Protein AF-0000000080065080 (afdb_homodimer)

Structure (mmCIF, N/CA/C/O backbone):
data_AF-0000000080065080-model_v1
#
loop_
_entity.id
_entity.type
_entity.pdbx_description
1 polymer 'Uncharacterized protein'
#
loop_
_atom_site.group_PDB
_atom_site.id
_atom_site.type_symbol
_atom_site.label_atom_id
_atom_site.label_alt_id
_atom_site.label_comp_id
_atom_site.label_asym_id
_atom_site.label_entity_id
_atom_site.label_seq_id
_atom_site.pdbx_PDB_ins_code
_atom_site.Cartn_x
_atom_site.Cartn_y
_atom_site.Cartn_z
_atom_site.occupancy
_atom_site.B_iso_or_equiv
_atom_site.auth_seq_id
_atom_site.auth_comp_id
_atom_site.auth_asym_id
_atom_site.auth_atom_id
_atom_site.pdbx_PDB_model_num
ATOM 1 N N . MET A 1 1 ? 9.625 -7.449 9.562 1 90.31 1 MET A N 1
ATOM 2 C CA . MET A 1 1 ? 8.312 -7.172 8.992 1 90.31 1 MET A CA 1
ATOM 3 C C . MET A 1 1 ? 8.32 -5.863 8.211 1 90.31 1 MET A C 1
ATOM 5 O O . MET A 1 1 ? 8.711 -4.824 8.742 1 90.31 1 MET A O 1
ATOM 9 N N . LEU A 1 2 ? 8.023 -5.969 6.984 1 91.81 2 LEU A N 1
ATOM 10 C CA . LEU A 1 2 ? 8.039 -4.82 6.086 1 91.81 2 LEU A CA 1
ATOM 11 C C . LEU A 1 2 ? 6.684 -4.125 6.062 1 91.81 2 LEU A C 1
ATOM 13 O O . LEU A 1 2 ? 6.609 -2.895 6.094 1 91.81 2 LEU A O 1
ATOM 17 N N . ALA A 1 3 ? 5.664 -4.895 5.973 1 92.69 3 ALA A N 1
ATOM 18 C CA . ALA A 1 3 ? 4.293 -4.398 5.902 1 92.69 3 ALA A CA 1
ATOM 19 C C . ALA A 1 3 ? 3.291 -5.508 6.203 1 92.69 3 ALA A C 1
ATOM 21 O O . ALA A 1 3 ? 3.648 -6.688 6.215 1 92.69 3 ALA A O 1
ATOM 22 N N . THR A 1 4 ? 2.131 -5.191 6.539 1 94.38 4 THR A N 1
ATOM 23 C CA . THR A 1 4 ? 1.003 -6.109 6.637 1 94.38 4 THR A CA 1
ATOM 24 C C . THR A 1 4 ? -0.251 -5.496 6.023 1 94.38 4 THR A C 1
ATOM 26 O O . THR A 1 4 ? -0.367 -4.273 5.926 1 94.38 4 THR A O 1
ATOM 29 N N . ILE A 1 5 ? -1.146 -6.242 5.609 1 93.5 5 ILE A N 1
ATOM 30 C CA . ILE A 1 5 ? -2.418 -5.738 5.105 1 93.5 5 ILE A CA 1
ATOM 31 C C . ILE A 1 5 ? -3.539 -6.711 5.469 1 93.5 5 ILE A C 1
ATOM 33 O O . ILE A 1 5 ? -3.4 -7.922 5.289 1 93.5 5 ILE A O 1
ATOM 37 N N . SER A 1 6 ? -4.586 -6.215 6.031 1 93.75 6 SER A N 1
ATOM 38 C CA . SER A 1 6 ? -5.785 -6.996 6.332 1 93.75 6 SER A CA 1
ATOM 39 C C . SER A 1 6 ? -6.742 -7.016 5.145 1 93.75 6 SER A C 1
ATOM 41 O O . SER A 1 6 ? -6.52 -6.32 4.148 1 93.75 6 SER A O 1
ATOM 43 N N . ARG A 1 7 ? -7.75 -7.805 5.254 1 90.44 7 ARG A N 1
ATOM 44 C CA . ARG A 1 7 ? -8.758 -7.855 4.199 1 90.44 7 ARG A CA 1
ATOM 45 C C . ARG A 1 7 ? -9.461 -6.508 4.051 1 90.44 7 ARG A C 1
ATOM 47 O O . ARG A 1 7 ? -9.766 -6.082 2.936 1 90.44 7 ARG A O 1
ATOM 54 N N . ALA A 1 8 ? -9.734 -5.93 5.168 1 88.88 8 ALA A N 1
ATOM 55 C CA . ALA A 1 8 ? -10.336 -4.598 5.137 1 88.88 8 ALA A CA 1
ATOM 56 C C . ALA A 1 8 ? -9.406 -3.59 4.465 1 88.88 8 ALA A C 1
ATOM 58 O O . ALA A 1 8 ? -9.867 -2.699 3.746 1 88.88 8 ALA A O 1
ATOM 59 N N . GLY A 1 9 ? -8.133 -3.723 4.754 1 89.56 9 GLY A N 1
ATOM 60 C CA . GLY A 1 9 ? -7.156 -2.889 4.07 1 89.56 9 GLY A CA 1
ATOM 61 C C . GLY A 1 9 ? -7.125 -3.119 2.57 1 89.56 9 GLY A C 1
ATOM 62 O O . GLY A 1 9 ? -6.988 -2.172 1.794 1 89.56 9 GLY A O 1
ATOM 63 N N . LEU A 1 10 ? -7.223 -4.332 2.232 1 90.12 10 LEU A N 1
ATOM 64 C CA . LEU A 1 10 ? -7.234 -4.684 0.815 1 90.12 10 LEU A CA 1
ATOM 65 C C . LEU A 1 10 ? -8.469 -4.105 0.123 1 90.12 10 LEU A C 1
ATOM 67 O O . LEU A 1 10 ? -8.398 -3.711 -1.043 1 90.12 10 LEU A O 1
ATOM 71 N N . ASP A 1 11 ? -9.57 -4.16 0.77 1 89.81 11 ASP A N 1
ATOM 72 C CA . ASP A 1 11 ? -10.797 -3.559 0.246 1 89.81 11 ASP A CA 1
ATOM 73 C C . ASP A 1 11 ? -10.594 -2.074 -0.051 1 89.81 11 ASP A C 1
ATOM 75 O O . ASP A 1 11 ? -11.094 -1.566 -1.06 1 89.81 11 ASP A O 1
ATOM 79 N N . SER A 1 12 ? -9.906 -1.453 0.821 1 88.69 12 SER A N 1
ATOM 80 C CA . SER A 1 12 ? -9.594 -0.041 0.627 1 88.69 12 SER A CA 1
ATOM 81 C C . SER A 1 12 ? -8.758 0.173 -0.627 1 88.69 12 SER A C 1
ATOM 83 O O . SER A 1 12 ? -9.023 1.086 -1.411 1 88.69 12 SER A O 1
ATOM 85 N N . LEU A 1 13 ? -7.773 -0.648 -0.824 1 86.44 13 LEU A N 1
ATOM 86 C CA . LEU A 1 13 ? -6.906 -0.546 -1.992 1 86.44 13 LEU A CA 1
ATOM 87 C C . LEU A 1 13 ? -7.684 -0.827 -3.273 1 86.44 13 LEU A C 1
ATOM 89 O O . LEU A 1 13 ? -7.48 -0.153 -4.285 1 86.44 13 LEU A O 1
ATOM 93 N N . ALA A 1 14 ? -8.539 -1.795 -3.215 1 89.56 14 ALA A N 1
ATOM 94 C CA . ALA A 1 14 ? -9.297 -2.23 -4.387 1 89.56 14 ALA A CA 1
ATOM 95 C C . ALA A 1 14 ? -10.25 -1.137 -4.863 1 89.56 14 ALA A C 1
ATOM 97 O O . ALA A 1 14 ? -10.523 -1.022 -6.062 1 89.56 14 ALA A O 1
ATOM 98 N N . ASN A 1 15 ? -10.703 -0.375 -3.961 1 86.38 15 ASN A N 1
ATOM 99 C CA . ASN A 1 15 ? -11.719 0.626 -4.281 1 86.38 15 ASN A CA 1
ATOM 100 C C . ASN A 1 15 ? -11.094 1.987 -4.566 1 86.38 15 ASN A C 1
ATOM 102 O O . ASN A 1 15 ? -11.805 2.959 -4.832 1 86.38 15 ASN A O 1
ATOM 106 N N . SER A 1 16 ? -9.812 2.012 -4.504 1 80.56 16 SER A N 1
ATOM 107 C CA . SER A 1 16 ? -9.133 3.262 -4.824 1 80.56 16 SER A CA 1
ATOM 108 C C . SER A 1 16 ? -9.219 3.574 -6.312 1 80.56 16 SER A C 1
ATOM 110 O O . SER A 1 16 ? -9.461 2.682 -7.129 1 80.56 16 SER A O 1
ATOM 112 N N . SER A 1 17 ? -9.086 4.773 -6.664 1 70.06 17 SER A N 1
ATOM 113 C CA . SER A 1 17 ? -9.266 5.234 -8.039 1 70.06 17 SER A CA 1
ATOM 114 C C . SER A 1 17 ? -8.164 4.703 -8.945 1 70.06 17 SER A C 1
ATOM 116 O O . SER A 1 17 ? -8.312 4.691 -10.172 1 70.06 17 SER A O 1
ATOM 118 N N . VAL A 1 18 ? -7.18 4.211 -8.398 1 66.5 18 VAL A N 1
ATOM 119 C CA . VAL A 1 18 ? -6.059 3.748 -9.211 1 66.5 18 VAL A CA 1
ATOM 120 C C . VAL A 1 18 ? -6.32 2.32 -9.688 1 66.5 18 VAL A C 1
ATOM 122 O O . VAL A 1 18 ? -5.715 1.86 -10.656 1 66.5 18 VAL A O 1
ATOM 125 N N . ASN A 1 19 ? -7.254 1.709 -9.078 1 71.19 19 ASN A N 1
ATOM 126 C CA . ASN A 1 19 ? -7.523 0.314 -9.414 1 71.19 19 ASN A CA 1
ATOM 127 C C . ASN A 1 19 ? -8.891 0.151 -10.07 1 71.19 19 ASN A C 1
ATOM 129 O O . ASN A 1 19 ? -9.781 -0.5 -9.516 1 71.19 19 ASN A O 1
ATOM 133 N N . LYS A 1 20 ? -9.039 0.625 -11.25 1 78.69 20 LYS A N 1
ATOM 134 C CA . LYS A 1 20 ? -10.344 0.638 -11.906 1 78.69 20 LYS A CA 1
ATOM 135 C C . LYS A 1 20 ? -10.391 -0.367 -13.055 1 78.69 20 LYS A C 1
ATOM 137 O O . LYS A 1 20 ? -11.422 -0.533 -13.703 1 78.69 20 LYS A O 1
ATOM 142 N N . ASP A 1 21 ? -9.414 -1.111 -13.25 1 85.06 21 ASP A N 1
ATOM 143 C CA . ASP A 1 21 ? -9.336 -2.041 -14.375 1 85.06 21 ASP A CA 1
ATOM 144 C C . ASP A 1 21 ? -10.336 -3.182 -14.211 1 85.06 21 ASP A C 1
ATOM 146 O O . ASP A 1 21 ? -10.688 -3.555 -13.086 1 85.06 21 ASP A O 1
ATOM 150 N N . ASP A 1 22 ? -10.75 -3.742 -15.312 1 90.56 22 ASP A N 1
ATOM 151 C CA . ASP A 1 22 ? -11.703 -4.848 -15.344 1 90.56 22 ASP A CA 1
ATOM 152 C C . ASP A 1 22 ? -11.062 -6.141 -14.844 1 90.56 22 ASP A C 1
ATOM 154 O O . ASP A 1 22 ? -10.094 -6.629 -15.43 1 90.56 22 ASP A O 1
ATOM 158 N N . PRO A 1 23 ? -11.648 -6.672 -13.75 1 94.19 23 PRO A N 1
ATOM 159 C CA . PRO A 1 23 ? -11.016 -7.848 -13.148 1 94.19 23 PRO A CA 1
ATOM 160 C C . PRO A 1 23 ? -11.438 -9.148 -13.828 1 94.19 23 PRO A C 1
ATOM 162 O O . PRO A 1 23 ? -11.82 -10.109 -13.148 1 94.19 23 PRO A O 1
ATOM 165 N N . ARG A 1 24 ? -11.438 -9.227 -15.234 1 96.19 24 ARG A N 1
ATOM 166 C CA . ARG A 1 24 ? -11.703 -10.438 -16.016 1 96.19 24 ARG A CA 1
ATOM 167 C C . ARG A 1 24 ? -10.445 -10.914 -16.734 1 96.19 24 ARG A C 1
ATOM 169 O O . ARG A 1 24 ? -9.609 -10.102 -17.141 1 96.19 24 ARG A O 1
ATOM 176 N N . VAL A 1 25 ? -10.289 -12.219 -16.859 1 97.56 25 VAL A N 1
ATOM 177 C CA . VAL A 1 25 ? -9.18 -12.789 -17.625 1 97.56 25 VAL A CA 1
ATOM 178 C C . VAL A 1 25 ? -9.516 -12.766 -19.109 1 97.56 25 VAL A C 1
ATOM 180 O O . VAL A 1 25 ? -10.617 -13.141 -19.516 1 97.56 25 VAL A O 1
ATOM 183 N N . THR A 1 26 ? -8.641 -12.242 -19.891 1 96.94 26 THR A N 1
ATOM 184 C CA . THR A 1 26 ? -8.82 -12.195 -21.344 1 96.94 26 THR A CA 1
ATOM 185 C C . THR A 1 26 ? -7.547 -12.641 -22.062 1 96.94 26 THR A C 1
ATOM 187 O O . THR A 1 26 ? -6.469 -12.672 -21.469 1 96.94 26 THR A O 1
ATOM 190 N N . GLU A 1 27 ? -7.648 -13.141 -23.234 1 96.38 27 GLU A N 1
ATOM 191 C CA . GLU A 1 27 ? -6.555 -13.43 -24.156 1 96.38 27 GLU A CA 1
ATOM 192 C C . GLU A 1 27 ? -5.629 -14.5 -23.594 1 96.38 27 GLU A C 1
ATOM 194 O O . GLU A 1 27 ? -4.406 -14.32 -23.578 1 96.38 27 GLU A O 1
ATOM 199 N N . CYS A 1 28 ? -6.203 -15.562 -23.125 1 96.06 28 CYS A N 1
ATOM 200 C CA . CYS A 1 28 ? -5.426 -16.672 -22.594 1 96.06 28 CYS A CA 1
ATOM 201 C C . CYS A 1 28 ? -4.84 -17.516 -23.703 1 96.06 28 CYS A C 1
ATOM 203 O O . CYS A 1 28 ? -5.57 -18 -24.578 1 96.06 28 CYS A O 1
ATOM 205 N N . THR A 1 29 ? -3.549 -17.641 -23.75 1 95.88 29 THR A N 1
ATOM 206 C CA . THR A 1 29 ? -2.863 -18.438 -24.766 1 95.88 29 THR A CA 1
ATOM 207 C C . THR A 1 29 ? -1.778 -19.297 -24.125 1 95.88 29 THR A C 1
ATOM 209 O O . THR A 1 29 ? -1.15 -18.891 -23.141 1 95.88 29 THR A O 1
ATOM 212 N N . VAL A 1 30 ? -1.592 -20.484 -24.734 1 95.62 30 VAL A N 1
ATOM 213 C CA . VAL A 1 30 ? -0.502 -21.344 -24.281 1 95.62 30 VAL A CA 1
ATOM 214 C C . VAL A 1 30 ? 0.819 -20.844 -24.875 1 95.62 30 VAL A C 1
ATOM 216 O O . VAL A 1 30 ? 0.928 -20.625 -26.078 1 95.62 30 VAL A O 1
ATOM 219 N N . ILE A 1 31 ? 1.86 -20.672 -23.984 1 97.19 31 ILE A N 1
ATOM 220 C CA . ILE A 1 31 ? 3.08 -20.062 -24.5 1 97.19 31 ILE A CA 1
ATOM 221 C C . ILE A 1 31 ? 4.27 -20.984 -24.234 1 97.19 31 ILE A C 1
ATOM 223 O O . ILE A 1 31 ? 5.383 -20.719 -24.688 1 97.19 31 ILE A O 1
ATOM 227 N N . GLY A 1 32 ? 4.016 -22.062 -23.5 1 96.94 32 GLY A N 1
ATOM 228 C CA . GLY A 1 32 ? 5.07 -23.016 -23.219 1 96.94 32 GLY A CA 1
ATOM 229 C C . GLY A 1 32 ? 4.562 -24.25 -22.5 1 96.94 32 GLY A C 1
ATOM 230 O O . GLY A 1 32 ? 3.508 -24.219 -21.859 1 96.94 32 GLY A O 1
ATOM 231 N N . SER A 1 33 ? 5.328 -25.312 -22.656 1 96.5 33 SER A N 1
ATOM 232 C CA . SER A 1 33 ? 5.031 -26.547 -21.938 1 96.5 33 SER A CA 1
ATOM 233 C C . SER A 1 33 ? 6.258 -27.453 -21.875 1 96.5 33 SER A C 1
ATOM 235 O O . SER A 1 33 ? 7.207 -27.281 -22.641 1 96.5 33 SER A O 1
ATOM 237 N N . TYR A 1 34 ? 6.223 -28.344 -20.891 1 96.06 34 TYR A N 1
ATOM 238 C CA . TYR A 1 34 ? 7.324 -29.297 -20.766 1 96.06 34 TYR A CA 1
ATOM 239 C C . TYR A 1 34 ? 6.914 -30.5 -19.922 1 96.06 34 TYR A C 1
ATOM 241 O O . TYR A 1 34 ? 5.934 -30.438 -19.172 1 96.06 34 TYR A O 1
ATOM 249 N N . ASN A 1 35 ? 7.645 -31.578 -20.141 1 94.5 35 ASN A N 1
ATOM 250 C CA . ASN A 1 35 ? 7.531 -32.75 -19.297 1 94.5 35 ASN A CA 1
ATOM 251 C C . ASN A 1 35 ? 8.781 -32.969 -18.438 1 94.5 35 ASN A C 1
ATOM 253 O O . ASN A 1 35 ? 9.898 -32.75 -18.906 1 94.5 35 ASN A O 1
ATOM 257 N N . TRP A 1 36 ? 8.57 -33.312 -17.203 1 92.69 36 TRP A N 1
ATOM 258 C CA . TRP A 1 36 ? 9.656 -33.906 -16.438 1 92.69 36 TRP A CA 1
ATOM 259 C C . TRP A 1 36 ? 9.789 -35.406 -16.766 1 92.69 36 TRP A C 1
ATOM 261 O O . TRP A 1 36 ? 8.805 -36.125 -16.734 1 92.69 36 TRP A O 1
ATOM 271 N N . LEU A 1 37 ? 10.992 -35.781 -17.109 1 90.5 37 LEU A N 1
ATOM 272 C CA . LEU A 1 37 ? 11.227 -37.219 -17.281 1 90.5 37 LEU A CA 1
ATOM 273 C C . LEU A 1 37 ? 11.484 -37.875 -15.945 1 90.5 37 LEU A C 1
ATOM 275 O O . LEU A 1 37 ? 12.102 -37.281 -15.055 1 90.5 37 LEU A O 1
ATOM 279 N N . ASN A 1 38 ? 10.984 -39.031 -15.82 1 85.19 38 ASN A N 1
ATOM 280 C CA . ASN A 1 38 ? 11.18 -39.812 -14.602 1 85.19 38 ASN A CA 1
ATOM 281 C C . ASN A 1 38 ? 12.555 -40.469 -14.57 1 85.19 38 ASN A C 1
ATOM 283 O O . ASN A 1 38 ? 12.672 -41.688 -14.664 1 85.19 38 ASN A O 1
ATOM 287 N N . ARG A 1 39 ? 13.523 -39.688 -14.469 1 82.25 39 ARG A N 1
ATOM 288 C CA . ARG A 1 39 ? 14.922 -40.094 -14.414 1 82.25 39 ARG A CA 1
ATOM 289 C C . ARG A 1 39 ? 15.641 -39.438 -13.234 1 82.25 39 ARG A C 1
ATOM 291 O O . ARG A 1 39 ? 15.117 -38.531 -12.625 1 82.25 39 ARG A O 1
ATOM 298 N N . LYS A 1 40 ? 16.75 -40 -12.898 1 78.19 40 LYS A N 1
ATOM 299 C CA . LYS A 1 40 ? 17.516 -39.5 -11.766 1 78.19 40 LYS A CA 1
ATOM 300 C C . LYS A 1 40 ? 17.984 -38.062 -12.016 1 78.19 40 LYS A C 1
ATOM 302 O O . LYS A 1 40 ? 17.984 -37.25 -11.102 1 78.19 40 LYS A O 1
ATOM 307 N N . ASN A 1 41 ? 18.297 -37.844 -13.203 1 83.06 41 ASN A N 1
ATOM 308 C CA . ASN A 1 41 ? 18.734 -36.5 -13.547 1 83.06 41 ASN A CA 1
ATOM 309 C C . ASN A 1 41 ? 17.562 -35.594 -13.859 1 83.06 41 ASN A C 1
ATOM 311 O O . ASN A 1 41 ? 16.484 -36.062 -14.219 1 83.06 41 ASN A O 1
ATOM 315 N N . SER A 1 42 ? 17.766 -34.375 -13.562 1 90.19 42 SER A N 1
ATOM 316 C CA . SER A 1 42 ? 16.75 -33.375 -13.891 1 90.19 42 SER A CA 1
ATOM 317 C C . SER A 1 42 ? 16.688 -33.125 -15.398 1 90.19 42 SER A C 1
ATOM 319 O O . SER A 1 42 ? 17.453 -32.312 -15.922 1 90.19 42 SER A O 1
ATOM 321 N N . ILE A 1 43 ? 15.781 -33.781 -16.047 1 92.12 43 ILE A N 1
ATOM 322 C CA . ILE A 1 43 ? 15.648 -33.688 -17.5 1 92.12 43 ILE A CA 1
ATOM 323 C C . ILE A 1 43 ? 14.219 -33.281 -17.859 1 92.12 43 ILE A C 1
ATOM 325 O O . ILE A 1 43 ? 13.258 -33.906 -17.406 1 92.12 43 ILE A O 1
ATOM 329 N N . ILE A 1 44 ? 14.133 -32.281 -18.656 1 95.31 44 ILE A N 1
ATOM 330 C CA . ILE A 1 44 ? 12.812 -31.906 -19.156 1 95.31 44 ILE A CA 1
ATOM 331 C C . ILE A 1 44 ? 12.773 -32.031 -20.672 1 95.31 44 ILE A C 1
ATOM 333 O O . ILE A 1 44 ? 13.812 -31.984 -21.344 1 95.31 44 ILE A O 1
ATOM 337 N N . VAL A 1 45 ? 11.609 -32.312 -21.141 1 96.38 45 VAL A N 1
ATOM 338 C CA . VAL A 1 45 ? 11.344 -32.406 -22.578 1 96.38 45 VAL A CA 1
ATOM 339 C C . VAL A 1 45 ? 10.438 -31.25 -23 1 96.38 45 VAL A C 1
ATOM 341 O O . VAL A 1 45 ? 9.375 -31.047 -22.406 1 96.38 45 VAL A O 1
ATOM 344 N N . ILE A 1 46 ? 10.859 -30.484 -23.953 1 97 46 ILE A N 1
ATOM 345 C CA . ILE A 1 46 ? 10.117 -29.344 -24.453 1 97 46 ILE A CA 1
ATOM 346 C C . ILE A 1 46 ? 9.688 -29.578 -25.906 1 97 46 ILE A C 1
ATOM 348 O O . ILE A 1 46 ? 10.516 -29.906 -26.75 1 97 46 ILE A O 1
ATOM 352 N N . PRO A 1 47 ? 8.461 -29.359 -26.297 1 96.62 47 PRO A N 1
ATOM 353 C CA . PRO A 1 47 ? 7.352 -28.875 -25.484 1 96.62 47 PRO A CA 1
ATOM 354 C C . PRO A 1 47 ? 6.746 -29.969 -24.594 1 96.62 47 PRO A C 1
ATOM 356 O O . PRO A 1 47 ? 5.848 -29.688 -23.797 1 96.62 47 PRO A O 1
ATOM 359 N N . GLY A 1 48 ? 7.195 -31.172 -24.828 1 95.62 48 GLY A N 1
ATOM 360 C CA . GLY A 1 48 ? 6.527 -32.281 -24.156 1 95.62 48 GLY A CA 1
ATOM 361 C C . GLY A 1 48 ? 5.105 -32.5 -24.625 1 95.62 48 GLY A C 1
ATOM 362 O O . GLY A 1 48 ? 4.766 -32.125 -25.766 1 95.62 48 GLY A O 1
ATOM 363 N N . LYS A 1 49 ? 4.383 -33.281 -23.938 1 93.5 49 LYS A N 1
ATOM 364 C CA . LYS A 1 49 ? 2.984 -33.594 -24.234 1 93.5 49 LYS A CA 1
ATOM 365 C C . LYS A 1 49 ? 2.285 -34.188 -23.016 1 93.5 49 LYS A C 1
ATOM 367 O O . LYS A 1 49 ? 2.865 -35.031 -22.312 1 93.5 49 LYS A O 1
ATOM 372 N N . PRO A 1 50 ? 1.064 -33.688 -22.75 1 92.12 50 PRO A N 1
ATOM 373 C CA . PRO A 1 50 ? 0.341 -34.344 -21.656 1 92.12 50 PRO A CA 1
ATOM 374 C C . PRO A 1 50 ? -0.068 -35.781 -21.984 1 92.12 50 PRO A C 1
ATOM 376 O O . PRO A 1 50 ? -0.151 -36.125 -23.156 1 92.12 50 PRO A O 1
ATOM 379 N N . PRO A 1 51 ? -0.239 -36.531 -20.938 1 90.31 51 PRO A N 1
ATOM 380 C CA . PRO A 1 51 ? -0.733 -37.875 -21.234 1 90.31 51 PRO A CA 1
ATOM 381 C C . PRO A 1 51 ? -2.145 -37.875 -21.828 1 90.31 51 PRO A C 1
ATOM 383 O O . PRO A 1 51 ? -2.961 -37 -21.469 1 90.31 51 PRO A O 1
ATOM 386 N N . ALA A 1 52 ? -2.412 -38.812 -22.609 1 87.69 52 ALA A N 1
ATOM 387 C CA . ALA A 1 52 ? -3.721 -38.938 -23.25 1 87.69 52 ALA A CA 1
ATOM 388 C C . ALA A 1 52 ? -4.738 -39.562 -22.297 1 87.69 52 ALA A C 1
ATOM 390 O O . ALA A 1 52 ? -4.414 -40.5 -21.547 1 87.69 52 ALA A O 1
ATOM 391 N N . TRP A 1 53 ? -5.965 -39 -22.281 1 86.94 53 TRP A N 1
ATOM 392 C CA . TRP A 1 53 ? -7.074 -39.594 -21.547 1 86.94 53 TRP A CA 1
ATOM 393 C C . TRP A 1 53 ? -7.508 -40.906 -22.188 1 86.94 53 TRP A C 1
ATOM 395 O O . TRP A 1 53 ? -8.07 -40.938 -23.281 1 86.94 53 TRP A O 1
ATOM 405 N N . THR A 1 54 ? -7.176 -41.969 -21.516 1 85.69 54 THR A N 1
ATOM 406 C CA . THR A 1 54 ? -7.473 -43.312 -22.016 1 85.69 54 THR A CA 1
ATOM 407 C C . THR A 1 54 ? -8.117 -44.156 -20.922 1 85.69 54 THR A C 1
ATOM 409 O O . THR A 1 54 ? -7.555 -45.188 -20.5 1 85.69 54 THR A O 1
ATOM 412 N N . PRO A 1 55 ? -9.375 -43.75 -20.578 1 82.94 55 PRO A N 1
ATOM 413 C CA . PRO A 1 55 ? -9.992 -44.5 -19.484 1 82.94 55 PRO A CA 1
ATOM 414 C C . PRO A 1 55 ? -10.43 -45.906 -19.906 1 82.94 55 PRO A C 1
ATOM 416 O O . PRO A 1 55 ? -10.859 -46.094 -21.047 1 82.94 55 PRO A O 1
ATOM 419 N N . MET A 1 56 ? -9.953 -46.875 -19.109 1 74 56 MET A N 1
ATOM 420 C CA . MET A 1 56 ? -10.484 -48.188 -19.359 1 74 56 MET A CA 1
ATOM 421 C C . MET A 1 56 ? -11.93 -48.312 -18.891 1 74 56 MET A C 1
ATOM 423 O O . MET A 1 56 ? -12.367 -47.562 -18.016 1 74 56 MET A O 1
ATOM 427 N N . ALA A 1 57 ? -12.844 -49 -19.594 1 63.25 57 ALA A N 1
ATOM 428 C CA . ALA A 1 57 ? -14.266 -49.125 -19.297 1 63.25 57 ALA A CA 1
ATOM 429 C C . ALA A 1 57 ? -14.508 -49.312 -17.797 1 63.25 57 ALA A C 1
ATOM 431 O O . ALA A 1 57 ? -15.336 -48.594 -17.219 1 63.25 57 ALA A O 1
ATOM 432 N N . ALA A 1 58 ? -14.219 -50.188 -17.172 1 63.66 58 ALA A N 1
ATOM 433 C CA . ALA A 1 58 ? -14.391 -50.375 -15.734 1 63.66 58 ALA A CA 1
ATOM 434 C C . ALA A 1 58 ? -13.047 -50.594 -15.055 1 63.66 58 ALA A C 1
ATOM 436 O O . ALA A 1 58 ? -12.32 -51.531 -15.383 1 63.66 58 ALA A O 1
ATOM 437 N N . LEU A 1 59 ? -12.594 -49.375 -14.438 1 65.44 59 LEU A N 1
ATOM 438 C CA . LEU A 1 59 ? -11.375 -49.562 -13.648 1 65.44 59 LEU A CA 1
ATOM 439 C C . LEU A 1 59 ? -11.68 -50.219 -12.305 1 65.44 59 LEU A C 1
ATOM 441 O O . LEU A 1 59 ? -12.383 -49.625 -11.477 1 65.44 59 LEU A O 1
ATOM 445 N N . GLU A 1 60 ? -11.562 -51.469 -12.305 1 73.88 60 GLU A N 1
ATOM 446 C CA . GLU A 1 60 ? -11.922 -52.25 -11.117 1 73.88 60 GLU A CA 1
ATOM 447 C C . GLU A 1 60 ? -10.734 -52.375 -10.164 1 73.88 60 GLU A C 1
ATOM 449 O O . GLU A 1 60 ? -9.594 -52.531 -10.602 1 73.88 60 GLU A O 1
ATOM 454 N N . ASN A 1 61 ? -11.07 -52.125 -8.898 1 81.25 61 ASN A N 1
ATOM 455 C CA . ASN A 1 61 ? -10.289 -52.406 -7.695 1 81.25 61 ASN A CA 1
ATOM 456 C C . ASN A 1 61 ? -8.922 -51.719 -7.75 1 81.25 61 ASN A C 1
ATOM 458 O O . ASN A 1 61 ? -7.895 -52.375 -7.52 1 81.25 61 ASN A O 1
ATOM 462 N N . LEU A 1 62 ? -8.953 -50.438 -8.117 1 89.19 62 LEU A N 1
ATOM 463 C CA . LEU A 1 62 ? -7.695 -49.719 -8.039 1 89.19 62 LEU A CA 1
ATOM 464 C C . LEU A 1 62 ? -7.184 -49.656 -6.605 1 89.19 62 LEU A C 1
ATOM 466 O O . LEU A 1 62 ? -7.973 -49.531 -5.664 1 89.19 62 LEU A O 1
ATOM 470 N N . ALA A 1 63 ? -5.91 -49.844 -6.496 1 88.75 63 ALA A N 1
ATOM 471 C CA . ALA A 1 63 ? -5.309 -49.688 -5.172 1 88.75 63 ALA A CA 1
ATOM 472 C C . ALA A 1 63 ? -5.324 -48.219 -4.727 1 88.75 63 ALA A C 1
ATOM 474 O O . ALA A 1 63 ? -5.172 -47.312 -5.547 1 88.75 63 ALA A O 1
ATOM 475 N N . GLU A 1 64 ? -5.457 -48.062 -3.455 1 89.56 64 GLU A N 1
ATOM 476 C CA . GLU A 1 64 ? -5.391 -46.719 -2.9 1 89.56 64 GLU A CA 1
ATOM 477 C C . GLU A 1 64 ? -3.996 -46.125 -3.074 1 89.56 64 GLU A C 1
ATOM 479 O O . GLU A 1 64 ? -3.01 -46.844 -3.172 1 89.56 64 GLU A O 1
ATOM 484 N N . ASP A 1 65 ? -4.039 -44.844 -3.084 1 86.31 65 ASP A N 1
ATOM 485 C CA . ASP A 1 65 ? -2.754 -44.156 -3.152 1 86.31 65 ASP A CA 1
ATOM 486 C C . ASP A 1 65 ? -1.833 -44.594 -2.016 1 86.31 65 ASP A C 1
ATOM 488 O O . ASP A 1 65 ? -2.279 -44.781 -0.881 1 86.31 65 ASP A O 1
ATOM 492 N N . ASN A 1 66 ? -0.665 -44.969 -2.17 1 79.25 66 ASN A N 1
ATOM 493 C CA . ASN A 1 66 ? 0.238 -45.469 -1.131 1 79.25 66 ASN A CA 1
ATOM 494 C C . ASN A 1 66 ? 1.651 -44.906 -1.321 1 79.25 66 ASN A C 1
ATOM 496 O O . ASN A 1 66 ? 2.555 -45.25 -0.549 1 79.25 66 ASN A O 1
ATOM 500 N N . GLY A 1 67 ? 1.893 -43.812 -1.907 1 75.75 67 GLY A N 1
ATOM 501 C CA . GLY A 1 67 ? 3.236 -43.312 -2.139 1 75.75 67 GLY A CA 1
ATOM 502 C C . GLY A 1 67 ? 3.455 -41.938 -1.565 1 75.75 67 GLY A C 1
ATOM 503 O O . GLY A 1 67 ? 2.59 -41.406 -0.87 1 75.75 67 GLY A O 1
ATOM 504 N N . GLU A 1 68 ? 4.746 -41.594 -1.525 1 77.75 68 GLU A N 1
ATOM 505 C CA . GLU A 1 68 ? 5.113 -40.25 -1.165 1 77.75 68 GLU A CA 1
ATOM 506 C C . GLU A 1 68 ? 5.047 -39.312 -2.375 1 77.75 68 GLU A C 1
ATOM 508 O O . GLU A 1 68 ? 5.5 -39.656 -3.465 1 77.75 68 GLU A O 1
ATOM 513 N N . TYR A 1 69 ? 4.352 -38.281 -2.158 1 75.56 69 TYR A N 1
ATOM 514 C CA . TYR A 1 69 ? 4.176 -37.344 -3.238 1 75.56 69 TYR A CA 1
ATOM 515 C C . TYR A 1 69 ? 4.684 -35.938 -2.828 1 75.56 69 TYR A C 1
ATOM 517 O O . TYR A 1 69 ? 4.422 -35.5 -1.714 1 75.56 69 TYR A O 1
ATOM 525 N N . PHE A 1 70 ? 5.375 -35.344 -3.736 1 74.19 70 PHE A N 1
ATOM 526 C CA . PHE A 1 70 ? 5.914 -34.031 -3.445 1 74.19 70 PHE A CA 1
ATOM 527 C C . PHE A 1 70 ? 4.836 -32.969 -3.574 1 74.19 70 PHE A C 1
ATOM 529 O O . PHE A 1 70 ? 3.994 -33.031 -4.473 1 74.19 70 PHE A O 1
ATOM 536 N N . ARG A 1 71 ? 4.93 -32.031 -2.818 1 74.06 71 ARG A N 1
ATOM 537 C CA . ARG A 1 71 ? 4.008 -30.906 -2.895 1 74.06 71 ARG A CA 1
ATOM 538 C C . ARG A 1 71 ? 4.281 -30.047 -4.133 1 74.06 71 ARG A C 1
ATOM 540 O O . ARG A 1 71 ? 3.348 -29.562 -4.773 1 74.06 71 ARG A O 1
ATOM 547 N N . ASP A 1 72 ? 5.5 -29.859 -4.375 1 76.38 72 ASP A N 1
ATOM 548 C CA . ASP A 1 72 ? 5.938 -29.141 -5.559 1 76.38 72 ASP A CA 1
ATOM 549 C C . ASP A 1 72 ? 6.883 -29.984 -6.41 1 76.38 72 ASP A C 1
ATOM 551 O O . ASP A 1 72 ? 8.086 -30.031 -6.145 1 76.38 72 ASP A O 1
ATOM 555 N N . PRO A 1 73 ? 6.352 -30.453 -7.508 1 79.19 73 PRO A N 1
ATOM 556 C CA . PRO A 1 73 ? 7.188 -31.312 -8.344 1 79.19 73 PRO A CA 1
ATOM 557 C C . PRO A 1 73 ? 8.391 -30.578 -8.93 1 79.19 73 PRO A C 1
ATOM 559 O O . PRO A 1 73 ? 9.453 -31.172 -9.117 1 79.19 73 PRO A O 1
ATOM 562 N N . ASN A 1 74 ? 8.234 -29.375 -9.219 1 85.25 74 ASN A N 1
ATOM 563 C CA . ASN A 1 74 ? 9.352 -28.609 -9.781 1 85.25 74 ASN A CA 1
ATOM 564 C C . ASN A 1 74 ? 10.461 -28.406 -8.75 1 85.25 74 ASN A C 1
ATOM 566 O O . ASN A 1 74 ? 11.641 -28.625 -9.055 1 85.25 74 ASN A O 1
ATOM 570 N N . ALA A 1 75 ? 10.055 -28.031 -7.555 1 83.69 75 ALA A N 1
ATOM 571 C CA . ALA A 1 75 ? 11.039 -27.828 -6.496 1 83.69 75 ALA A CA 1
ATOM 572 C C . ALA A 1 75 ? 11.688 -29.156 -6.102 1 83.69 75 ALA A C 1
ATOM 574 O O . ALA A 1 75 ? 12.875 -29.188 -5.75 1 83.69 75 ALA A O 1
ATOM 575 N N . ALA A 1 76 ? 10.922 -30.172 -6.156 1 82.94 76 ALA A N 1
ATOM 576 C CA . ALA A 1 76 ? 11.453 -31.484 -5.812 1 82.94 76 ALA A CA 1
ATOM 577 C C . ALA A 1 76 ? 12.492 -31.938 -6.836 1 82.94 76 ALA A C 1
ATOM 579 O O . ALA A 1 76 ? 13.484 -32.562 -6.48 1 82.94 76 ALA A O 1
ATOM 580 N N . ARG A 1 77 ? 12.312 -31.641 -8.086 1 85.38 77 ARG A N 1
ATOM 581 C CA . ARG A 1 77 ? 13.188 -32.094 -9.164 1 85.38 77 ARG A CA 1
ATOM 582 C C . ARG A 1 77 ? 14.344 -31.141 -9.383 1 85.38 77 ARG A C 1
ATOM 584 O O . ARG A 1 77 ? 15.422 -31.547 -9.82 1 85.38 77 ARG A O 1
ATOM 591 N N . TYR A 1 78 ? 14.062 -29.938 -9.102 1 88.75 78 TYR A N 1
ATOM 592 C CA . TYR A 1 78 ? 15.062 -28.891 -9.336 1 88.75 78 TYR A CA 1
ATOM 593 C C . TYR A 1 78 ? 14.961 -27.797 -8.281 1 88.75 78 TYR A C 1
ATOM 595 O O . TYR A 1 78 ? 14.547 -26.672 -8.586 1 88.75 78 TYR A O 1
ATOM 603 N N . PRO A 1 79 ? 15.516 -28.016 -7.113 1 86.19 79 PRO A N 1
ATOM 604 C CA . PRO A 1 79 ? 15.273 -27.156 -5.957 1 86.19 79 PRO A CA 1
ATOM 605 C C . PRO A 1 79 ? 15.961 -25.797 -6.086 1 86.19 79 PRO A C 1
ATOM 607 O O . PRO A 1 79 ? 15.469 -24.797 -5.535 1 86.19 79 PRO A O 1
ATOM 610 N N . SER A 1 80 ? 17.031 -25.75 -6.82 1 87.62 80 SER A N 1
ATOM 611 C CA . SER A 1 80 ? 17.781 -24.5 -6.891 1 87.62 80 SER A CA 1
ATOM 612 C C . SER A 1 80 ? 16.984 -23.406 -7.598 1 87.62 80 SER A C 1
ATOM 614 O O . SER A 1 80 ? 17.031 -22.234 -7.203 1 87.62 80 SER A O 1
ATOM 616 N N . TYR A 1 81 ? 16.281 -23.797 -8.664 1 91.94 81 TYR A N 1
ATOM 617 C CA . TYR A 1 81 ? 15.5 -22.859 -9.453 1 91.94 81 TYR A CA 1
ATOM 618 C C . TYR A 1 81 ? 14.219 -23.516 -9.961 1 91.94 81 TYR A C 1
ATOM 620 O O . TYR A 1 81 ? 14.094 -23.797 -11.156 1 91.94 81 TYR A O 1
ATOM 628 N N . PRO A 1 82 ? 13.258 -23.562 -9.156 1 91.06 82 PRO A N 1
ATOM 629 C CA . PRO A 1 82 ? 12.047 -24.312 -9.492 1 91.06 82 PRO A CA 1
ATOM 630 C C . PRO A 1 82 ? 11.289 -23.719 -10.68 1 91.06 82 PRO A C 1
ATOM 632 O O . PRO A 1 82 ? 10.508 -24.406 -11.328 1 91.06 82 PRO A O 1
ATOM 635 N N . LEU A 1 83 ? 11.547 -22.453 -11.031 1 94.44 83 LEU A N 1
ATOM 636 C CA . LEU A 1 83 ? 10.828 -21.812 -12.125 1 94.44 83 LEU A CA 1
ATOM 637 C C . LEU A 1 83 ? 11.648 -21.844 -13.406 1 94.44 83 LEU A C 1
ATOM 639 O O . LEU A 1 83 ? 11.148 -21.484 -14.477 1 94.44 83 LEU A O 1
ATOM 643 N N . GLN A 1 84 ? 12.875 -22.328 -13.336 1 95.06 84 GLN A N 1
ATOM 644 C CA . GLN A 1 84 ? 13.742 -22.312 -14.508 1 95.06 84 GLN A CA 1
ATOM 645 C C . GLN A 1 84 ? 13.156 -23.156 -15.633 1 95.06 84 GLN A C 1
ATOM 647 O O . GLN A 1 84 ? 13.156 -22.734 -16.797 1 95.06 84 GLN A O 1
ATOM 652 N N . PRO A 1 85 ? 12.656 -24.359 -15.398 1 95.56 85 PRO A N 1
ATOM 653 C CA . PRO A 1 85 ? 12.102 -25.156 -16.5 1 95.56 85 PRO A CA 1
ATOM 654 C C . PRO A 1 85 ? 10.992 -24.422 -17.25 1 95.56 85 PRO A C 1
ATOM 656 O O . PRO A 1 85 ? 10.93 -24.484 -18.484 1 95.56 85 PRO A O 1
ATOM 659 N N . ALA A 1 86 ? 10.172 -23.719 -16.547 1 96.69 86 ALA A N 1
ATOM 660 C CA . ALA A 1 86 ? 9.078 -22.984 -17.172 1 96.69 86 ALA A CA 1
ATOM 661 C C . ALA A 1 86 ? 9.609 -21.875 -18.078 1 96.69 86 ALA A C 1
ATOM 663 O O . ALA A 1 86 ? 9.156 -21.719 -19.219 1 96.69 86 ALA A O 1
ATOM 664 N N . VAL A 1 87 ? 10.531 -21.156 -17.594 1 96.94 87 VAL A N 1
ATOM 665 C CA . VAL A 1 87 ? 11.102 -20.047 -18.344 1 96.94 87 VAL A CA 1
ATOM 666 C C . VAL A 1 87 ? 11.844 -20.578 -19.562 1 96.94 87 VAL A C 1
ATOM 668 O O . VAL A 1 87 ? 11.703 -20.031 -20.672 1 96.94 87 VAL A O 1
ATOM 671 N N . GLU A 1 88 ? 12.57 -21.672 -19.406 1 96.5 88 GLU A N 1
ATOM 672 C CA . GLU A 1 88 ? 13.25 -22.312 -20.531 1 96.5 88 GLU A CA 1
ATOM 673 C C . GLU A 1 88 ? 12.25 -22.75 -21.609 1 96.5 88 GLU A C 1
ATOM 675 O O . GLU A 1 88 ? 12.492 -22.547 -22.797 1 96.5 88 GLU A O 1
ATOM 680 N N . ALA A 1 89 ? 11.203 -23.328 -21.188 1 97.31 89 ALA A N 1
ATOM 681 C CA . ALA A 1 89 ? 10.195 -23.812 -22.125 1 97.31 89 ALA A CA 1
ATOM 682 C C . ALA A 1 89 ? 9.602 -22.672 -22.938 1 97.31 89 ALA A C 1
ATOM 684 O O . ALA A 1 89 ? 9.477 -22.766 -24.156 1 97.31 89 ALA A O 1
ATOM 685 N N . ILE A 1 90 ? 9.281 -21.547 -22.312 1 97.69 90 ILE A N 1
ATOM 686 C CA . ILE A 1 90 ? 8.688 -20.391 -22.969 1 97.69 90 ILE A CA 1
ATOM 687 C C . ILE A 1 90 ? 9.656 -19.859 -24.031 1 97.69 90 ILE A C 1
ATOM 689 O O . ILE A 1 90 ? 9.273 -19.672 -25.188 1 97.69 90 ILE A O 1
ATOM 693 N N . LEU A 1 91 ? 10.891 -19.688 -23.625 1 96.38 91 LEU A N 1
ATOM 694 C CA . LEU A 1 91 ? 11.867 -19.031 -24.469 1 96.38 91 LEU A CA 1
ATOM 695 C C . LEU A 1 91 ? 12.328 -19.953 -25.594 1 96.38 91 LEU A C 1
ATOM 697 O O . LEU A 1 91 ? 12.641 -19.484 -26.703 1 96.38 91 LEU A O 1
ATOM 701 N N . ARG A 1 92 ? 12.289 -21.219 -25.391 1 94.69 92 ARG A N 1
ATOM 702 C CA . ARG A 1 92 ? 12.695 -22.172 -26.422 1 94.69 92 ARG A CA 1
ATOM 703 C C . ARG A 1 92 ? 11.586 -22.375 -27.438 1 94.69 92 ARG A C 1
ATOM 705 O O . ARG A 1 92 ? 11.852 -22.594 -28.625 1 94.69 92 ARG A O 1
ATOM 712 N N . MET A 1 93 ? 10.43 -22.375 -26.938 1 96.31 93 MET A N 1
ATOM 713 C CA . MET A 1 93 ? 9.305 -22.547 -27.844 1 96.31 93 MET A CA 1
ATOM 714 C C . MET A 1 93 ? 9.078 -21.297 -28.672 1 96.31 93 MET A C 1
ATOM 716 O O . MET A 1 93 ? 8.547 -21.359 -29.781 1 96.31 93 MET A O 1
ATOM 720 N N . ASN A 1 94 ? 9.391 -20.172 -28.172 1 95.44 94 ASN A N 1
ATOM 721 C CA . ASN A 1 94 ? 9.32 -18.891 -28.859 1 95.44 94 ASN A CA 1
ATOM 722 C C . ASN A 1 94 ? 10.5 -17.984 -28.5 1 95.44 94 ASN A C 1
ATOM 724 O O . ASN A 1 94 ? 10.445 -17.25 -27.516 1 95.44 94 ASN A O 1
ATOM 728 N N . ASP A 1 95 ? 11.477 -17.938 -29.312 1 90.31 95 ASP A N 1
ATOM 729 C CA . ASP A 1 95 ? 12.719 -17.234 -29 1 90.31 95 ASP A CA 1
ATOM 730 C C . ASP A 1 95 ? 12.555 -15.719 -29.156 1 90.31 95 ASP A C 1
ATOM 732 O O . ASP A 1 95 ? 13.398 -14.945 -28.703 1 90.31 95 ASP A O 1
ATOM 736 N N . THR A 1 96 ? 11.461 -15.25 -29.641 1 93.31 96 THR A N 1
ATOM 737 C CA . THR A 1 96 ? 11.188 -13.82 -29.766 1 93.31 96 THR A CA 1
ATOM 738 C C . THR A 1 96 ? 10.117 -13.375 -28.781 1 93.31 96 THR A C 1
ATOM 740 O O . THR A 1 96 ? 9.508 -12.32 -28.953 1 93.31 96 THR A O 1
ATOM 743 N N . PHE A 1 97 ? 9.867 -14.25 -27.891 1 95.88 97 PHE A N 1
ATOM 744 C CA . PHE A 1 97 ? 8.867 -13.945 -26.859 1 95.88 97 PHE A CA 1
ATOM 745 C C . PHE A 1 97 ? 9.211 -12.641 -26.156 1 95.88 97 PHE A C 1
ATOM 747 O O . PHE A 1 97 ? 10.352 -12.445 -25.719 1 95.88 97 PHE A O 1
ATOM 754 N N . GLU A 1 98 ? 8.242 -11.727 -26.047 1 95.88 98 GLU A N 1
ATOM 755 C CA . GLU A 1 98 ? 8.453 -10.445 -25.391 1 95.88 98 GLU A CA 1
ATOM 756 C C . GLU A 1 98 ? 8.336 -10.586 -23.875 1 95.88 98 GLU A C 1
ATOM 758 O O . GLU A 1 98 ? 7.43 -10.016 -23.266 1 95.88 98 GLU A O 1
ATOM 763 N N . SER A 1 99 ? 9.352 -11.211 -23.328 1 96.5 99 SER A N 1
ATOM 764 C CA . SER A 1 99 ? 9.328 -11.539 -21.906 1 96.5 99 SER A CA 1
ATOM 765 C C . SER A 1 99 ? 9.352 -10.281 -21.047 1 96.5 99 SER A C 1
ATOM 767 O O . SER A 1 99 ? 8.828 -10.281 -19.938 1 96.5 99 SER A O 1
ATOM 769 N N . ASN A 1 100 ? 9.906 -9.18 -21.516 1 94.19 100 ASN A N 1
ATOM 770 C CA . ASN A 1 100 ? 10.008 -7.934 -20.766 1 94.19 100 ASN A CA 1
ATOM 771 C C . ASN A 1 100 ? 8.664 -7.219 -20.688 1 94.19 100 ASN A C 1
ATOM 773 O O . ASN A 1 100 ? 8.523 -6.227 -19.969 1 94.19 100 ASN A O 1
ATOM 777 N N . ASN A 1 101 ? 7.66 -7.75 -21.359 1 95.62 101 ASN A N 1
ATOM 778 C CA . ASN A 1 101 ? 6.312 -7.191 -21.312 1 95.62 101 ASN A CA 1
ATOM 779 C C . ASN A 1 101 ? 5.422 -7.957 -20.344 1 95.62 101 ASN A C 1
ATOM 781 O O . ASN A 1 101 ? 4.262 -7.598 -20.141 1 95.62 101 ASN A O 1
ATOM 785 N N . VAL A 1 102 ? 5.902 -8.953 -19.781 1 97.94 102 VAL A N 1
ATOM 786 C CA . VAL A 1 102 ? 5.176 -9.734 -18.781 1 97.94 102 VAL A CA 1
ATOM 787 C C . VAL A 1 102 ? 5.27 -9.062 -17.422 1 97.94 102 VAL A C 1
ATOM 789 O O . VAL A 1 102 ? 6.352 -8.641 -17 1 97.94 102 VAL A O 1
ATOM 792 N N . ASP A 1 103 ? 4.152 -8.953 -16.719 1 97.75 103 ASP A N 1
ATOM 793 C CA . ASP A 1 103 ? 4.156 -8.305 -15.414 1 97.75 103 ASP A CA 1
ATOM 794 C C . ASP A 1 103 ? 4.418 -9.32 -14.305 1 97.75 103 ASP A C 1
ATOM 796 O O . ASP A 1 103 ? 5.168 -9.047 -13.359 1 97.75 103 ASP A O 1
ATOM 800 N N . ILE A 1 104 ? 3.754 -10.477 -14.406 1 98.62 104 ILE A N 1
ATOM 801 C CA . ILE A 1 104 ? 3.828 -11.461 -13.336 1 98.62 104 ILE A CA 1
ATOM 802 C C . ILE A 1 104 ? 4.055 -12.852 -13.922 1 98.62 104 ILE A C 1
ATOM 804 O O . ILE A 1 104 ? 3.43 -13.219 -14.922 1 98.62 104 ILE A O 1
ATOM 808 N N . VAL A 1 105 ? 4.93 -13.57 -13.375 1 98.5 105 VAL A N 1
ATOM 809 C CA . VAL A 1 105 ? 5.059 -15.008 -13.586 1 98.5 105 VAL A CA 1
ATOM 810 C C . VAL A 1 105 ? 4.75 -15.75 -12.281 1 98.5 105 VAL A C 1
ATOM 812 O O . VAL A 1 105 ? 5.387 -15.508 -11.258 1 98.5 105 VAL A O 1
ATOM 815 N N . ALA A 1 106 ? 3.807 -16.578 -12.297 1 97.12 106 ALA A N 1
ATOM 816 C CA . ALA A 1 106 ? 3.379 -17.312 -11.117 1 97.12 106 ALA A CA 1
ATOM 817 C C . ALA A 1 106 ? 2.936 -18.734 -11.484 1 97.12 106 ALA A C 1
ATOM 819 O O . ALA A 1 106 ? 3.035 -19.141 -12.641 1 97.12 106 ALA A O 1
ATOM 820 N N . CYS A 1 107 ? 2.672 -19.5 -10.523 1 93.88 107 CYS A N 1
ATOM 821 C CA . CYS A 1 107 ? 2.068 -20.812 -10.742 1 93.88 107 CYS A CA 1
ATOM 822 C C . CYS A 1 107 ? 0.673 -20.891 -10.133 1 93.88 107 CYS A C 1
ATOM 824 O O . CYS A 1 107 ? 0.229 -19.938 -9.477 1 93.88 107 CYS A O 1
ATOM 826 N N . GLY A 1 108 ? 0.031 -22 -10.398 1 92.06 108 GLY A N 1
ATOM 827 C CA . GLY A 1 108 ? -1.325 -22.172 -9.898 1 92.06 108 GLY A CA 1
ATOM 828 C C . GLY A 1 108 ? -1.417 -22.078 -8.391 1 92.06 108 GLY A C 1
ATOM 829 O O . GLY A 1 108 ? -2.373 -21.531 -7.848 1 92.06 108 GLY A O 1
ATOM 830 N N . SER A 1 109 ? -0.441 -22.578 -7.707 1 89.94 109 SER A N 1
ATOM 831 C CA . SER A 1 109 ? -0.464 -22.609 -6.25 1 89.94 109 SER A CA 1
ATOM 832 C C . SER A 1 109 ? -0.302 -21.219 -5.66 1 89.94 109 SER A C 1
ATOM 834 O O . SER A 1 109 ? -1.034 -20.828 -4.746 1 89.94 109 SER A O 1
ATOM 836 N N . THR A 1 110 ? 0.665 -20.469 -6.156 1 94.69 110 THR A N 1
ATOM 837 C CA . THR A 1 110 ? 0.909 -19.125 -5.617 1 94.69 110 THR A CA 1
ATOM 838 C C . THR A 1 110 ? -0.279 -18.203 -5.887 1 94.69 110 THR A C 1
ATOM 840 O O . THR A 1 110 ? -0.788 -17.562 -4.973 1 94.69 110 THR A O 1
ATOM 843 N N . MET A 1 111 ? -0.781 -18.219 -7.129 1 96.44 111 MET A N 1
ATOM 844 C CA . MET A 1 111 ? -1.949 -17.422 -7.477 1 96.44 111 MET A CA 1
ATOM 845 C C . MET A 1 111 ? -3.178 -17.875 -6.699 1 96.44 111 MET A C 1
ATOM 847 O O . MET A 1 111 ? -3.953 -17.062 -6.211 1 96.44 111 MET A O 1
ATOM 851 N N . GLY A 1 112 ? -3.283 -19.172 -6.629 1 95.44 112 GLY A N 1
ATOM 852 C CA . GLY A 1 112 ? -4.41 -19.734 -5.895 1 95.44 112 GLY A CA 1
ATOM 853 C C . GLY A 1 112 ? -4.406 -19.344 -4.426 1 95.44 112 GLY A C 1
ATOM 854 O O . GLY A 1 112 ? -5.457 -19.047 -3.854 1 95.44 112 GLY A O 1
ATOM 855 N N . ASN A 1 113 ? -3.283 -19.391 -3.803 1 94.19 113 ASN A N 1
ATOM 856 C CA . ASN A 1 113 ? -3.162 -19.031 -2.393 1 94.19 113 ASN A CA 1
ATOM 857 C C . ASN A 1 113 ? -3.535 -17.562 -2.148 1 94.19 113 ASN A C 1
ATOM 859 O O . ASN A 1 113 ? -4.262 -17.266 -1.202 1 94.19 113 ASN A O 1
ATOM 863 N N . LEU A 1 114 ? -3.068 -16.719 -2.963 1 97 114 LEU A N 1
ATOM 864 C CA . LEU A 1 114 ? -3.395 -15.305 -2.826 1 97 114 LEU A CA 1
ATOM 865 C C . LEU A 1 114 ? -4.887 -15.07 -3.035 1 97 114 LEU A C 1
ATOM 867 O O . LEU A 1 114 ? -5.5 -14.273 -2.318 1 97 114 LEU A O 1
ATOM 871 N N . LEU A 1 115 ? -5.461 -15.773 -4.039 1 97.5 115 LEU A N 1
ATOM 872 C CA . LEU A 1 115 ? -6.891 -15.672 -4.289 1 97.5 115 LEU A CA 1
ATOM 873 C C . LEU A 1 115 ? -7.691 -16.188 -3.1 1 97.5 115 LEU A C 1
ATOM 875 O O . LEU A 1 115 ? -8.734 -15.617 -2.752 1 97.5 115 LEU A O 1
ATOM 879 N N . ARG A 1 116 ? -7.246 -17.266 -2.473 1 96 116 ARG A N 1
ATOM 880 C CA . ARG A 1 116 ? -7.898 -17.797 -1.276 1 96 116 ARG A CA 1
ATOM 881 C C . ARG A 1 116 ? -7.918 -16.75 -0.166 1 96 116 ARG A C 1
ATOM 883 O O . ARG A 1 116 ? -8.938 -16.578 0.512 1 96 116 ARG A O 1
ATOM 890 N N . TYR A 1 117 ? -6.816 -16.109 0.03 1 95.88 117 TYR A N 1
ATOM 891 C CA . TYR A 1 117 ? -6.75 -15.078 1.061 1 95.88 117 TYR A CA 1
ATOM 892 C C . TYR A 1 117 ? -7.824 -14.023 0.842 1 95.88 117 TYR A C 1
ATOM 894 O O . TYR A 1 117 ? -8.555 -13.672 1.771 1 95.88 117 TYR A O 1
ATOM 902 N N . VAL A 1 118 ? -7.891 -13.531 -0.35 1 95.5 118 VAL A N 1
ATOM 903 C CA . VAL A 1 118 ? -8.836 -12.477 -0.696 1 95.5 118 VAL A CA 1
ATOM 904 C C . VAL A 1 118 ? -10.266 -12.977 -0.479 1 95.5 118 VAL A C 1
ATOM 906 O O . VAL A 1 118 ? -11.148 -12.203 -0.082 1 95.5 118 VAL A O 1
ATOM 909 N N . ARG A 1 119 ? -10.516 -14.242 -0.714 1 95.25 119 ARG A N 1
ATOM 910 C CA . ARG A 1 119 ? -11.852 -14.836 -0.608 1 95.25 119 ARG A CA 1
ATOM 911 C C . ARG A 1 119 ? -12.109 -15.344 0.806 1 95.25 119 ARG A C 1
ATOM 913 O O . ARG A 1 119 ? -13.094 -16.047 1.046 1 95.25 119 ARG A O 1
ATOM 920 N N . ASN A 1 120 ? -11.234 -15.102 1.731 1 93.19 120 ASN A N 1
ATOM 921 C CA . ASN A 1 120 ? -11.367 -15.422 3.148 1 93.19 120 ASN A CA 1
ATOM 922 C C . ASN A 1 120 ? -11.344 -16.922 3.385 1 93.19 120 ASN A C 1
ATOM 924 O O . ASN A 1 120 ? -12.148 -17.453 4.156 1 93.19 120 ASN A O 1
ATOM 928 N N . ILE A 1 121 ? -10.539 -17.531 2.59 1 93.5 121 ILE A N 1
ATOM 929 C CA . ILE A 1 121 ? -10.289 -18.953 2.799 1 93.5 121 ILE A CA 1
ATOM 930 C C . ILE A 1 121 ? -8.945 -19.141 3.49 1 93.5 121 ILE A C 1
ATOM 932 O O . ILE A 1 121 ? -7.906 -18.734 2.969 1 93.5 121 ILE A O 1
ATOM 936 N N . ASP A 1 122 ? -8.969 -19.75 4.574 1 90.38 122 ASP A N 1
ATOM 937 C CA . ASP A 1 122 ? -7.812 -19.844 5.461 1 90.38 122 ASP A CA 1
ATOM 938 C C . ASP A 1 122 ? -6.859 -20.953 5.023 1 90.38 122 ASP A C 1
ATOM 940 O O . ASP A 1 122 ? -7.285 -22.094 4.82 1 90.38 122 ASP A O 1
ATOM 944 N N . LYS A 1 123 ? -5.609 -20.625 4.859 1 90.06 123 LYS A N 1
ATOM 945 C CA . LYS A 1 123 ? -4.539 -21.547 4.512 1 90.06 123 LYS A CA 1
ATOM 946 C C . LYS A 1 123 ? -3.17 -20.969 4.844 1 90.06 123 LYS A C 1
ATOM 948 O O . LYS A 1 123 ? -2.953 -19.766 4.699 1 90.06 123 LYS A O 1
ATOM 953 N N . ASP A 1 124 ? -2.268 -21.781 5.293 1 91.5 124 ASP A N 1
ATOM 954 C CA . ASP A 1 124 ? -0.889 -21.344 5.5 1 91.5 124 ASP A CA 1
ATOM 955 C C . ASP A 1 124 ? -0.092 -21.406 4.199 1 91.5 124 ASP A C 1
ATOM 957 O O . ASP A 1 124 ? -0.212 -22.375 3.438 1 91.5 124 ASP A O 1
ATOM 961 N N . TYR A 1 125 ? 0.665 -20.406 3.975 1 91.56 125 TYR A N 1
ATOM 962 C CA . TYR A 1 125 ? 1.576 -20.469 2.838 1 91.56 125 TYR A CA 1
ATOM 963 C C . TYR A 1 125 ? 2.643 -19.391 2.93 1 91.56 125 TYR A C 1
ATOM 965 O O . TYR A 1 125 ? 2.514 -18.453 3.717 1 91.56 125 TYR A O 1
ATOM 973 N N . ARG A 1 126 ? 3.65 -19.641 2.18 1 92.75 126 ARG A N 1
ATOM 974 C CA . ARG A 1 126 ? 4.738 -18.688 1.98 1 92.75 126 ARG A CA 1
ATOM 975 C C . ARG A 1 126 ? 5.086 -18.547 0.502 1 92.75 126 ARG A C 1
ATOM 977 O O . ARG A 1 126 ? 5.156 -19.547 -0.218 1 92.75 126 ARG A O 1
ATOM 984 N N . ILE A 1 127 ? 5.242 -17.375 0.029 1 95.25 127 ILE A N 1
ATOM 985 C CA . ILE A 1 127 ? 5.578 -17.078 -1.362 1 95.25 127 ILE A CA 1
ATOM 986 C C . ILE A 1 127 ? 6.762 -16.125 -1.422 1 95.25 127 ILE A C 1
ATOM 988 O O . ILE A 1 127 ? 6.766 -15.086 -0.748 1 95.25 127 ILE A O 1
ATOM 992 N N . ILE A 1 128 ? 7.734 -16.469 -2.125 1 95.38 128 ILE A N 1
ATOM 993 C CA . ILE A 1 128 ? 8.828 -15.547 -2.398 1 95.38 128 ILE A CA 1
ATOM 994 C C . ILE A 1 128 ? 8.508 -14.719 -3.645 1 95.38 128 ILE A C 1
ATOM 996 O O . ILE A 1 128 ? 8.148 -15.273 -4.688 1 95.38 128 ILE A O 1
ATOM 1000 N N . ILE A 1 129 ? 8.609 -13.469 -3.512 1 97.06 129 ILE A N 1
ATOM 1001 C CA . ILE A 1 129 ? 8.383 -12.547 -4.621 1 97.06 129 ILE A CA 1
ATOM 1002 C C . ILE A 1 129 ? 9.703 -11.898 -5.027 1 97.06 129 ILE A C 1
ATOM 1004 O O . ILE A 1 129 ? 10.461 -11.422 -4.176 1 97.06 129 ILE A O 1
ATOM 1008 N N . GLU A 1 130 ? 9.984 -11.906 -6.355 1 97.25 130 GLU A N 1
ATOM 1009 C CA . GLU A 1 130 ? 11.242 -11.32 -6.824 1 97.25 130 GLU A CA 1
ATOM 1010 C C . GLU A 1 130 ? 11.062 -10.625 -8.164 1 97.25 130 GLU A C 1
ATOM 1012 O O . GLU A 1 130 ? 10.508 -11.203 -9.102 1 97.25 130 GLU A O 1
ATOM 1017 N N . ALA A 1 131 ? 11.547 -9.43 -8.203 1 96.62 131 ALA A N 1
ATOM 1018 C CA . ALA A 1 131 ? 11.555 -8.703 -9.469 1 96.62 131 ALA A CA 1
ATOM 1019 C C . ALA A 1 131 ? 12.742 -9.117 -10.344 1 96.62 131 ALA A C 1
ATOM 1021 O O . ALA A 1 131 ? 13.875 -9.148 -9.867 1 96.62 131 ALA A O 1
ATOM 1022 N N . VAL A 1 132 ? 12.508 -9.516 -11.523 1 96.56 132 VAL A N 1
ATOM 1023 C CA . VAL A 1 132 ? 13.484 -9.781 -12.57 1 96.56 132 VAL A CA 1
ATOM 1024 C C . VAL A 1 132 ? 13.219 -8.867 -13.766 1 96.56 132 VAL A C 1
ATOM 1026 O O . VAL A 1 132 ? 12.367 -9.172 -14.609 1 96.56 132 VAL A O 1
ATOM 1029 N N . GLY A 1 133 ? 14.062 -7.816 -13.922 1 93.31 133 GLY A N 1
ATOM 1030 C CA . GLY A 1 133 ? 13.648 -6.773 -14.852 1 93.31 133 GLY A CA 1
ATOM 1031 C C . GLY A 1 133 ? 12.328 -6.133 -14.477 1 93.31 133 GLY A C 1
ATOM 1032 O O . GLY A 1 133 ? 12.133 -5.711 -13.336 1 93.31 133 GLY A O 1
ATOM 1033 N N . SER A 1 134 ? 11.438 -6.062 -15.406 1 92.69 134 SER A N 1
ATOM 1034 C CA . SER A 1 134 ? 10.125 -5.477 -15.164 1 92.69 134 SER A CA 1
ATOM 1035 C C . SER A 1 134 ? 9.133 -6.52 -14.672 1 92.69 134 SER A C 1
ATOM 1037 O O . SER A 1 134 ? 8.031 -6.18 -14.234 1 92.69 134 SER A O 1
ATOM 1039 N N . THR A 1 135 ? 9.516 -7.773 -14.727 1 97.69 135 THR A N 1
ATOM 1040 C CA . THR A 1 135 ? 8.617 -8.875 -14.391 1 97.69 135 THR A CA 1
ATOM 1041 C C . THR A 1 135 ? 8.789 -9.281 -12.93 1 97.69 135 THR A C 1
ATOM 1043 O O . THR A 1 135 ? 9.906 -9.32 -12.414 1 97.69 135 THR A O 1
ATOM 1046 N N . VAL A 1 136 ? 7.719 -9.539 -12.266 1 98.25 136 VAL A N 1
ATOM 1047 C CA . VAL A 1 136 ? 7.781 -10.016 -10.883 1 98.25 136 VAL A CA 1
ATOM 1048 C C . VAL A 1 136 ? 7.441 -11.5 -10.836 1 98.25 136 VAL A C 1
ATOM 1050 O O . VAL A 1 136 ? 6.379 -11.922 -11.305 1 98.25 136 VAL A O 1
ATOM 1053 N N . PHE A 1 137 ? 8.297 -12.328 -10.266 1 98.25 137 PHE A N 1
ATOM 1054 C CA . PHE A 1 137 ? 8.148 -13.773 -10.164 1 98.25 137 PHE A CA 1
ATOM 1055 C C . PHE A 1 137 ? 7.625 -14.164 -8.789 1 98.25 137 PHE A C 1
ATOM 1057 O O . PHE A 1 137 ? 8.117 -13.68 -7.766 1 98.25 137 PHE A O 1
ATOM 1064 N N . PHE A 1 138 ? 6.625 -14.945 -8.711 1 97.25 138 PHE A N 1
ATOM 1065 C CA . PHE A 1 138 ? 6.105 -15.555 -7.496 1 97.25 138 PHE A CA 1
ATOM 1066 C C . PHE A 1 138 ? 6.582 -17 -7.367 1 97.25 138 PHE A C 1
ATOM 1068 O O . PHE A 1 138 ? 6.223 -17.859 -8.18 1 97.25 138 PHE A O 1
ATOM 1075 N N . VAL A 1 139 ? 7.355 -17.297 -6.375 1 93.88 139 VAL A N 1
ATOM 1076 C CA . VAL A 1 139 ? 7.922 -18.625 -6.18 1 93.88 139 VAL A CA 1
ATOM 1077 C C . VAL A 1 139 ? 7.309 -19.266 -4.938 1 93.88 139 VAL A C 1
ATOM 1079 O O . VAL A 1 139 ? 7.285 -18.656 -3.863 1 93.88 139 VAL A O 1
ATOM 1082 N N . CYS A 1 140 ? 6.84 -20.438 -5.156 1 86.69 140 CYS A N 1
ATOM 1083 C CA . CYS A 1 140 ? 6.316 -21.172 -4.012 1 86.69 140 CYS A CA 1
ATOM 1084 C C . CYS A 1 140 ? 7.43 -21.516 -3.027 1 86.69 140 CYS A C 1
ATOM 1086 O O . CYS A 1 140 ? 8.523 -21.922 -3.43 1 86.69 140 CYS A O 1
ATOM 1088 N N . TRP A 1 141 ? 7.148 -21.109 -1.836 1 75.81 141 TRP A N 1
ATOM 1089 C CA . TRP A 1 141 ? 8.148 -21.438 -0.819 1 75.81 141 TRP A CA 1
ATOM 1090 C C . TRP A 1 141 ? 7.566 -22.359 0.238 1 75.81 141 TRP A C 1
ATOM 1092 O O . TRP A 1 141 ? 6.598 -22.016 0.916 1 75.81 141 TRP A O 1
ATOM 1102 N N . GLU A 1 142 ? 8.078 -23.453 0.156 1 67.56 142 GLU A N 1
ATOM 1103 C CA . GLU A 1 142 ? 7.684 -24.453 1.139 1 67.56 142 GLU A CA 1
ATOM 1104 C C . GLU A 1 142 ? 8.773 -24.656 2.191 1 67.56 142 GLU A C 1
ATOM 1106 O O . GLU A 1 142 ? 9.859 -24.078 2.08 1 67.56 142 GLU A O 1
ATOM 1111 N N . ASN A 1 143 ? 8.359 -25.25 3.201 1 65.56 143 ASN A N 1
ATOM 1112 C CA . ASN A 1 143 ? 9.32 -25.547 4.258 1 65.56 143 ASN A CA 1
ATOM 1113 C C . ASN A 1 143 ? 10.555 -26.266 3.709 1 65.56 143 ASN A C 1
ATOM 1115 O O . ASN A 1 143 ? 11.68 -25.984 4.121 1 65.56 143 ASN A O 1
ATOM 1119 N N . SER A 1 144 ? 10.305 -27.203 2.77 1 70.69 144 SER A N 1
ATOM 1120 C CA . SER A 1 144 ? 11.375 -27.953 2.104 1 70.69 144 SER A CA 1
ATOM 1121 C C . SER A 1 144 ? 11 -28.281 0.664 1 70.69 144 SER A C 1
ATOM 1123 O O . SER A 1 144 ? 9.828 -28.484 0.354 1 70.69 144 SER A O 1
ATOM 1125 N N . PRO A 1 145 ? 12.008 -28.219 -0.189 1 69.06 145 PRO A N 1
ATOM 1126 C CA . PRO A 1 145 ? 11.75 -28.609 -1.576 1 69.06 145 PRO A CA 1
ATOM 1127 C C . PRO A 1 145 ? 11.172 -30.016 -1.691 1 69.06 145 PRO A C 1
ATOM 1129 O O . PRO A 1 145 ? 10.492 -30.328 -2.67 1 69.06 145 PRO A O 1
ATOM 1132 N N . THR A 1 146 ? 11.477 -30.797 -0.639 1 69.19 146 THR A N 1
ATOM 1133 C CA . THR A 1 146 ? 11.039 -32.188 -0.713 1 69.19 146 THR A CA 1
ATOM 1134 C C . THR A 1 146 ? 9.891 -32.438 0.262 1 69.19 146 THR A C 1
ATOM 1136 O O . THR A 1 146 ? 9.68 -33.562 0.694 1 69.19 146 THR A O 1
ATOM 1139 N N . GLU A 1 147 ? 9.344 -31.359 0.477 1 74.31 147 GLU A N 1
ATOM 1140 C CA . GLU A 1 147 ? 8.164 -31.531 1.32 1 74.31 147 GLU A CA 1
ATOM 1141 C C . GLU A 1 147 ? 7.117 -32.406 0.629 1 74.31 147 GLU A C 1
ATOM 1143 O O . GLU A 1 147 ? 6.82 -32.219 -0.551 1 74.31 147 GLU A O 1
ATOM 1148 N N . THR A 1 148 ? 6.734 -33.438 1.379 1 73.69 148 THR A N 1
ATOM 1149 C CA . THR A 1 148 ? 5.742 -34.344 0.839 1 73.69 148 THR A CA 1
ATOM 1150 C C . THR A 1 148 ? 4.363 -34.062 1.425 1 73.69 148 THR A C 1
ATOM 1152 O O . THR A 1 148 ? 4.238 -33.375 2.426 1 73.69 148 THR A O 1
ATOM 1155 N N . ILE A 1 149 ? 3.355 -34.5 0.732 1 71.38 149 ILE A N 1
ATOM 1156 C CA . ILE A 1 149 ? 1.983 -34.438 1.223 1 71.38 149 ILE A CA 1
ATOM 1157 C C . ILE A 1 149 ? 1.744 -35.562 2.23 1 71.38 149 ILE A C 1
ATOM 1159 O O . ILE A 1 149 ? 1.821 -36.75 1.882 1 71.38 149 ILE A O 1
ATOM 1163 N N . PRO A 1 150 ? 1.487 -35.219 3.416 1 73.75 150 PRO A N 1
ATOM 1164 C CA . PRO A 1 150 ? 1.274 -36.25 4.414 1 73.75 150 PRO A CA 1
ATOM 1165 C C . PRO A 1 150 ? -0.096 -36.906 4.293 1 73.75 150 PRO A C 1
ATOM 1167 O O . PRO A 1 150 ? -1.067 -36.281 3.898 1 73.75 150 PRO A O 1
ATOM 1170 N N . GLY A 1 151 ? -0.147 -38.188 4.648 1 73.69 151 GLY A N 1
ATOM 1171 C CA . GLY A 1 151 ? -1.411 -38.906 4.789 1 73.69 151 GLY A CA 1
ATOM 1172 C C . GLY A 1 151 ? -2.203 -38.969 3.498 1 73.69 151 GLY A C 1
ATOM 1173 O O . GLY A 1 151 ? -3.42 -38.781 3.5 1 73.69 151 GLY A O 1
ATOM 1174 N N . VAL A 1 152 ? -1.492 -39.219 2.49 1 75.44 152 VAL A N 1
ATOM 1175 C CA . VAL A 1 152 ? -2.156 -39.281 1.193 1 75.44 152 VAL A CA 1
ATOM 1176 C C . VAL A 1 152 ? -3.164 -40.438 1.2 1 75.44 152 VAL A C 1
ATOM 1178 O O . VAL A 1 152 ? -2.82 -41.562 1.543 1 75.44 152 VAL A O 1
ATOM 1181 N N . ARG A 1 153 ? -4.387 -40.125 1.047 1 79.94 153 ARG A N 1
ATOM 1182 C CA . ARG A 1 153 ? -5.477 -41.094 0.923 1 79.94 153 ARG A CA 1
ATOM 1183 C C . ARG A 1 153 ? -6.27 -40.875 -0.36 1 79.94 153 ARG A C 1
ATOM 1185 O O . ARG A 1 153 ? -6.066 -39.875 -1.049 1 79.94 153 ARG A O 1
ATOM 1192 N N . GLY A 1 154 ? -6.965 -41.906 -0.721 1 87.12 154 GLY A N 1
ATOM 1193 C CA . GLY A 1 154 ? -7.828 -41.75 -1.883 1 87.12 154 GLY A CA 1
ATOM 1194 C C . GLY A 1 154 ? -7.215 -42.312 -3.156 1 87.12 154 GLY A C 1
ATOM 1195 O O . GLY A 1 154 ? -6.484 -43.281 -3.123 1 87.12 154 GLY A O 1
ATOM 1196 N N . TYR A 1 155 ? -7.648 -41.812 -4.297 1 88.44 155 TYR A N 1
ATOM 1197 C CA . TYR A 1 155 ? -7.273 -42.375 -5.594 1 88.44 155 TYR A CA 1
ATOM 1198 C C . TYR A 1 155 ? -6.867 -41.281 -6.559 1 88.44 155 TYR A C 1
ATOM 1200 O O . TYR A 1 155 ? -6.969 -41.438 -7.777 1 88.44 155 TYR A O 1
ATOM 1208 N N . GLY A 1 156 ? -6.434 -40.25 -5.977 1 87.38 156 GLY A N 1
ATOM 1209 C CA . GLY A 1 156 ? -6.086 -39.062 -6.785 1 87.38 156 GLY A CA 1
ATOM 1210 C C . GLY A 1 156 ? -4.82 -39.281 -7.598 1 87.38 156 GLY A C 1
ATOM 1211 O O . GLY A 1 156 ? -4.543 -38.5 -8.523 1 87.38 156 GLY A O 1
ATOM 1212 N N . HIS A 1 157 ? -4.086 -40.281 -7.363 1 84.69 157 HIS A N 1
ATOM 1213 C CA . HIS A 1 157 ? -2.859 -40.562 -8.094 1 84.69 157 HIS A CA 1
ATOM 1214 C C . HIS A 1 157 ? -2.992 -41.844 -8.914 1 84.69 157 HIS A C 1
ATOM 1216 O O . HIS A 1 157 ? -2.666 -41.875 -10.102 1 84.69 157 HIS A O 1
ATOM 1222 N N . THR A 1 158 ? -3.521 -42.844 -8.344 1 86.5 158 THR A N 1
ATOM 1223 C CA . THR A 1 158 ? -3.639 -44.125 -9.008 1 86.5 158 THR A CA 1
ATOM 1224 C C . THR A 1 158 ? -4.652 -44.062 -10.148 1 86.5 158 THR A C 1
ATOM 1226 O O . THR A 1 158 ? -4.465 -44.688 -11.188 1 86.5 158 THR A O 1
ATOM 1229 N N . PHE A 1 159 ? -5.719 -43.375 -9.898 1 89.5 159 PHE A N 1
ATOM 1230 C CA . PHE A 1 159 ? -6.754 -43.312 -10.93 1 89.5 159 PHE A CA 1
ATOM 1231 C C . PHE A 1 159 ? -6.23 -42.625 -12.172 1 89.5 159 PHE A C 1
ATOM 1233 O O . PHE A 1 159 ? -6.379 -43.125 -13.289 1 89.5 159 PHE A O 1
ATOM 1240 N N . PRO A 1 160 ? -5.656 -41.438 -12.047 1 88.56 160 PRO A N 1
ATOM 1241 C CA . PRO A 1 160 ? -5.09 -40.812 -13.234 1 88.56 160 PRO A CA 1
ATOM 1242 C C . PRO A 1 160 ? -4.031 -41.656 -13.922 1 88.56 160 PRO A C 1
ATOM 1244 O O . PRO A 1 160 ? -3.963 -41.688 -15.156 1 88.56 160 PRO A O 1
ATOM 1247 N N . GLU A 1 161 ? -3.268 -42.281 -13.172 1 84.81 161 GLU A N 1
ATOM 1248 C CA . GLU A 1 161 ? -2.252 -43.156 -13.75 1 84.81 161 GLU A CA 1
ATOM 1249 C C . GLU A 1 161 ? -2.889 -44.25 -14.586 1 84.81 161 GLU A C 1
ATOM 1251 O O . GLU A 1 161 ? -2.381 -44.625 -15.648 1 84.81 161 GLU A O 1
ATOM 1256 N N . ALA A 1 162 ? -3.924 -44.75 -14.086 1 87.31 162 ALA A N 1
ATOM 1257 C CA . ALA A 1 162 ? -4.602 -45.844 -14.75 1 87.31 162 ALA A CA 1
ATOM 1258 C C . ALA A 1 162 ? -5.434 -45.375 -15.93 1 87.31 162 ALA A C 1
ATOM 1260 O O . ALA A 1 162 ? -5.758 -46.125 -16.828 1 87.31 162 ALA A O 1
ATOM 1261 N N . SER A 1 163 ? -5.789 -44.156 -15.906 1 88.94 163 SER A N 1
ATOM 1262 C CA . SER A 1 163 ? -6.762 -43.688 -16.875 1 88.94 163 SER A CA 1
ATOM 1263 C C . SER A 1 163 ? -6.094 -42.812 -17.953 1 88.94 163 SER A C 1
ATOM 1265 O O . SER A 1 163 ? -6.77 -42.219 -18.781 1 88.94 163 SER A O 1
ATOM 1267 N N . THR A 1 164 ? -4.781 -42.688 -17.953 1 88.88 164 THR A N 1
ATOM 1268 C CA . THR A 1 164 ? -4.066 -41.906 -18.953 1 88.88 164 THR A CA 1
ATOM 1269 C C . THR A 1 164 ? -2.844 -42.688 -19.469 1 88.88 164 THR A C 1
ATOM 1271 O O . THR A 1 164 ? -2.365 -43.594 -18.812 1 88.88 164 THR A O 1
ATOM 1274 N N . THR A 1 165 ? -2.367 -42.312 -20.641 1 88.69 165 THR A N 1
ATOM 1275 C CA . THR A 1 165 ? -1.214 -42.969 -21.25 1 88.69 165 THR A CA 1
ATOM 1276 C C . THR A 1 165 ? -0.265 -41.938 -21.859 1 88.69 165 THR A C 1
ATOM 1278 O O . THR A 1 165 ? -0.702 -41 -22.547 1 88.69 165 THR A O 1
ATOM 1281 N N . TRP A 1 166 ? 1.019 -42.125 -21.5 1 91.69 166 TRP A N 1
ATOM 1282 C CA . TRP A 1 166 ? 2.041 -41.312 -22.172 1 91.69 166 TRP A CA 1
ATOM 1283 C C . TRP A 1 166 ? 2.281 -41.844 -23.594 1 91.69 166 TRP A C 1
ATOM 1285 O O . TRP A 1 166 ? 2.557 -43.031 -23.797 1 91.69 166 TRP A O 1
ATOM 1295 N N . GLU A 1 167 ? 2.236 -41 -24.516 1 90.25 167 GLU A N 1
ATOM 1296 C CA . GLU A 1 167 ? 2.49 -41.375 -25.891 1 90.25 167 GLU A CA 1
ATOM 1297 C C . GLU A 1 167 ? 3.979 -41.625 -26.141 1 90.25 167 GLU A C 1
ATOM 1299 O O . GLU A 1 167 ? 4.809 -41.281 -25.281 1 90.25 167 GLU A O 1
ATOM 1304 N N . GLU A 1 168 ? 4.363 -42.125 -27.203 1 90 168 GLU A N 1
ATOM 1305 C CA . GLU A 1 168 ? 5.707 -42.625 -27.516 1 90 168 GLU A CA 1
ATOM 1306 C C . GLU A 1 168 ? 6.738 -41.5 -27.391 1 90 168 GLU A C 1
ATOM 1308 O O . GLU A 1 168 ? 7.816 -41.688 -26.844 1 90 168 GLU A O 1
ATOM 1313 N N . GLY A 1 169 ? 6.527 -40.406 -27.812 1 89.12 169 GLY A N 1
ATOM 1314 C CA . GLY A 1 169 ? 7.477 -39.281 -27.844 1 89.12 169 GLY A CA 1
ATOM 1315 C C . GLY A 1 169 ? 7.793 -38.75 -26.469 1 89.12 169 GLY A C 1
ATOM 1316 O O . GLY A 1 169 ? 8.781 -38.031 -26.297 1 89.12 169 GLY A O 1
ATOM 1317 N N . VAL A 1 170 ? 6.988 -39.125 -25.469 1 93.56 170 VAL A N 1
ATOM 1318 C CA . VAL A 1 170 ? 7.207 -38.625 -24.125 1 93.56 170 VAL A CA 1
ATOM 1319 C C . VAL A 1 170 ? 7.09 -39.75 -23.109 1 93.56 170 VAL A C 1
ATOM 1321 O O . VAL A 1 170 ? 6.738 -39.531 -21.953 1 93.56 170 VAL A O 1
ATOM 1324 N N . LYS A 1 171 ? 7.254 -40.906 -23.625 1 91.06 171 LYS A N 1
ATOM 1325 C CA . LYS A 1 171 ? 7.262 -42.031 -22.719 1 91.06 171 LYS A CA 1
ATOM 1326 C C . LYS A 1 171 ? 8.297 -41.844 -21.609 1 91.06 171 LYS A C 1
ATOM 1328 O O . LYS A 1 171 ? 9.398 -41.344 -21.859 1 91.06 171 LYS A O 1
ATOM 1333 N N . GLY A 1 172 ? 7.918 -42.281 -20.391 1 89.25 172 GLY A N 1
ATOM 1334 C CA . GLY A 1 172 ? 8.828 -42.156 -19.266 1 89.25 172 GLY A CA 1
ATOM 1335 C C . GLY A 1 172 ? 8.664 -40.844 -18.531 1 89.25 172 GLY A C 1
ATOM 1336 O O . GLY A 1 172 ? 9.391 -40.562 -17.578 1 89.25 172 GLY A O 1
ATOM 1337 N N . SER A 1 173 ? 7.754 -40.062 -19 1 91.06 173 SER A N 1
ATOM 1338 C CA . SER A 1 173 ? 7.477 -38.781 -18.328 1 91.06 173 SER A CA 1
ATOM 1339 C C . SER A 1 173 ? 6.836 -39 -16.969 1 91.06 173 SER A C 1
ATOM 1341 O O . SER A 1 173 ? 6.18 -40.031 -16.75 1 91.06 173 SER A O 1
ATOM 1343 N N . GLU A 1 174 ? 7.078 -38.031 -16.125 1 87.38 174 GLU A N 1
ATOM 1344 C CA . GLU A 1 174 ? 6.461 -38.062 -14.805 1 87.38 174 GLU A CA 1
ATOM 1345 C C . GLU A 1 174 ? 5.332 -37.031 -14.711 1 87.38 174 GLU A C 1
ATOM 1347 O O . GLU A 1 174 ? 4.324 -37.281 -14.047 1 87.38 174 GLU A O 1
ATOM 1352 N N . SER A 1 175 ? 5.539 -35.969 -15.227 1 89.44 175 SER A N 1
ATOM 1353 C CA . SER A 1 175 ? 4.539 -34.906 -15.172 1 89.44 175 SER A CA 1
ATOM 1354 C C . SER A 1 175 ? 4.629 -34 -16.391 1 89.44 175 SER A C 1
ATOM 1356 O O . SER A 1 175 ? 5.633 -34 -17.109 1 89.44 175 SER A O 1
ATOM 1358 N N . HIS A 1 176 ? 3.561 -33.344 -16.672 1 92.25 176 HIS A N 1
ATOM 1359 C CA . HIS A 1 176 ? 3.471 -32.344 -17.719 1 92.25 176 HIS A CA 1
ATOM 1360 C C . HIS A 1 176 ? 3.092 -30.969 -17.141 1 92.25 176 HIS A C 1
ATOM 1362 O O . HIS A 1 176 ? 2.176 -30.875 -16.328 1 92.25 176 HIS A O 1
ATOM 1368 N N . GLN A 1 177 ? 3.824 -29.984 -17.5 1 93.69 177 GLN A N 1
ATOM 1369 C CA . GLN A 1 177 ? 3.564 -28.609 -17.094 1 93.69 177 GLN A CA 1
ATOM 1370 C C . GLN A 1 177 ? 3.246 -27.719 -18.297 1 93.69 177 GLN A C 1
ATOM 1372 O O . GLN A 1 177 ? 3.795 -27.922 -19.375 1 93.69 177 GLN A O 1
ATOM 1377 N N . ARG A 1 178 ? 2.381 -26.828 -18 1 93.62 178 ARG A N 1
ATOM 1378 C CA . ARG A 1 178 ? 1.995 -25.891 -19.062 1 93.62 178 ARG A CA 1
ATOM 1379 C C . ARG A 1 178 ? 2.01 -24.453 -18.562 1 93.62 178 ARG A C 1
ATOM 1381 O O . ARG A 1 178 ? 1.68 -24.188 -17.406 1 93.62 178 ARG A O 1
ATOM 1388 N N . MET A 1 179 ? 2.455 -23.531 -19.469 1 96.38 179 MET A N 1
ATOM 1389 C CA . MET A 1 179 ? 2.436 -22.094 -19.188 1 96.38 179 MET A CA 1
ATOM 1390 C C . MET A 1 179 ? 1.426 -21.375 -20.078 1 96.38 179 MET A C 1
ATOM 1392 O O . MET A 1 179 ? 1.478 -21.5 -21.312 1 96.38 179 MET A O 1
ATOM 1396 N N . VAL A 1 180 ? 0.563 -20.672 -19.469 1 96.75 180 VAL A N 1
ATOM 1397 C CA . VAL A 1 180 ? -0.364 -19.828 -20.219 1 96.75 180 VAL A CA 1
ATOM 1398 C C . VAL A 1 180 ? -0.106 -18.359 -19.906 1 96.75 180 VAL A C 1
ATOM 1400 O O . VAL A 1 180 ? 0.406 -18.031 -18.828 1 96.75 180 VAL A O 1
ATOM 1403 N N . GLN A 1 181 ? -0.368 -17.547 -20.828 1 98 181 GLN A N 1
ATOM 1404 C CA . GLN A 1 181 ? -0.351 -16.109 -20.641 1 98 181 GLN A CA 1
ATOM 1405 C C . GLN A 1 181 ? -1.749 -15.516 -20.797 1 98 181 GLN A C 1
ATOM 1407 O O . GLN A 1 181 ? -2.494 -15.891 -21.703 1 98 181 GLN A O 1
ATOM 1412 N N . TYR A 1 182 ? -2.168 -14.664 -19.906 1 97.81 182 TYR A N 1
ATOM 1413 C CA . TYR A 1 182 ? -3.434 -13.953 -20.062 1 97.81 182 TYR A CA 1
ATOM 1414 C C . TYR A 1 182 ? -3.373 -12.57 -19.422 1 97.81 182 TYR A C 1
ATOM 1416 O O . TYR A 1 182 ? -2.432 -12.266 -18.688 1 97.81 182 TYR A O 1
ATOM 1424 N N . ASN A 1 183 ? -4.312 -11.773 -19.828 1 97.94 183 ASN A N 1
ATOM 1425 C CA . ASN A 1 183 ? -4.488 -10.453 -19.234 1 97.94 183 ASN A CA 1
ATOM 1426 C C . ASN A 1 183 ? -5.484 -10.484 -18.078 1 97.94 183 ASN A C 1
ATOM 1428 O O . ASN A 1 183 ? -6.539 -11.117 -18.188 1 97.94 183 ASN A O 1
ATOM 1432 N N . PHE A 1 184 ? -5.164 -9.875 -17 1 97.88 184 PHE A N 1
ATOM 1433 C CA . PHE A 1 184 ? -6.035 -9.75 -15.836 1 97.88 184 PHE A CA 1
ATOM 1434 C C . PHE A 1 184 ? -5.867 -8.383 -15.18 1 97.88 184 PHE A C 1
ATOM 1436 O O . PHE A 1 184 ? -4.805 -8.078 -14.633 1 97.88 184 PHE A O 1
ATOM 1443 N N . ALA A 1 185 ? -6.859 -7.539 -15.281 1 96.19 185 ALA A N 1
ATOM 1444 C CA . ALA A 1 185 ? -6.922 -6.23 -14.633 1 96.19 185 ALA A CA 1
ATOM 1445 C C . ALA A 1 185 ? -5.711 -5.379 -15.008 1 96.19 185 ALA A C 1
ATOM 1447 O O . ALA A 1 185 ? -5.062 -4.797 -14.133 1 96.19 185 ALA A O 1
ATOM 1448 N N . GLY A 1 186 ? -5.359 -5.477 -16.281 1 94.81 186 GLY A N 1
ATOM 1449 C CA . GLY A 1 186 ? -4.273 -4.652 -16.781 1 94.81 186 GLY A CA 1
ATOM 1450 C C . GLY A 1 186 ? -2.906 -5.289 -16.609 1 94.81 186 GLY A C 1
ATOM 1451 O O . GLY A 1 186 ? -1.892 -4.711 -17 1 94.81 186 GLY A O 1
ATOM 1452 N N . LEU A 1 187 ? -2.863 -6.422 -16.031 1 97.19 187 LEU A N 1
ATOM 1453 C CA . LEU A 1 187 ? -1.612 -7.145 -15.828 1 97.19 187 LEU A CA 1
ATOM 1454 C C . LEU A 1 187 ? -1.472 -8.281 -16.844 1 97.19 187 LEU A C 1
ATOM 1456 O O . LEU A 1 187 ? -2.432 -9.016 -17.094 1 97.19 187 LEU A O 1
ATOM 1460 N N . ARG A 1 188 ? -0.36 -8.383 -17.484 1 98.12 188 ARG A N 1
ATOM 1461 C CA . ARG A 1 188 ? -0.02 -9.555 -18.297 1 98.12 188 ARG A CA 1
ATOM 1462 C C . ARG A 1 188 ? 0.607 -10.641 -17.438 1 98.12 188 ARG A C 1
ATOM 1464 O O . ARG A 1 188 ? 1.767 -10.531 -17.031 1 98.12 188 ARG A O 1
ATOM 1471 N N . CYS A 1 189 ? -0.094 -11.719 -17.281 1 98.56 189 CYS A N 1
ATOM 1472 C CA . CYS A 1 189 ? 0.323 -12.766 -16.359 1 98.56 189 CYS A CA 1
ATOM 1473 C C . CYS A 1 189 ? 0.716 -14.031 -17.109 1 98.56 189 CYS A C 1
ATOM 1475 O O . CYS A 1 189 ? 0.073 -14.398 -18.094 1 98.56 189 CYS A O 1
ATOM 1477 N N . VAL A 1 190 ? 1.759 -14.617 -16.672 1 98.56 190 VAL A N 1
ATOM 1478 C CA . VAL A 1 190 ? 2.127 -15.969 -17.094 1 98.56 190 VAL A CA 1
ATOM 1479 C C . VAL A 1 190 ? 1.921 -16.938 -15.93 1 98.56 190 VAL A C 1
ATOM 1481 O O . VAL A 1 190 ? 2.43 -16.719 -14.828 1 98.56 190 VAL A O 1
ATOM 1484 N N . LEU A 1 191 ? 1.199 -17.938 -16.188 1 97.06 191 LEU A N 1
ATOM 1485 C CA . LEU A 1 191 ? 0.86 -18.906 -15.156 1 97.06 191 LEU A CA 1
ATOM 1486 C C . LEU A 1 191 ? 1.327 -20.297 -15.531 1 97.06 191 LEU A C 1
ATOM 1488 O O . LEU A 1 191 ? 0.979 -20.812 -16.609 1 97.06 191 LEU A O 1
ATOM 1492 N N . GLY A 1 192 ? 2.152 -20.828 -14.641 1 94.44 192 GLY A N 1
ATOM 1493 C CA . GLY A 1 192 ? 2.498 -22.234 -14.766 1 94.44 192 GLY A CA 1
ATOM 1494 C C . GLY A 1 192 ? 1.553 -23.156 -14.008 1 94.44 192 GLY A C 1
ATOM 1495 O O . GLY A 1 192 ? 1.157 -22.859 -12.883 1 94.44 192 GLY A O 1
ATOM 1496 N N . MET A 1 193 ? 1.193 -24.203 -14.625 1 87.25 193 MET A N 1
ATOM 1497 C CA . MET A 1 193 ? 0.289 -25.156 -13.977 1 87.25 193 MET A CA 1
ATOM 1498 C C . MET A 1 193 ? 0.61 -26.594 -14.391 1 87.25 193 MET A C 1
ATOM 1500 O O . MET A 1 193 ? 1.206 -26.812 -15.438 1 87.25 193 MET A O 1
ATOM 1504 N N . LEU A 1 194 ? 0.338 -27.328 -13.484 1 75.75 194 LEU A N 1
ATOM 1505 C CA . LEU A 1 194 ? 0.38 -28.75 -13.797 1 75.75 194 LEU A CA 1
ATOM 1506 C C . LEU A 1 194 ? -0.829 -29.172 -14.633 1 75.75 194 LEU A C 1
ATOM 1508 O O . LEU A 1 194 ? -1.942 -28.688 -14.391 1 75.75 194 LEU A O 1
ATOM 1512 N N . SER A 1 195 ? -0.574 -29.609 -15.891 1 56.78 195 SER A N 1
ATOM 1513 C CA . SER A 1 195 ? -1.662 -30.062 -16.75 1 56.78 195 SER A CA 1
ATOM 1514 C C . SER A 1 195 ? -2.254 -31.375 -16.25 1 56.78 195 SER A C 1
ATOM 1516 O O . SER A 1 195 ? -1.52 -32.281 -15.812 1 56.78 195 SER A O 1
ATOM 1518 N N . ALA A 1 196 ? -3.645 -31.406 -16.438 1 53.25 196 ALA A N 1
ATOM 1519 C CA . ALA A 1 196 ? -4.566 -32.531 -16.25 1 53.25 196 ALA A CA 1
ATOM 1520 C C . ALA A 1 196 ? -4.355 -33.188 -14.898 1 53.25 196 ALA A C 1
ATOM 1522 O O . ALA A 1 196 ? -5.312 -33.375 -14.141 1 53.25 196 ALA A O 1
ATOM 1523 N N . LEU A 1 197 ? -3.369 -34.125 -15.016 1 47.62 197 LEU A N 1
ATOM 1524 C CA . LEU A 1 197 ? -3.371 -35.438 -14.336 1 47.62 197 LEU A CA 1
ATOM 1525 C C . LEU A 1 197 ? -2.91 -35.281 -12.883 1 47.62 197 LEU A C 1
ATOM 1527 O O . LEU A 1 197 ? -3.5 -35.875 -11.977 1 47.62 197 LEU A O 1
ATOM 1531 N N . PHE A 1 198 ? -1.516 -34.875 -12.695 1 42.44 198 PHE A N 1
ATOM 1532 C CA . PHE A 1 198 ? -0.839 -35.375 -11.492 1 42.44 198 PHE A CA 1
ATOM 1533 C C . PHE A 1 198 ? -0.505 -34.188 -10.562 1 42.44 198 PHE A C 1
ATOM 1535 O O . PHE A 1 198 ? 0.428 -33.438 -10.828 1 42.44 198 PHE A O 1
ATOM 1542 N N . GLU A 1 199 ? -1.485 -33.531 -10.016 1 44.09 199 GLU A N 1
ATOM 1543 C CA . GLU A 1 199 ? -1.081 -32.531 -9.031 1 44.09 199 GLU A CA 1
ATOM 1544 C C . GLU A 1 199 ? 0.136 -33 -8.242 1 44.09 199 GLU A C 1
ATOM 1546 O O . GLU A 1 199 ? 0.858 -32.188 -7.664 1 44.09 199 GLU A O 1
ATOM 1551 N N . GLU A 1 200 ? 0.254 -34.281 -7.945 1 45.59 200 GLU A N 1
ATOM 1552 C CA . GLU A 1 200 ? 1.252 -34.719 -6.98 1 45.59 200 GLU A CA 1
ATOM 1553 C C . GLU A 1 200 ? 2.064 -35.875 -7.535 1 45.59 200 GLU A C 1
ATOM 1555 O O . GLU A 1 200 ? 1.501 -36.844 -8.07 1 45.59 200 GLU A O 1
ATOM 1560 N N . SER A 1 201 ? 3.25 -35.625 -7.984 1 46.47 201 SER A N 1
ATOM 1561 C CA . SER A 1 201 ? 4.145 -36.656 -8.5 1 46.47 201 SER A CA 1
ATOM 1562 C C . SER A 1 201 ? 4.641 -37.562 -7.379 1 46.47 201 SER A C 1
ATOM 1564 O O . SER A 1 201 ? 4.875 -37.094 -6.258 1 46.47 201 SER A O 1
ATOM 1566 N N . THR A 1 202 ? 4.445 -38.844 -7.559 1 48.69 202 THR A N 1
ATOM 1567 C CA . THR A 1 202 ? 4.996 -39.844 -6.633 1 48.69 202 THR A CA 1
ATOM 1568 C C . THR A 1 202 ? 6.496 -39.625 -6.461 1 48.69 202 THR A C 1
ATOM 1570 O O . THR A 1 202 ? 7.199 -39.312 -7.418 1 48.69 202 THR A O 1
ATOM 1573 N N . VAL A 1 203 ? 6.891 -39.375 -5.129 1 51.69 203 VAL A N 1
ATOM 1574 C CA . VAL A 1 203 ? 8.297 -39.312 -4.742 1 51.69 203 VAL A CA 1
ATOM 1575 C C . VAL A 1 203 ? 9.062 -40.5 -5.305 1 51.69 203 VAL A C 1
ATOM 1577 O O . VAL A 1 203 ? 8.906 -41.625 -4.824 1 51.69 203 VAL A O 1
ATOM 1580 N N . THR A 1 204 ? 9 -40.875 -6.48 1 48.38 204 THR A N 1
ATOM 1581 C CA . THR A 1 204 ? 9.992 -41.906 -6.777 1 48.38 204 THR A CA 1
ATOM 1582 C C . THR A 1 204 ? 11.367 -41.5 -6.258 1 48.38 204 THR A C 1
ATOM 1584 O O . THR A 1 204 ? 11.586 -40.312 -5.93 1 48.38 204 THR A O 1
ATOM 1587 N N . SER A 1 205 ? 12.461 -42.5 -6.215 1 47.56 205 SER A N 1
ATOM 1588 C CA . SER A 1 205 ? 13.828 -42.594 -5.707 1 47.56 205 SER A CA 1
ATOM 1589 C C . SER A 1 205 ? 14.633 -41.344 -6.066 1 47.56 205 SER A C 1
ATOM 1591 O O . SER A 1 205 ? 15.859 -41.344 -5.992 1 47.56 205 SER A O 1
ATOM 1593 N N . HIS A 1 206 ? 13.961 -40.281 -6.371 1 50.75 206 HIS A N 1
ATOM 1594 C CA . HIS A 1 206 ? 14.891 -39.281 -6.895 1 50.75 206 HIS A CA 1
ATOM 1595 C C . HIS A 1 206 ? 15.43 -38.406 -5.785 1 50.75 206 HIS A C 1
ATOM 1597 O O . HIS A 1 206 ? 14.656 -37.781 -5.047 1 50.75 206 HIS A O 1
ATOM 1603 N N . ALA A 1 207 ? 16.5 -38.75 -5.219 1 49.72 207 ALA A N 1
ATOM 1604 C CA . ALA A 1 207 ? 17.188 -37.781 -4.371 1 49.72 207 ALA A CA 1
ATOM 1605 C C . ALA A 1 207 ? 17.453 -36.5 -5.125 1 49.72 207 ALA A C 1
ATOM 1607 O O . ALA A 1 207 ? 18 -36.5 -6.234 1 49.72 207 ALA A O 1
ATOM 1608 N N . PRO A 1 208 ? 16.734 -35.406 -4.742 1 53.06 208 PRO A N 1
ATOM 1609 C CA . PRO A 1 208 ? 17.062 -34.125 -5.398 1 53.06 208 PRO A CA 1
ATOM 1610 C C . PRO A 1 208 ? 18.562 -33.906 -5.547 1 53.06 208 PRO A C 1
ATOM 1612 O O . PRO A 1 208 ? 19.312 -34.062 -4.574 1 53.06 208 PRO A O 1
ATOM 1615 N N . GLU A 1 209 ? 19.234 -34.438 -6.473 1 49.5 209 GLU A N 1
ATOM 1616 C CA . GLU A 1 209 ? 20.625 -34.031 -6.625 1 49.5 209 GLU A CA 1
ATOM 1617 C C . GLU A 1 209 ? 20.719 -32.5 -6.789 1 49.5 209 GLU A C 1
ATOM 1619 O O . GLU A 1 209 ? 19.984 -31.906 -7.578 1 49.5 209 GLU A O 1
ATOM 1624 N N . ASP A 1 210 ? 21.094 -31.891 -5.797 1 52.38 210 ASP A N 1
ATOM 1625 C CA . ASP A 1 210 ? 21.406 -30.453 -5.789 1 52.38 210 ASP A CA 1
ATOM 1626 C C . ASP A 1 210 ? 22.156 -30.047 -7.055 1 52.38 210 ASP A C 1
ATOM 1628 O O . ASP A 1 210 ? 23.141 -29.312 -6.988 1 52.38 210 ASP A O 1
ATOM 1632 N N . LYS A 1 211 ? 22 -30.797 -8.18 1 56.22 211 LYS A N 1
ATOM 1633 C CA . LYS A 1 211 ? 22.891 -30.406 -9.258 1 56.22 211 LYS A CA 1
ATOM 1634 C C . LYS A 1 211 ? 22.297 -29.25 -10.07 1 56.22 211 LYS A C 1
ATOM 1636 O O . LYS A 1 211 ? 21.109 -29.25 -10.383 1 56.22 211 LYS A O 1
ATOM 1641 N N . GLU A 1 212 ? 22.828 -28.094 -9.961 1 63 212 GLU A N 1
ATOM 1642 C CA . GLU A 1 212 ? 22.641 -26.844 -10.711 1 63 212 GLU A CA 1
ATOM 1643 C C . GLU A 1 212 ? 22.656 -27.109 -12.219 1 63 212 GLU A C 1
ATOM 1645 O O . GLU A 1 212 ? 22.984 -26.219 -13.008 1 63 212 GLU A O 1
ATOM 1650 N N . HIS A 1 213 ? 22.281 -28.469 -12.625 1 81.31 213 HIS A N 1
ATOM 1651 C CA . HIS A 1 213 ? 22.344 -28.625 -14.078 1 81.31 213 HIS A CA 1
ATOM 1652 C C . HIS A 1 213 ? 21.031 -29.172 -14.625 1 81.31 213 HIS A C 1
ATOM 1654 O O . HIS A 1 213 ? 20.656 -30.312 -14.328 1 81.31 213 HIS A O 1
ATOM 1660 N N . LEU A 1 214 ? 20.188 -28.469 -15.242 1 91 214 LEU A N 1
ATOM 1661 C CA . LEU A 1 214 ? 18.953 -28.844 -15.938 1 91 214 LEU A CA 1
ATOM 1662 C C . LEU A 1 214 ? 19.25 -29.25 -17.375 1 91 214 LEU A C 1
ATOM 1664 O O . LEU A 1 214 ? 19.859 -28.5 -18.141 1 91 214 LEU A O 1
ATOM 1668 N N . VAL A 1 215 ? 18.953 -30.531 -17.656 1 93.31 215 VAL A N 1
ATOM 1669 C CA . VAL A 1 215 ? 19.125 -31.016 -19.031 1 93.31 215 VAL A CA 1
ATOM 1670 C C . VAL A 1 215 ? 17.812 -30.828 -19.797 1 93.31 215 VAL A C 1
ATOM 1672 O O . VAL A 1 215 ? 16.75 -31.203 -19.312 1 93.31 215 VAL A O 1
ATOM 1675 N N . ILE A 1 216 ? 17.906 -30.297 -21 1 95.31 216 ILE A N 1
ATOM 1676 C CA . ILE A 1 216 ? 16.719 -30 -21.797 1 95.31 216 ILE A CA 1
ATOM 1677 C C . ILE A 1 216 ? 16.766 -30.812 -23.094 1 95.31 216 ILE A C 1
ATOM 1679 O O . ILE A 1 216 ? 17.75 -30.781 -23.828 1 95.31 216 ILE A O 1
ATOM 1683 N N . GLN A 1 217 ? 15.766 -31.516 -23.328 1 95.38 217 GLN A N 1
ATOM 1684 C CA . GLN A 1 217 ? 15.578 -32.281 -24.547 1 95.38 217 GLN A CA 1
ATOM 1685 C C . GLN A 1 217 ? 14.367 -31.781 -25.344 1 95.38 217 GLN A C 1
ATOM 1687 O O . GLN A 1 217 ? 13.453 -31.188 -24.766 1 95.38 217 GLN A O 1
ATOM 1692 N N . THR A 1 218 ? 14.445 -31.969 -26.656 1 95.38 218 THR A N 1
ATOM 1693 C CA . THR A 1 218 ? 13.305 -31.641 -27.5 1 95.38 218 THR A CA 1
ATOM 1694 C C . THR A 1 218 ? 12.453 -32.875 -27.781 1 95.38 218 THR A C 1
ATOM 1696 O O . THR A 1 218 ? 12.992 -33.938 -28.078 1 95.38 218 THR A O 1
ATOM 1699 N N . GLY A 1 219 ? 11.227 -32.719 -27.609 1 94.94 219 GLY A N 1
ATOM 1700 C CA . GLY A 1 219 ? 10.312 -33.844 -27.891 1 94.94 219 GLY A CA 1
ATOM 1701 C C . GLY A 1 219 ? 8.875 -33.531 -27.516 1 94.94 219 GLY A C 1
ATOM 1702 O O . GLY A 1 219 ? 8.609 -32.531 -26.812 1 94.94 219 GLY A O 1
ATOM 1703 N N . GLY A 1 220 ? 7.969 -34.344 -28.062 1 94.06 220 GLY A N 1
ATOM 1704 C CA . GLY A 1 220 ? 6.551 -34.156 -27.797 1 94.06 220 GLY A CA 1
ATOM 1705 C C . GLY A 1 220 ? 5.895 -33.156 -28.75 1 94.06 220 GLY A C 1
ATOM 1706 O O . GLY A 1 220 ? 6.398 -32.938 -29.844 1 94.06 220 GLY A O 1
ATOM 1707 N N . GLN A 1 221 ? 4.727 -32.812 -28.359 1 92.56 221 GLN A N 1
ATOM 1708 C CA . GLN A 1 221 ? 3.916 -31.906 -29.172 1 92.56 221 GLN A CA 1
ATOM 1709 C C . GLN A 1 221 ? 2.998 -31.062 -28.281 1 92.56 221 GLN A C 1
ATOM 1711 O O . GLN A 1 221 ? 2.326 -31.578 -27.391 1 92.56 221 GLN A O 1
ATOM 1716 N N . SER A 1 222 ? 3.039 -29.797 -28.625 1 90.31 222 SER A N 1
ATOM 1717 C CA . SER A 1 222 ? 2.143 -28.906 -27.891 1 90.31 222 SER A CA 1
ATOM 1718 C C . SER A 1 222 ? 0.684 -29.188 -28.234 1 90.31 222 SER A C 1
ATOM 1720 O O . SER A 1 222 ? 0.354 -29.438 -29.406 1 90.31 222 SER A O 1
ATOM 1722 N N . VAL A 1 223 ? -0.155 -29.203 -27.25 1 90.5 223 VAL A N 1
ATOM 1723 C CA . VAL A 1 223 ? -1.581 -29.422 -27.469 1 90.5 223 VAL A CA 1
ATOM 1724 C C . VAL A 1 223 ? -2.361 -28.172 -27.078 1 90.5 223 VAL A C 1
ATOM 1726 O O . VAL A 1 223 ? -1.854 -27.328 -26.344 1 90.5 223 VAL A O 1
ATOM 1729 N N . SER A 1 224 ? -3.547 -28.109 -27.531 1 88.31 224 SER A N 1
ATOM 1730 C CA . SER A 1 224 ? -4.383 -26.938 -27.266 1 88.31 224 SER A CA 1
ATOM 1731 C C . SER A 1 224 ? -4.812 -26.891 -25.797 1 88.31 224 SER A C 1
ATOM 1733 O O . SER A 1 224 ? -4.918 -27.922 -25.141 1 88.31 224 SER A O 1
ATOM 1735 N N . GLN A 1 225 ? -5.023 -25.672 -25.328 1 87.19 225 GLN A N 1
ATOM 1736 C CA . GLN A 1 225 ? -5.492 -25.469 -23.953 1 87.19 225 GLN A CA 1
ATOM 1737 C C . GLN A 1 225 ? -6.84 -26.141 -23.734 1 87.19 225 GLN A C 1
ATOM 1739 O O . GLN A 1 225 ? -7.133 -26.609 -22.625 1 87.19 225 GLN A O 1
ATOM 1744 N N . SER A 1 226 ? -7.617 -26.25 -24.734 1 84.38 226 SER A N 1
ATOM 1745 C CA . SER A 1 226 ? -8.953 -26.828 -24.641 1 84.38 226 SER A CA 1
ATOM 1746 C C . SER A 1 226 ? -8.898 -28.344 -24.453 1 84.38 226 SER A C 1
ATOM 1748 O O . SER A 1 226 ? -9.898 -28.969 -24.094 1 84.38 226 SER A O 1
ATOM 1750 N N . SER A 1 227 ? -7.719 -28.891 -24.641 1 85.56 227 SER A N 1
ATOM 1751 C CA . SER A 1 227 ? -7.566 -30.328 -24.516 1 85.56 227 SER A CA 1
ATOM 1752 C C . SER A 1 227 ? -7.148 -30.719 -23.094 1 85.56 227 SER A C 1
ATOM 1754 O O . SER A 1 227 ? -7.09 -31.906 -22.766 1 85.56 227 SER A O 1
ATOM 1756 N N . ILE A 1 228 ? -6.844 -29.75 -22.312 1 89.5 228 ILE A N 1
ATOM 1757 C CA . ILE A 1 228 ? -6.375 -30 -20.953 1 89.5 228 ILE A CA 1
ATOM 1758 C C . ILE A 1 228 ? -7.566 -30.109 -20.016 1 89.5 228 ILE A C 1
ATOM 1760 O O . ILE A 1 228 ? -8.609 -29.484 -20.234 1 89.5 228 ILE A O 1
ATOM 1764 N N . PHE A 1 229 ? -7.449 -30.984 -19.016 1 90.25 229 PHE A N 1
ATOM 1765 C CA . PHE A 1 229 ? -8.531 -31.156 -18.047 1 90.25 229 PHE A CA 1
ATOM 1766 C C . PHE A 1 229 ? -7.984 -31.156 -16.625 1 90.25 229 PHE A C 1
ATOM 1768 O O . PHE A 1 229 ? -6.801 -31.438 -16.406 1 90.25 229 PHE A O 1
ATOM 1775 N N . ASN A 1 230 ? -8.773 -30.781 -15.734 1 89.94 230 ASN A N 1
ATOM 1776 C CA . ASN A 1 230 ? -8.57 -31.031 -14.312 1 89.94 230 ASN A CA 1
ATOM 1777 C C . ASN A 1 230 ? -9.312 -32.281 -13.852 1 89.94 230 ASN A C 1
ATOM 1779 O O . ASN A 1 230 ? -10.469 -32.5 -14.234 1 89.94 230 ASN A O 1
ATOM 1783 N N . LEU A 1 231 ? -8.648 -33.094 -13.094 1 90.5 231 LEU A N 1
ATOM 1784 C CA . LEU A 1 231 ? -9.219 -34.375 -12.664 1 90.5 231 LEU A CA 1
ATOM 1785 C C . LEU A 1 231 ? -9.266 -34.469 -11.141 1 90.5 231 LEU A C 1
ATOM 1787 O O . LEU A 1 231 ? -8.289 -34.125 -10.469 1 90.5 231 LEU A O 1
ATOM 1791 N N . LYS A 1 232 ? -10.438 -34.875 -10.648 1 91 232 LYS A N 1
ATOM 1792 C CA . LYS A 1 232 ? -10.625 -35.125 -9.219 1 91 232 LYS A CA 1
ATOM 1793 C C . LYS A 1 232 ? -11.312 -36.438 -8.984 1 91 232 LYS A C 1
ATOM 1795 O O . LYS A 1 232 ? -12.195 -36.844 -9.758 1 91 232 LYS A O 1
ATOM 1800 N N . THR A 1 233 ? -10.883 -37.125 -7.957 1 92.38 233 THR A N 1
ATOM 1801 C CA . THR A 1 233 ? -11.578 -38.312 -7.492 1 92.38 233 THR A CA 1
ATOM 1802 C C . THR A 1 233 ? -12.25 -38.062 -6.145 1 92.38 233 THR A C 1
ATOM 1804 O O . THR A 1 233 ? -11.719 -37.312 -5.309 1 92.38 233 THR A O 1
ATOM 1807 N N . ARG A 1 234 ? -13.422 -38.594 -5.996 1 93.75 234 ARG A N 1
ATOM 1808 C CA . ARG A 1 234 ? -14.141 -38.531 -4.734 1 93.75 234 ARG A CA 1
ATOM 1809 C C . ARG A 1 234 ? -14.867 -39.844 -4.434 1 93.75 234 ARG A C 1
ATOM 1811 O O . ARG A 1 234 ? -15.18 -40.594 -5.352 1 93.75 234 ARG A O 1
ATOM 1818 N N . SER A 1 235 ? -15.102 -39.969 -3.119 1 93.5 235 SER A N 1
ATOM 1819 C CA . SER A 1 235 ? -15.945 -41.094 -2.734 1 93.5 235 SER A CA 1
ATOM 1820 C C . SER A 1 235 ? -17.375 -40.906 -3.23 1 93.5 235 SER A C 1
ATOM 1822 O O . SER A 1 235 ? -17.875 -39.781 -3.279 1 93.5 235 SER A O 1
ATOM 1824 N N . PHE A 1 236 ? -18 -42 -3.439 1 93.38 236 PHE A N 1
ATOM 1825 C CA . PHE A 1 236 ? -19.391 -41.969 -3.891 1 93.38 236 PHE A CA 1
ATOM 1826 C C . PHE A 1 236 ? -20.297 -41.344 -2.834 1 93.38 236 PHE A C 1
ATOM 1828 O O . PHE A 1 236 ? -21.328 -40.75 -3.158 1 93.38 236 PHE A O 1
ATOM 1835 N N . ARG A 1 237 ? -19.906 -41.344 -1.61 1 94.06 237 ARG A N 1
ATOM 1836 C CA . ARG A 1 237 ? -20.672 -40.781 -0.504 1 94.06 237 ARG A CA 1
ATOM 1837 C C . ARG A 1 237 ? -20.797 -39.25 -0.646 1 94.06 237 ARG A C 1
ATOM 1839 O O . ARG A 1 237 ? -21.703 -38.656 -0.073 1 94.06 237 ARG A O 1
ATOM 1846 N N . ARG A 1 238 ? -19.906 -38.688 -1.406 1 93.62 238 ARG A N 1
ATOM 1847 C CA . ARG A 1 238 ? -19.906 -37.219 -1.57 1 93.62 238 ARG A CA 1
ATOM 1848 C C . ARG A 1 238 ? -20.578 -36.812 -2.879 1 93.62 238 ARG A C 1
ATOM 1850 O O . ARG A 1 238 ? -20.359 -35.719 -3.367 1 93.62 238 ARG A O 1
ATOM 1857 N N . LYS A 1 239 ? -21.297 -37.656 -3.432 1 92.62 239 LYS A N 1
ATOM 1858 C CA . LYS A 1 239 ? -21.859 -37.469 -4.758 1 92.62 239 LYS A CA 1
ATOM 1859 C C . LYS A 1 239 ? -22.797 -36.25 -4.773 1 92.62 239 LYS A C 1
ATOM 1861 O O . LYS A 1 239 ? -22.984 -35.594 -5.805 1 92.62 239 LYS A O 1
ATOM 1866 N N . ASP A 1 240 ? -23.328 -35.875 -3.623 1 92.75 240 ASP A N 1
ATOM 1867 C CA . ASP A 1 240 ? -24.297 -34.781 -3.561 1 92.75 240 ASP A CA 1
ATOM 1868 C C . ASP A 1 240 ? -23.625 -33.469 -3.158 1 92.75 240 ASP A C 1
ATOM 1870 O O . ASP A 1 240 ? -24.266 -32.406 -3.152 1 92.75 240 ASP A O 1
ATOM 1874 N N . ASP A 1 241 ? -22.359 -33.5 -2.895 1 94.25 241 ASP A N 1
ATOM 1875 C CA . ASP A 1 241 ? -21.625 -32.281 -2.561 1 94.25 241 ASP A CA 1
ATOM 1876 C C . ASP A 1 241 ? -21.391 -31.438 -3.799 1 94.25 241 ASP A C 1
ATOM 1878 O O . ASP A 1 241 ? -21.406 -31.938 -4.926 1 94.25 241 ASP A O 1
ATOM 1882 N N . ASN A 1 242 ? -21.281 -30.141 -3.674 1 95 242 ASN A N 1
ATOM 1883 C CA . ASN A 1 242 ? -20.938 -29.234 -4.762 1 95 242 ASN A CA 1
ATOM 1884 C C . ASN A 1 242 ? -19.438 -29.219 -5.035 1 95 242 ASN A C 1
ATOM 1886 O O . ASN A 1 242 ? -18.797 -28.172 -4.871 1 95 242 ASN A O 1
ATOM 1890 N N . ILE A 1 243 ? -18.938 -30.328 -5.555 1 94.44 243 ILE A N 1
ATOM 1891 C CA . ILE A 1 243 ? -17.516 -30.516 -5.773 1 94.44 243 ILE A CA 1
ATOM 1892 C C . ILE A 1 243 ? -17.016 -29.516 -6.82 1 94.44 243 ILE A C 1
ATOM 1894 O O . ILE A 1 243 ? -15.938 -28.938 -6.664 1 94.44 243 ILE A O 1
ATOM 1898 N N . LEU A 1 244 ? -17.75 -29.359 -7.848 1 94.81 244 LEU A N 1
ATOM 1899 C CA . LEU A 1 244 ? -17.359 -28.406 -8.883 1 94.81 244 LEU A CA 1
ATOM 1900 C C . LEU A 1 244 ? -17.219 -27.016 -8.297 1 94.81 244 LEU A C 1
ATOM 1902 O O . LEU A 1 244 ? -16.266 -26.297 -8.617 1 94.81 244 LEU A O 1
ATOM 1906 N N . GLY A 1 245 ? -18.172 -26.594 -7.449 1 95.62 245 GLY A N 1
ATOM 1907 C CA . GLY A 1 245 ? -18.109 -25.281 -6.805 1 95.62 245 GLY A CA 1
ATOM 1908 C C . GLY A 1 245 ? -16.812 -25.062 -6.059 1 95.62 245 GLY A C 1
ATOM 1909 O O . GLY A 1 245 ? -16.266 -23.953 -6.07 1 95.62 245 GLY A O 1
ATOM 1910 N N . GLU A 1 246 ? -16.281 -26.078 -5.508 1 93.88 246 GLU A N 1
ATOM 1911 C CA . GLU A 1 246 ? -15.031 -26 -4.758 1 93.88 246 GLU A CA 1
ATOM 1912 C C . GLU A 1 246 ? -13.836 -25.828 -5.695 1 93.88 246 GLU A C 1
ATOM 1914 O O . GLU A 1 246 ? -12.82 -25.25 -5.305 1 93.88 246 GLU A O 1
ATOM 1919 N N . GLU A 1 247 ? -13.977 -26.297 -6.938 1 94.25 247 GLU A N 1
ATOM 1920 C CA . GLU A 1 247 ? -12.852 -26.359 -7.859 1 94.25 247 GLU A CA 1
ATOM 1921 C C . GLU A 1 247 ? -12.836 -25.141 -8.789 1 94.25 247 GLU A C 1
ATOM 1923 O O . GLU A 1 247 ? -11.828 -24.859 -9.445 1 94.25 247 GLU A O 1
ATOM 1928 N N . LEU A 1 248 ? -13.867 -24.312 -8.82 1 96.75 248 LEU A N 1
ATOM 1929 C CA . LEU A 1 248 ? -14.031 -23.266 -9.812 1 96.75 248 LEU A CA 1
ATOM 1930 C C . LEU A 1 248 ? -12.922 -22.219 -9.688 1 96.75 248 LEU A C 1
ATOM 1932 O O . LEU A 1 248 ? -12.383 -21.766 -10.695 1 96.75 248 LEU A O 1
ATOM 1936 N N . PRO A 1 249 ? -12.539 -21.797 -8.438 1 96.44 249 PRO A N 1
ATOM 1937 C CA . PRO A 1 249 ? -11.453 -20.812 -8.359 1 96.44 249 PRO A CA 1
ATOM 1938 C C . PRO A 1 249 ? -10.164 -21.312 -9.016 1 96.44 249 PRO A C 1
ATOM 1940 O O . PRO A 1 249 ? -9.492 -20.547 -9.719 1 96.44 249 PRO A O 1
ATOM 1943 N N . ARG A 1 250 ? -9.867 -22.531 -8.797 1 93.88 250 ARG A N 1
ATOM 1944 C CA . ARG A 1 250 ? -8.672 -23.125 -9.391 1 93.88 250 ARG A CA 1
ATOM 1945 C C . ARG A 1 250 ? -8.797 -23.188 -10.914 1 93.88 250 ARG A C 1
ATOM 1947 O O . ARG A 1 250 ? -7.824 -22.953 -11.633 1 93.88 250 ARG A O 1
ATOM 1954 N N . MET A 1 251 ? -9.93 -23.594 -11.375 1 94.56 251 MET A N 1
ATOM 1955 C CA . MET A 1 251 ? -10.188 -23.656 -12.812 1 94.56 251 MET A CA 1
ATOM 1956 C C . MET A 1 251 ? -10.094 -22.281 -13.453 1 94.56 251 MET A C 1
ATOM 1958 O O . MET A 1 251 ? -9.586 -22.141 -14.562 1 94.56 251 MET A O 1
ATOM 1962 N N . TRP A 1 252 ? -10.609 -21.297 -12.719 1 96.88 252 TRP A N 1
ATOM 1963 C CA . TRP A 1 252 ? -10.547 -19.922 -13.211 1 96.88 252 TRP A CA 1
ATOM 1964 C C . TRP A 1 252 ? -9.102 -19.453 -13.32 1 96.88 252 TRP A C 1
ATOM 1966 O O . TRP A 1 252 ? -8.688 -18.922 -14.359 1 96.88 252 TRP A O 1
ATOM 1976 N N . VAL A 1 253 ? -8.297 -19.719 -12.281 1 96.75 253 VAL A N 1
ATOM 1977 C CA . VAL A 1 253 ? -6.902 -19.297 -12.25 1 96.75 253 VAL A CA 1
ATOM 1978 C C . VAL A 1 253 ? -6.145 -19.953 -13.406 1 96.75 253 VAL A C 1
ATOM 1980 O O . VAL A 1 253 ? -5.359 -19.281 -14.094 1 96.75 253 VAL A O 1
ATOM 1983 N N . SER A 1 254 ? -6.414 -21.203 -13.641 1 94.31 254 SER A N 1
ATOM 1984 C CA . SER A 1 254 ? -5.656 -21.969 -14.625 1 94.31 254 SER A CA 1
ATOM 1985 C C . SER A 1 254 ? -6.289 -21.875 -16.016 1 94.31 254 SER A C 1
ATOM 1987 O O . SER A 1 254 ? -5.688 -22.297 -17 1 94.31 254 SER A O 1
ATOM 1989 N N . GLN A 1 255 ? -7.508 -21.359 -16.094 1 94.38 255 GLN A N 1
ATOM 1990 C CA . GLN A 1 255 ? -8.258 -21.25 -17.328 1 94.38 255 GLN A CA 1
ATOM 1991 C C . GLN A 1 255 ? -8.43 -22.609 -18 1 94.38 255 GLN A C 1
ATOM 1993 O O . GLN A 1 255 ? -8.234 -22.75 -19.203 1 94.38 255 GLN A O 1
ATOM 1998 N N . ILE A 1 256 ? -8.672 -23.578 -17.172 1 92.62 256 ILE A N 1
ATOM 1999 C CA . ILE A 1 256 ? -9.008 -24.922 -17.641 1 92.62 256 ILE A CA 1
ATOM 2000 C C . ILE A 1 256 ? -10.523 -25.078 -17.672 1 92.62 256 ILE A C 1
ATOM 2002 O O . ILE A 1 256 ? -11.211 -24.766 -16.703 1 92.62 256 ILE A O 1
ATOM 2006 N N . SER A 1 257 ? -11.102 -25.625 -18.719 1 92.5 257 SER A N 1
ATOM 2007 C CA . SER A 1 257 ? -12.547 -25.641 -18.891 1 92.5 257 SER A CA 1
ATOM 2008 C C . SER A 1 257 ? -13.094 -27.062 -18.844 1 92.5 257 SER A C 1
ATOM 2010 O O . SER A 1 257 ? -14.305 -27.281 -18.859 1 92.5 257 SER A O 1
ATOM 2012 N N . ASN A 1 258 ? -12.211 -28.094 -18.922 1 92.56 258 ASN A N 1
ATOM 2013 C CA . ASN A 1 258 ? -12.641 -29.484 -18.812 1 92.56 258 ASN A CA 1
ATOM 2014 C C . ASN A 1 258 ? -12.398 -30.047 -17.406 1 92.56 258 ASN A C 1
ATOM 2016 O O . ASN A 1 258 ? -11.281 -29.984 -16.891 1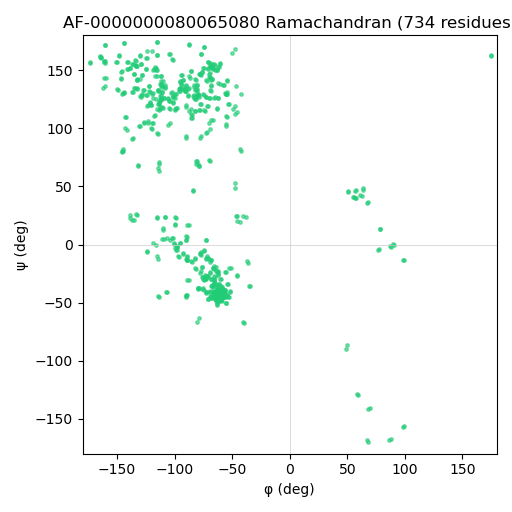 92.56 258 ASN A O 1
ATOM 2020 N N . PHE A 1 259 ? -13.469 -30.578 -16.844 1 94 259 PHE A N 1
ATOM 2021 C CA . PHE A 1 259 ? -13.398 -31.125 -15.492 1 94 259 PHE A CA 1
ATOM 2022 C C . PHE A 1 259 ? -13.844 -32.594 -15.477 1 94 259 PHE A C 1
ATOM 2024 O O . PHE A 1 259 ? -14.961 -32.906 -15.883 1 94 259 PHE A O 1
ATOM 2031 N N . ILE A 1 260 ? -12.961 -33.438 -15.055 1 91.94 260 ILE A N 1
ATOM 2032 C CA . ILE A 1 260 ? -13.281 -34.844 -14.898 1 91.94 260 ILE A CA 1
ATOM 2033 C C . ILE A 1 260 ? -13.453 -35.188 -13.422 1 91.94 260 ILE A C 1
ATOM 2035 O O . ILE A 1 260 ? -12.516 -35 -12.633 1 91.94 260 ILE A O 1
ATOM 2039 N N . LEU A 1 261 ? -14.594 -35.594 -13.07 1 93.56 261 LEU A N 1
ATOM 2040 C CA . LEU A 1 261 ? -14.898 -36 -11.711 1 93.56 261 LEU A CA 1
ATOM 2041 C C . LEU A 1 261 ? -15.25 -37.5 -11.656 1 93.56 261 LEU A C 1
ATOM 2043 O O . LEU A 1 261 ? -16.234 -37.906 -12.258 1 93.56 261 LEU A O 1
ATOM 2047 N N . ALA A 1 262 ? -14.445 -38.219 -10.977 1 92.44 262 ALA A N 1
ATOM 2048 C CA . ALA A 1 262 ? -14.641 -39.688 -10.891 1 92.44 262 ALA A CA 1
ATOM 2049 C C . ALA A 1 262 ? -14.992 -40.094 -9.461 1 92.44 262 ALA A C 1
ATOM 2051 O O . ALA A 1 262 ? -14.25 -39.812 -8.523 1 92.44 262 ALA A O 1
ATOM 2052 N N . PHE A 1 263 ? -16.109 -40.719 -9.312 1 93.19 263 PHE A N 1
ATOM 2053 C CA . PHE A 1 263 ? -16.531 -41.219 -8.016 1 93.19 263 PHE A CA 1
ATOM 2054 C C . PHE A 1 263 ? -16.141 -42.688 -7.859 1 93.19 263 PHE A C 1
ATOM 2056 O O . PHE A 1 263 ? -16.219 -43.469 -8.812 1 93.19 263 PHE A O 1
ATOM 2063 N N . HIS A 1 264 ? -15.695 -43 -6.688 1 92.62 264 HIS A N 1
ATOM 2064 C CA . HIS A 1 264 ? -15.281 -44.375 -6.465 1 92.62 264 HIS A CA 1
ATOM 2065 C C . HIS A 1 264 ? -16.016 -44.969 -5.277 1 92.62 264 HIS A C 1
ATOM 2067 O O . HIS A 1 264 ? -16.438 -44.25 -4.363 1 92.62 264 HIS A O 1
ATOM 2073 N N . GLU A 1 265 ? -16.203 -46.219 -5.301 1 92.56 265 GLU A N 1
ATOM 2074 C CA . GLU A 1 265 ? -16.578 -47.062 -4.172 1 92.56 265 GLU A CA 1
ATOM 2075 C C . GLU A 1 265 ? -15.469 -48.062 -3.834 1 92.56 265 GLU A C 1
ATOM 2077 O O . GLU A 1 265 ? -15.445 -49.188 -4.355 1 92.56 265 GLU A O 1
ATOM 2082 N N . ASP A 1 266 ? -14.688 -47.688 -2.916 1 89 266 ASP A N 1
ATOM 2083 C CA . ASP A 1 266 ? -13.57 -48.5 -2.461 1 89 266 ASP A CA 1
ATOM 2084 C C . ASP A 1 266 ? -12.719 -48.969 -3.639 1 89 266 ASP A C 1
ATOM 2086 O O . ASP A 1 266 ? -12.469 -50.156 -3.785 1 89 266 ASP A O 1
ATOM 2090 N N . GLY A 1 267 ? -12.406 -48.031 -4.598 1 89.56 267 GLY A N 1
ATOM 2091 C CA . GLY A 1 267 ? -11.492 -48.344 -5.688 1 89.56 267 GLY A CA 1
ATOM 2092 C C . GLY A 1 267 ? -12.203 -48.688 -6.977 1 89.56 267 GLY A C 1
ATOM 2093 O O . GLY A 1 267 ? -11.57 -48.812 -8.031 1 89.56 267 GLY A O 1
ATOM 2094 N N . LEU A 1 268 ? -13.445 -48.906 -6.84 1 91.38 268 LEU A N 1
ATOM 2095 C CA . LEU A 1 268 ? -14.242 -49.156 -8.039 1 91.38 268 LEU A CA 1
ATOM 2096 C C . LEU A 1 268 ? -14.805 -47.844 -8.594 1 91.38 268 LEU A C 1
ATOM 2098 O O . LEU A 1 268 ? -15.516 -47.125 -7.887 1 91.38 268 LEU A O 1
ATOM 2102 N N . PHE A 1 269 ? -14.414 -47.562 -9.844 1 92 269 PHE A N 1
ATOM 2103 C CA . PHE A 1 269 ? -14.867 -46.312 -10.469 1 92 269 PHE A CA 1
ATOM 2104 C C . PHE A 1 269 ? -15.945 -46.594 -11.508 1 92 269 PHE A C 1
ATOM 2106 O O . PHE A 1 269 ? -15.641 -47.062 -12.617 1 92 269 PHE A O 1
ATOM 2113 N N . ASN A 1 270 ? -17.188 -46.344 -11.164 1 86.31 270 ASN A N 1
ATOM 2114 C CA . ASN A 1 270 ? -18.297 -46.625 -12.062 1 86.31 270 ASN A CA 1
ATOM 2115 C C . ASN A 1 270 ? -19.031 -45.344 -12.469 1 86.31 270 ASN A C 1
ATOM 2117 O O . ASN A 1 270 ? -19.969 -45.375 -13.258 1 86.31 270 ASN A O 1
ATOM 2121 N N . ASP A 1 271 ? -18.547 -44.281 -11.953 1 91.06 271 ASP A N 1
ATOM 2122 C CA . ASP A 1 271 ? -19.156 -43 -12.258 1 91.06 271 ASP A CA 1
ATOM 2123 C C . ASP A 1 271 ? -18.094 -41.938 -12.555 1 91.06 271 ASP A C 1
ATOM 2125 O O . ASP A 1 271 ? -17.594 -41.25 -11.641 1 91.06 271 ASP A O 1
ATOM 2129 N N . VAL A 1 272 ? -17.734 -41.781 -13.789 1 91.81 272 VAL A N 1
ATOM 2130 C CA . VAL A 1 272 ? -16.766 -40.812 -14.258 1 91.81 272 VAL A CA 1
ATOM 2131 C C . VAL A 1 272 ? -17.453 -39.75 -15.125 1 91.81 272 VAL A C 1
ATOM 2133 O O . VAL A 1 272 ? -18 -40.094 -16.188 1 91.81 272 VAL A O 1
ATOM 2136 N N . ARG A 1 273 ? -17.422 -38.562 -14.695 1 92.94 273 ARG A N 1
ATOM 2137 C CA . ARG A 1 273 ? -18.109 -37.5 -15.375 1 92.94 273 ARG A CA 1
ATOM 2138 C C . ARG A 1 273 ? -17.125 -36.531 -16.047 1 92.94 273 ARG A C 1
ATOM 2140 O O . ARG A 1 273 ? -16.266 -35.969 -15.383 1 92.94 273 ARG A O 1
ATOM 2147 N N . VAL A 1 274 ? -17.188 -36.438 -17.281 1 91.44 274 VAL A N 1
ATOM 2148 C CA . VAL A 1 274 ? -16.406 -35.469 -18.062 1 91.44 274 VAL A CA 1
ATOM 2149 C C . VAL A 1 274 ? -17.266 -34.25 -18.375 1 91.44 274 VAL A C 1
ATOM 2151 O O . VAL A 1 274 ? -18.266 -34.375 -19.094 1 91.44 274 VAL A O 1
ATOM 2154 N N . GLN A 1 275 ? -16.875 -33.125 -17.891 1 94.12 275 GLN A N 1
ATOM 2155 C CA . GLN A 1 275 ? -17.734 -31.938 -17.984 1 94.12 275 GLN A CA 1
ATOM 2156 C C . GLN A 1 275 ? -16.984 -30.766 -18.609 1 94.12 275 GLN A C 1
ATOM 2158 O O . GLN A 1 275 ? -15.82 -30.516 -18.312 1 94.12 275 GLN A O 1
ATOM 2163 N N . ASP A 1 276 ? -17.578 -30.125 -19.531 1 94.88 276 ASP A N 1
ATOM 2164 C CA . ASP A 1 276 ? -17.172 -28.797 -19.969 1 94.88 276 ASP A CA 1
ATOM 2165 C C . ASP A 1 276 ? -17.734 -27.719 -19.047 1 94.88 276 ASP A C 1
ATOM 2167 O O . ASP A 1 276 ? -18.938 -27.5 -19 1 94.88 276 ASP A O 1
ATOM 2171 N N . VAL A 1 277 ? -16.875 -27.016 -18.344 1 95.81 277 VAL A N 1
ATOM 2172 C CA . VAL A 1 277 ? -17.359 -26.125 -17.297 1 95.81 277 VAL A CA 1
ATOM 2173 C C . VAL A 1 277 ? -17.047 -24.672 -17.656 1 95.81 277 VAL A C 1
ATOM 2175 O O . VAL A 1 277 ? -16.969 -23.812 -16.781 1 95.81 277 VAL A O 1
ATOM 2178 N N . ARG A 1 278 ? -16.859 -24.281 -18.938 1 94.94 278 ARG A N 1
ATOM 2179 C CA . ARG A 1 278 ? -16.547 -22.922 -19.406 1 94.94 278 ARG A CA 1
ATOM 2180 C C . ARG A 1 278 ? -17.578 -21.922 -18.906 1 94.94 278 ARG A C 1
ATOM 2182 O O . ARG A 1 278 ? -17.219 -20.828 -18.453 1 94.94 278 ARG A O 1
ATOM 2189 N N . GLU A 1 279 ? -18.844 -22.328 -19 1 97.25 279 GLU A N 1
ATOM 2190 C CA . GLU A 1 279 ? -19.906 -21.422 -18.578 1 97.25 279 GLU A CA 1
ATOM 2191 C C . GLU A 1 279 ? -19.891 -21.234 -17.062 1 97.25 279 GLU A C 1
ATOM 2193 O O . GLU A 1 279 ? -20.125 -20.125 -16.562 1 97.25 279 GLU A O 1
ATOM 2198 N N . GLU A 1 280 ? -19.734 -22.312 -16.312 1 97.5 280 GLU A N 1
ATOM 2199 C CA . GLU A 1 280 ? -19.656 -22.219 -14.852 1 97.5 280 GLU A CA 1
ATOM 2200 C C . GLU A 1 280 ? -18.516 -21.312 -14.406 1 97.5 280 GLU A C 1
ATOM 2202 O O . GLU A 1 280 ? -18.656 -20.562 -13.438 1 97.5 280 GLU A O 1
ATOM 2207 N N . VAL A 1 281 ? -17.406 -21.391 -15.102 1 96.88 281 VAL A N 1
ATOM 2208 C CA . VAL A 1 281 ? -16.266 -20.562 -14.781 1 96.88 281 VAL A CA 1
ATOM 2209 C C . VAL A 1 281 ? -16.594 -19.094 -15.039 1 96.88 281 VAL A C 1
ATOM 2211 O O . VAL A 1 281 ? -16.266 -18.219 -14.234 1 96.88 281 VAL A O 1
ATOM 2214 N N . LYS A 1 282 ? -17.281 -18.812 -16.141 1 96.94 282 LYS A N 1
ATOM 2215 C CA . LYS A 1 282 ? -17.688 -17.438 -16.469 1 96.94 282 LYS A CA 1
ATOM 2216 C C . LYS A 1 282 ? -18.656 -16.891 -15.422 1 96.94 282 LYS A C 1
ATOM 2218 O O . LYS A 1 282 ? -18.547 -15.734 -15.023 1 96.94 282 LYS A O 1
ATOM 2223 N N . ILE A 1 283 ? -19.578 -17.719 -15.039 1 97.88 283 ILE A N 1
ATOM 2224 C CA . ILE A 1 283 ? -20.547 -17.312 -14.023 1 97.88 283 ILE A CA 1
ATOM 2225 C C . ILE A 1 283 ? -19.828 -17.031 -12.703 1 97.88 283 ILE A C 1
ATOM 2227 O O . ILE A 1 283 ? -20.109 -16.047 -12.039 1 97.88 283 ILE A O 1
ATOM 2231 N N . TRP A 1 284 ? -18.953 -17.844 -12.352 1 97.94 284 TRP A N 1
ATOM 2232 C CA . TRP A 1 284 ? -18.188 -17.672 -11.125 1 97.94 284 TRP A CA 1
ATOM 2233 C C . TRP A 1 284 ? -17.422 -16.359 -11.156 1 97.94 284 TRP A C 1
ATOM 2235 O O . TRP A 1 284 ? -17.375 -15.633 -10.156 1 97.94 284 TRP A O 1
ATOM 2245 N N . GLU A 1 285 ? -16.734 -16.109 -12.258 1 98.06 285 GLU A N 1
ATOM 2246 C CA . GLU A 1 285 ? -15.977 -14.867 -12.43 1 98.06 285 GLU A CA 1
ATOM 2247 C C . GLU A 1 285 ? -16.859 -13.648 -12.18 1 98.06 285 GLU A C 1
ATOM 2249 O O . GLU A 1 285 ? -16.453 -12.711 -11.492 1 98.06 285 GLU A O 1
ATOM 2254 N N . LYS A 1 286 ? -18.062 -13.664 -12.742 1 97.19 286 LYS A N 1
ATOM 2255 C CA . LYS A 1 286 ? -19 -12.562 -12.555 1 97.19 286 LYS A CA 1
ATOM 2256 C C . LYS A 1 286 ? -19.438 -12.445 -11.102 1 97.19 286 LYS A C 1
ATOM 2258 O O . LYS A 1 286 ? -19.516 -11.344 -10.555 1 97.19 286 LYS A O 1
ATOM 2263 N N . GLU A 1 287 ? -19.672 -13.57 -10.516 1 97.56 287 GLU A N 1
ATOM 2264 C CA . GLU A 1 287 ? -20.141 -13.594 -9.133 1 97.56 287 GLU A CA 1
ATOM 2265 C C . GLU A 1 287 ? -19.047 -13.125 -8.18 1 97.56 287 GLU A C 1
ATOM 2267 O O . GLU A 1 287 ? -19.328 -12.547 -7.129 1 97.56 287 GLU A O 1
ATOM 2272 N N . GLN A 1 288 ? -17.812 -13.367 -8.586 1 97.31 288 GLN A N 1
ATOM 2273 C CA . GLN A 1 288 ? -16.688 -13.055 -7.707 1 97.31 288 GLN A CA 1
ATOM 2274 C C . GLN A 1 288 ? -16.047 -11.727 -8.086 1 97.31 288 GLN A C 1
ATOM 2276 O O . GLN A 1 288 ? -14.875 -11.484 -7.77 1 97.31 288 GLN A O 1
ATOM 2281 N N . GLU A 1 289 ? -16.719 -10.844 -8.727 1 95.75 289 GLU A N 1
ATOM 2282 C CA . GLU A 1 289 ? -16.156 -9.609 -9.258 1 95.75 289 GLU A CA 1
ATOM 2283 C C . GLU A 1 289 ? -15.492 -8.789 -8.156 1 95.75 289 GLU A C 1
ATOM 2285 O O . GLU A 1 289 ? -14.375 -8.297 -8.328 1 95.75 289 GLU A O 1
ATOM 2290 N N . ASN A 1 290 ? -16.125 -8.656 -7.004 1 92.94 290 ASN A N 1
ATOM 2291 C CA . ASN A 1 290 ? -15.562 -7.875 -5.906 1 92.94 290 ASN A CA 1
ATOM 2292 C C . ASN A 1 290 ? -14.266 -8.484 -5.391 1 92.94 290 ASN A C 1
ATOM 2294 O O . ASN A 1 290 ? -13.281 -7.77 -5.188 1 92.94 290 ASN A O 1
ATOM 2298 N N . SER A 1 291 ? -14.273 -9.805 -5.203 1 95.62 291 SER A N 1
ATOM 2299 C CA . SER A 1 291 ? -13.07 -10.492 -4.754 1 95.62 291 SER A CA 1
ATOM 2300 C C . SER A 1 291 ? -11.945 -10.375 -5.781 1 95.62 291 SER A C 1
ATOM 2302 O O . SER A 1 291 ? -10.773 -10.242 -5.418 1 95.62 291 SER A O 1
ATOM 2304 N N . LEU A 1 292 ? -12.344 -10.445 -7.02 1 97.06 292 LEU A N 1
ATOM 2305 C CA . LEU A 1 292 ? -11.344 -10.391 -8.078 1 97.06 292 LEU A CA 1
ATOM 2306 C C . LEU A 1 292 ? -10.758 -8.984 -8.203 1 97.06 292 LEU A C 1
ATOM 2308 O O . LEU A 1 292 ? -9.594 -8.828 -8.57 1 97.06 292 LEU A O 1
ATOM 2312 N N . ARG A 1 293 ? -11.539 -7.984 -7.844 1 94.62 293 ARG A N 1
ATOM 2313 C CA . ARG A 1 293 ? -11 -6.629 -7.77 1 94.62 293 ARG A CA 1
ATOM 2314 C C . ARG A 1 293 ? -9.969 -6.508 -6.652 1 94.62 293 ARG A C 1
ATOM 2316 O O . ARG A 1 293 ? -8.93 -5.863 -6.824 1 94.62 293 ARG A O 1
ATOM 2323 N N . GLN A 1 294 ? -10.32 -7.082 -5.551 1 94.81 294 GLN A N 1
ATOM 2324 C CA . GLN A 1 294 ? -9.375 -7.102 -4.441 1 94.81 294 GLN A CA 1
ATOM 2325 C C . GLN A 1 294 ? -8.109 -7.875 -4.805 1 94.81 294 GLN A C 1
ATOM 2327 O O . GLN A 1 294 ? -7.004 -7.473 -4.441 1 94.81 294 GLN A O 1
ATOM 2332 N N . PHE A 1 295 ? -8.352 -8.984 -5.508 1 97.38 295 PHE A N 1
ATOM 2333 C CA . PHE A 1 295 ? -7.238 -9.805 -5.973 1 97.38 295 PHE A CA 1
ATOM 2334 C C . PHE A 1 295 ? -6.324 -9.008 -6.895 1 97.38 295 PHE A C 1
ATOM 2336 O O . PHE A 1 295 ? -5.102 -9.039 -6.746 1 97.38 295 PHE A O 1
ATOM 2343 N N . ALA A 1 296 ? -6.887 -8.289 -7.805 1 96.38 296 ALA A N 1
ATOM 2344 C CA . ALA A 1 296 ? -6.141 -7.434 -8.727 1 96.38 296 ALA A CA 1
ATOM 2345 C C . ALA A 1 296 ? -5.336 -6.383 -7.965 1 96.38 296 ALA A C 1
ATOM 2347 O O . ALA A 1 296 ? -4.156 -6.164 -8.258 1 96.38 296 ALA A O 1
ATOM 2348 N N . ALA A 1 297 ? -5.965 -5.734 -7.016 1 93.69 297 ALA A N 1
ATOM 2349 C CA . ALA A 1 297 ? -5.297 -4.715 -6.211 1 93.69 297 ALA A CA 1
ATOM 2350 C C . ALA A 1 297 ? -4.105 -5.305 -5.461 1 93.69 297 ALA A C 1
ATOM 2352 O O . ALA A 1 297 ? -3.045 -4.676 -5.375 1 93.69 297 ALA A O 1
ATOM 2353 N N . LEU A 1 298 ? -4.301 -6.438 -4.902 1 95.75 298 LEU A N 1
ATOM 2354 C CA . LEU A 1 298 ? -3.225 -7.109 -4.18 1 95.75 298 LEU A CA 1
ATOM 2355 C C . LEU A 1 298 ? -2.049 -7.402 -5.109 1 95.75 298 LEU A C 1
ATOM 2357 O O . LEU A 1 298 ? -0.896 -7.145 -4.758 1 95.75 298 LEU A O 1
ATOM 2361 N N . LEU A 1 299 ? -2.32 -7.965 -6.293 1 96.94 299 LEU A N 1
ATOM 2362 C CA . LEU A 1 299 ? -1.265 -8.297 -7.242 1 96.94 299 LEU A CA 1
ATOM 2363 C C . LEU A 1 299 ? -0.491 -7.047 -7.652 1 96.94 299 LEU A C 1
ATOM 2365 O O . LEU A 1 299 ? 0.74 -7.07 -7.727 1 96.94 299 LEU A O 1
ATOM 2369 N N . LYS A 1 300 ? -1.218 -6.02 -7.98 1 93.12 300 LYS A N 1
ATOM 2370 C CA . LYS A 1 300 ? -0.569 -4.766 -8.344 1 93.12 300 LYS A CA 1
ATOM 2371 C C . LYS A 1 300 ? 0.299 -4.238 -7.207 1 93.12 300 LYS A C 1
ATOM 2373 O O . LYS A 1 300 ? 1.407 -3.752 -7.438 1 93.12 300 LYS A O 1
ATOM 2378 N N . PHE A 1 301 ? -0.247 -4.363 -6.012 1 92.69 301 PHE A N 1
ATOM 2379 C CA . PHE A 1 301 ? 0.488 -3.92 -4.832 1 92.69 301 PHE A CA 1
ATOM 2380 C C . PHE A 1 301 ? 1.77 -4.727 -4.656 1 92.69 301 PHE A C 1
ATOM 2382 O O . PHE A 1 301 ? 2.84 -4.156 -4.43 1 92.69 301 PHE A O 1
ATOM 2389 N N . LEU A 1 302 ? 1.68 -5.984 -4.762 1 95.62 302 LEU A N 1
ATOM 2390 C CA . LEU A 1 302 ? 2.838 -6.859 -4.617 1 95.62 302 LEU A CA 1
ATOM 2391 C C . LEU A 1 302 ? 3.885 -6.555 -5.684 1 95.62 302 LEU A C 1
ATOM 2393 O O . LEU A 1 302 ? 5.082 -6.535 -5.395 1 95.62 302 LEU A O 1
ATOM 2397 N N . THR A 1 303 ? 3.449 -6.336 -6.887 1 94.81 303 THR A N 1
ATOM 2398 C CA . THR A 1 303 ? 4.344 -6.051 -8 1 94.81 303 THR A CA 1
ATOM 2399 C C . THR A 1 303 ? 5.09 -4.738 -7.777 1 94.81 303 THR A C 1
ATOM 2401 O O . THR A 1 303 ? 6.316 -4.691 -7.871 1 94.81 303 THR A O 1
ATOM 2404 N N . ALA A 1 304 ? 4.395 -3.711 -7.426 1 90.06 304 ALA A N 1
ATOM 2405 C CA . ALA A 1 304 ? 5.012 -2.414 -7.16 1 90.06 304 ALA A CA 1
ATOM 2406 C C . ALA A 1 304 ? 5.988 -2.5 -5.992 1 90.06 304 ALA A C 1
ATOM 2408 O O . ALA A 1 304 ? 7.07 -1.912 -6.035 1 90.06 304 ALA A O 1
ATOM 2409 N N . PHE A 1 305 ? 5.602 -3.17 -4.984 1 92.56 305 PHE A N 1
ATOM 2410 C CA . PHE A 1 305 ? 6.398 -3.324 -3.771 1 92.56 305 PHE A CA 1
ATOM 2411 C C . PHE A 1 305 ? 7.719 -4.023 -4.074 1 92.56 305 PHE A C 1
ATOM 2413 O O . PHE A 1 305 ? 8.773 -3.604 -3.602 1 92.56 305 PHE A O 1
ATOM 2420 N N . ALA A 1 306 ? 7.652 -5.074 -4.863 1 95.12 306 ALA A N 1
ATOM 2421 C CA . ALA A 1 306 ? 8.859 -5.812 -5.234 1 95.12 306 ALA A CA 1
ATOM 2422 C C . ALA A 1 306 ? 9.797 -4.949 -6.074 1 95.12 306 ALA A C 1
ATOM 2424 O O . ALA A 1 306 ? 11.008 -4.922 -5.836 1 95.12 306 ALA A O 1
ATOM 2425 N N . GLN A 1 307 ? 9.273 -4.297 -7.016 1 92.75 307 GLN A N 1
ATOM 2426 C CA . GLN A 1 307 ? 10.062 -3.463 -7.918 1 92.75 307 GLN A CA 1
ATOM 2427 C C . GLN A 1 307 ? 10.75 -2.33 -7.16 1 92.75 307 GLN A C 1
ATOM 2429 O O . GLN A 1 307 ? 11.797 -1.846 -7.574 1 92.75 307 GLN A O 1
ATOM 2434 N N . GLY A 1 308 ? 10.172 -1.977 -6.094 1 89.25 308 GLY A N 1
ATOM 2435 C CA . GLY A 1 308 ? 10.719 -0.874 -5.32 1 89.25 308 GLY A CA 1
ATOM 2436 C C . GLY A 1 308 ? 11.75 -1.315 -4.297 1 89.25 308 GLY A C 1
ATOM 2437 O O . GLY A 1 308 ? 12.469 -0.487 -3.732 1 89.25 308 GLY A O 1
ATOM 2438 N N . ARG A 1 309 ? 11.82 -2.557 -4.055 1 91 309 ARG A N 1
ATOM 2439 C CA . ARG A 1 309 ? 12.797 -3.078 -3.1 1 91 309 ARG A CA 1
ATOM 2440 C C . ARG A 1 309 ? 14.219 -2.951 -3.641 1 91 309 ARG A C 1
ATOM 2442 O O . ARG A 1 309 ? 14.445 -3.143 -4.836 1 91 309 ARG A O 1
ATOM 2449 N N . ALA A 1 310 ? 15.156 -2.682 -2.791 1 85.69 310 ALA A N 1
ATOM 2450 C CA . ALA A 1 310 ? 16.547 -2.547 -3.197 1 85.69 310 ALA A CA 1
ATOM 2451 C C . ALA A 1 310 ? 17.047 -3.816 -3.885 1 85.69 310 ALA A C 1
ATOM 2453 O O . ALA A 1 310 ? 17.719 -3.748 -4.918 1 85.69 310 ALA A O 1
ATOM 2454 N N . ASP A 1 311 ? 16.734 -4.969 -3.316 1 89.81 311 ASP A N 1
ATOM 2455 C CA . ASP A 1 311 ? 17.188 -6.211 -3.941 1 89.81 311 ASP A CA 1
ATOM 2456 C C . ASP A 1 311 ? 16.062 -6.855 -4.742 1 89.81 311 ASP A C 1
ATOM 2458 O O . ASP A 1 311 ? 16.188 -7.992 -5.203 1 89.81 311 ASP A O 1
ATOM 2462 N N . GLY A 1 312 ? 14.93 -6.273 -4.797 1 93.06 312 GLY A N 1
ATOM 2463 C CA . GLY A 1 312 ? 13.805 -6.668 -5.629 1 93.06 312 GLY A CA 1
ATOM 2464 C C . GLY A 1 312 ? 13.031 -7.844 -5.066 1 93.06 312 GLY A C 1
ATOM 2465 O O . GLY A 1 312 ? 12.25 -8.477 -5.781 1 93.06 312 GLY A O 1
ATOM 2466 N N . ARG A 1 313 ? 13.266 -8.195 -3.826 1 95.06 313 ARG A N 1
ATOM 2467 C CA . ARG A 1 313 ? 12.625 -9.43 -3.377 1 95.06 313 ARG A CA 1
ATOM 2468 C C . ARG A 1 313 ? 12.086 -9.281 -1.958 1 95.06 313 ARG A C 1
ATOM 2470 O O . ARG A 1 313 ? 12.594 -8.477 -1.176 1 95.06 313 ARG A O 1
ATOM 2477 N N . PHE A 1 314 ? 11.086 -9.969 -1.573 1 95.75 314 PHE A N 1
ATOM 2478 C CA . PHE A 1 314 ? 10.531 -10.102 -0.233 1 95.75 314 PHE A CA 1
ATOM 2479 C C . PHE A 1 314 ? 9.672 -11.359 -0.13 1 95.75 314 PHE A C 1
ATOM 2481 O O . PHE A 1 314 ? 9.492 -12.078 -1.116 1 95.75 314 PHE A O 1
ATOM 2488 N N . GLU A 1 315 ? 9.266 -11.68 1.052 1 95.75 315 GLU A N 1
ATOM 2489 C CA . GLU A 1 315 ? 8.438 -12.859 1.3 1 95.75 315 GLU A CA 1
ATOM 2490 C C . GLU A 1 315 ? 7.023 -12.461 1.723 1 95.75 315 GLU A C 1
ATOM 2492 O O . GLU A 1 315 ? 6.844 -11.516 2.488 1 95.75 315 GLU A O 1
ATOM 2497 N N . VAL A 1 316 ? 6.023 -13.109 1.175 1 96.62 316 VAL A N 1
ATOM 2498 C CA . VAL A 1 316 ? 4.637 -13 1.61 1 96.62 316 VAL A CA 1
ATOM 2499 C C . VAL A 1 316 ? 4.266 -14.219 2.463 1 96.62 316 VAL A C 1
ATOM 2501 O O . VAL A 1 316 ? 4.445 -15.359 2.039 1 96.62 316 VAL A O 1
ATOM 2504 N N . VAL A 1 317 ? 3.729 -14.008 3.662 1 95.19 317 VAL A N 1
ATOM 2505 C CA . VAL A 1 317 ? 3.41 -15.086 4.586 1 95.19 317 VAL A CA 1
ATOM 2506 C C . VAL A 1 317 ? 1.963 -14.961 5.055 1 95.19 317 VAL A C 1
ATOM 2508 O O . VAL A 1 317 ? 1.525 -13.875 5.441 1 95.19 317 VAL A O 1
ATOM 2511 N N . HIS A 1 318 ? 1.224 -15.953 4.973 1 95.5 318 HIS A N 1
ATOM 2512 C CA . HIS A 1 318 ? -0.085 -16.062 5.609 1 95.5 318 HIS A CA 1
ATOM 2513 C C . HIS A 1 318 ? -0.134 -17.234 6.574 1 95.5 318 HIS A C 1
ATOM 2515 O O . HIS A 1 318 ? 0.086 -18.375 6.172 1 95.5 318 HIS A O 1
ATOM 2521 N N . ASP A 1 319 ? -0.399 -16.922 7.809 1 92.31 319 ASP A N 1
ATOM 2522 C CA . ASP A 1 319 ? -0.588 -17.953 8.82 1 92.31 319 ASP A CA 1
ATOM 2523 C C . ASP A 1 319 ? -2.066 -18.312 8.984 1 92.31 319 ASP A C 1
ATOM 2525 O O . ASP A 1 319 ? -2.928 -17.422 8.914 1 92.31 319 ASP A O 1
ATOM 2529 N N . GLU A 1 320 ? -2.23 -19.516 9.25 1 89.06 320 GLU A N 1
ATOM 2530 C CA . GLU A 1 320 ? -3.609 -19.938 9.477 1 89.06 320 GLU A CA 1
ATOM 2531 C C . GLU A 1 320 ? -4.254 -19.141 10.609 1 89.06 320 GLU A C 1
ATOM 2533 O O . GLU A 1 320 ? -3.609 -18.859 11.617 1 89.06 320 GLU A O 1
ATOM 2538 N N . GLU A 1 321 ? -5.469 -18.719 10.453 1 89.12 321 GLU A N 1
ATOM 2539 C CA . GLU A 1 321 ? -6.297 -17.984 11.406 1 89.12 321 GLU A CA 1
ATOM 2540 C C . GLU A 1 321 ? -5.891 -16.516 11.484 1 89.12 321 GLU A C 1
ATOM 2542 O O . GLU A 1 321 ? -6.465 -15.75 12.258 1 89.12 321 GLU A O 1
ATOM 2547 N N . SER A 1 322 ? -4.82 -16.281 10.734 1 90 322 SER A N 1
ATOM 2548 C CA . SER A 1 322 ? -4.441 -14.867 10.711 1 90 322 SER A CA 1
ATOM 2549 C C . SER A 1 322 ? -5.355 -14.062 9.789 1 90 322 SER A C 1
ATOM 2551 O O . SER A 1 322 ? -5.766 -14.555 8.734 1 90 322 SER A O 1
ATOM 2553 N N . LYS A 1 323 ? -5.586 -12.875 10.156 1 89.38 323 LYS A N 1
ATOM 2554 C CA . LYS A 1 323 ? -6.43 -12 9.344 1 89.38 323 LYS A CA 1
ATOM 2555 C C . LYS A 1 323 ? -5.59 -11.023 8.523 1 89.38 323 LYS A C 1
ATOM 2557 O O . LYS A 1 323 ? -6.133 -10.133 7.867 1 89.38 323 LYS A O 1
ATOM 2562 N N . ILE A 1 324 ? -4.297 -11.242 8.617 1 93.5 324 ILE A N 1
ATOM 2563 C CA . ILE A 1 324 ? -3.432 -10.305 7.902 1 93.5 324 ILE A CA 1
ATOM 2564 C C . ILE A 1 324 ? -2.449 -11.078 7.023 1 93.5 324 ILE A C 1
ATOM 2566 O O . ILE A 1 324 ? -2.084 -12.211 7.34 1 93.5 324 ILE A O 1
ATOM 2570 N N . LEU A 1 325 ? -2.137 -10.5 5.906 1 95.38 325 LEU A N 1
ATOM 2571 C CA . LEU A 1 325 ? -1.03 -10.93 5.059 1 95.38 325 LEU A CA 1
ATOM 2572 C C . LEU A 1 325 ? 0.253 -10.188 5.422 1 95.38 325 LEU A C 1
ATOM 2574 O O . LEU A 1 325 ? 0.254 -8.961 5.535 1 95.38 325 LEU A O 1
ATOM 2578 N N . GLN A 1 326 ? 1.341 -10.859 5.586 1 96 326 GLN A N 1
ATOM 2579 C CA . GLN A 1 326 ? 2.586 -10.266 6.051 1 96 326 GLN A CA 1
ATOM 2580 C C . GLN A 1 326 ? 3.615 -10.188 4.926 1 96 326 GLN A C 1
ATOM 2582 O O . GLN A 1 326 ? 3.754 -11.133 4.141 1 96 326 GLN A O 1
ATOM 2587 N N . PHE A 1 327 ? 4.266 -9.125 4.758 1 95.62 327 PHE A N 1
ATOM 2588 C CA . PHE A 1 327 ? 5.434 -8.945 3.908 1 95.62 327 PHE A CA 1
ATOM 2589 C C . PHE A 1 327 ? 6.707 -8.875 4.746 1 95.62 327 PHE A C 1
ATOM 2591 O O . PHE A 1 327 ? 6.84 -8.016 5.617 1 95.62 327 PHE A O 1
ATOM 2598 N N . ARG A 1 328 ? 7.66 -9.734 4.477 1 95.12 328 ARG A N 1
ATOM 2599 C CA . ARG A 1 328 ? 8.844 -9.852 5.316 1 95.12 328 ARG A CA 1
ATOM 2600 C C . ARG A 1 328 ? 10.117 -9.789 4.48 1 95.12 328 ARG A C 1
ATOM 2602 O O . ARG A 1 328 ? 10.102 -10.109 3.289 1 95.12 328 ARG A O 1
ATOM 2609 N N . GLU A 1 329 ? 11.148 -9.383 5.145 1 93.5 329 GLU A N 1
ATOM 2610 C CA . GLU A 1 329 ? 12.469 -9.469 4.535 1 93.5 329 GLU A CA 1
ATOM 2611 C C . GLU A 1 329 ? 12.906 -10.922 4.359 1 93.5 329 GLU A C 1
ATOM 2613 O O . GLU A 1 329 ? 12.609 -11.773 5.203 1 93.5 329 GLU A O 1
ATOM 2618 N N . LEU A 1 330 ? 13.578 -11.117 3.238 1 91.44 330 LEU A N 1
ATOM 2619 C CA . LEU A 1 330 ? 14.078 -12.453 2.955 1 91.44 330 LEU A CA 1
ATOM 2620 C C . LEU A 1 330 ? 15.508 -12.617 3.461 1 91.44 330 LEU A C 1
ATOM 2622 O O . LEU A 1 330 ? 16.297 -11.672 3.406 1 91.44 330 LEU A O 1
ATOM 2626 N N . ASP A 1 331 ? 15.711 -13.773 3.959 1 86.25 331 ASP A N 1
ATOM 2627 C CA . ASP A 1 331 ? 17.094 -14.102 4.328 1 86.25 331 ASP A CA 1
ATOM 2628 C C . ASP A 1 331 ? 18 -14.109 3.1 1 86.25 331 ASP A C 1
ATOM 2630 O O . ASP A 1 331 ? 17.562 -14.461 2 1 86.25 331 ASP A O 1
ATOM 2634 N N . LYS A 1 332 ? 19.203 -13.797 3.281 1 83.81 332 LYS A N 1
ATOM 2635 C CA . LYS A 1 332 ? 20.188 -13.695 2.197 1 83.81 332 LYS A CA 1
ATOM 2636 C C . LYS A 1 332 ? 20.453 -15.062 1.572 1 83.81 332 LYS A C 1
ATOM 2638 O O . LYS A 1 332 ? 20.844 -15.148 0.407 1 83.81 332 LYS A O 1
ATOM 2643 N N . ASN A 1 333 ? 20.156 -16.156 2.27 1 85.38 333 ASN A N 1
ATOM 2644 C CA . ASN A 1 333 ? 20.5 -17.5 1.801 1 85.38 333 ASN A CA 1
ATOM 2645 C C . ASN A 1 333 ? 19.391 -18.109 0.951 1 85.38 333 ASN A C 1
ATOM 2647 O O . ASN A 1 333 ? 19.547 -19.219 0.434 1 85.38 333 ASN A O 1
ATOM 2651 N N . VAL A 1 334 ? 18.422 -17.422 0.703 1 88.19 334 VAL A N 1
ATOM 2652 C CA . VAL A 1 334 ? 17.312 -17.922 -0.117 1 88.19 334 VAL A CA 1
ATOM 2653 C C . VAL A 1 334 ? 17.688 -17.812 -1.596 1 88.19 334 VAL A C 1
ATOM 2655 O O . VAL A 1 334 ? 18.188 -16.781 -2.035 1 88.19 334 VAL A O 1
ATOM 2658 N N . ASN A 1 335 ? 17.438 -18.875 -2.312 1 88.12 335 ASN A N 1
ATOM 2659 C CA . ASN A 1 335 ? 17.781 -18.906 -3.734 1 88.12 335 ASN A CA 1
ATOM 2660 C C . ASN A 1 335 ? 17 -17.844 -4.512 1 88.12 335 ASN A C 1
ATOM 2662 O O . ASN A 1 335 ? 15.867 -17.516 -4.156 1 88.12 335 ASN A O 1
ATOM 2666 N N . ARG A 1 336 ? 17.625 -17.422 -5.602 1 93.56 336 ARG A N 1
ATOM 2667 C CA . ARG A 1 336 ? 16.953 -16.516 -6.523 1 93.56 336 ARG A CA 1
ATOM 2668 C C . ARG A 1 336 ? 15.945 -17.266 -7.391 1 93.56 336 ARG A C 1
ATOM 2670 O O . ARG A 1 336 ? 15.953 -18.484 -7.445 1 93.56 336 ARG A O 1
ATOM 2677 N N . ALA A 1 337 ? 15.094 -16.516 -7.992 1 94.31 337 ALA A N 1
ATOM 2678 C CA . ALA A 1 337 ? 14.023 -17.125 -8.781 1 94.31 337 ALA A CA 1
ATOM 2679 C C . ALA A 1 337 ? 14.586 -17.812 -10.023 1 94.31 337 ALA A C 1
ATOM 2681 O O . ALA A 1 337 ? 14.07 -18.844 -10.445 1 94.31 337 ALA A O 1
ATOM 2682 N N . LEU A 1 338 ? 15.633 -17.203 -10.594 1 96 338 LEU A N 1
ATOM 2683 C CA . LEU A 1 338 ? 16.266 -17.703 -11.805 1 96 338 LEU A CA 1
ATOM 2684 C C . LEU A 1 338 ? 17.781 -17.547 -11.734 1 96 338 LEU A C 1
ATOM 2686 O O . LEU A 1 338 ? 18.297 -16.688 -11.016 1 96 338 LEU A O 1
ATOM 2690 N N . PRO A 1 339 ? 18.5 -18.453 -12.438 1 95 339 PRO A N 1
ATOM 2691 C CA . PRO A 1 339 ? 19.938 -18.172 -12.578 1 95 339 PRO A CA 1
ATOM 2692 C C . PRO A 1 339 ? 20.219 -16.859 -13.305 1 95 339 PRO A C 1
ATOM 2694 O O . PRO A 1 339 ? 19.406 -16.406 -14.109 1 95 339 PRO A O 1
ATOM 2697 N N . GLU A 1 340 ? 21.344 -16.297 -13.062 1 94.44 340 GLU A N 1
ATOM 2698 C CA . GLU A 1 340 ? 21.688 -14.961 -13.531 1 94.44 340 GLU A CA 1
ATOM 2699 C C . GLU A 1 340 ? 21.547 -14.852 -15.047 1 94.44 340 GLU A C 1
ATOM 2701 O O . GLU A 1 340 ? 21.016 -13.867 -15.555 1 94.44 340 GLU A O 1
ATOM 2706 N N . SER A 1 341 ? 22.031 -15.812 -15.773 1 92.88 341 SER A N 1
ATOM 2707 C CA . SER A 1 341 ? 21.969 -15.773 -17.234 1 92.88 341 SER A CA 1
ATOM 2708 C C . SER A 1 341 ? 20.531 -15.727 -17.734 1 92.88 341 SER A C 1
ATOM 2710 O O . SER A 1 341 ? 20.219 -15.016 -18.688 1 92.88 341 SER A O 1
ATOM 2712 N N . LEU A 1 342 ? 19.719 -16.5 -17.094 1 95.12 342 LEU A N 1
ATOM 2713 C CA . LEU A 1 342 ? 18.328 -16.547 -17.516 1 95.12 342 LEU A CA 1
ATOM 2714 C C . LEU A 1 342 ? 17.594 -15.273 -17.109 1 95.12 342 LEU A C 1
ATOM 2716 O O . LEU A 1 342 ? 16.672 -14.836 -17.812 1 95.12 342 LEU A O 1
ATOM 2720 N N . LYS A 1 343 ? 18.016 -14.656 -16.016 1 96.25 343 LYS A N 1
ATOM 2721 C CA . LYS A 1 343 ? 17.469 -13.352 -15.625 1 96.25 343 LYS A CA 1
ATOM 2722 C C . LYS A 1 343 ? 17.75 -12.305 -16.703 1 96.25 343 LYS A C 1
ATOM 2724 O O . LYS A 1 343 ? 16.875 -11.531 -17.062 1 96.25 343 LYS A O 1
ATOM 2729 N N . GLU A 1 344 ? 18.922 -12.312 -17.109 1 95 344 GLU A N 1
ATOM 2730 C CA . GLU A 1 344 ? 19.328 -11.359 -18.125 1 95 344 GLU A CA 1
ATOM 2731 C C . GLU A 1 344 ? 18.547 -11.57 -19.422 1 95 344 GLU A C 1
ATOM 2733 O O . GLU A 1 344 ? 18.078 -10.609 -20.031 1 95 344 GLU A O 1
ATOM 2738 N N . ARG A 1 345 ? 18.406 -12.82 -19.812 1 94.94 345 ARG A N 1
ATOM 2739 C CA . ARG A 1 345 ? 17.688 -13.141 -21.031 1 94.94 345 ARG A CA 1
ATOM 2740 C C . ARG A 1 345 ? 16.219 -12.719 -20.922 1 94.94 345 ARG A C 1
ATOM 2742 O O . ARG A 1 345 ? 15.664 -12.148 -21.859 1 94.94 345 ARG A O 1
ATOM 2749 N N . TRP A 1 346 ? 15.625 -13.016 -19.844 1 96.31 346 TRP A N 1
ATOM 2750 C CA . TRP A 1 346 ? 14.227 -12.664 -19.641 1 96.31 346 TRP A CA 1
ATOM 2751 C C . TRP A 1 346 ? 14.031 -11.148 -19.719 1 96.31 346 TRP A C 1
ATOM 2753 O O . TRP A 1 346 ? 13.086 -10.672 -20.344 1 96.31 346 TRP A O 1
ATOM 2763 N N . SER A 1 347 ? 14.961 -10.398 -19.062 1 94.5 347 SER A N 1
ATOM 2764 C CA . SER A 1 347 ? 14.852 -8.953 -18.953 1 94.5 347 SER A CA 1
ATOM 2765 C C . SER A 1 347 ? 15.062 -8.273 -20.297 1 94.5 347 SER A C 1
ATOM 2767 O O . SER A 1 347 ? 14.555 -7.176 -20.531 1 94.5 347 SER A O 1
ATOM 2769 N N . SER A 1 348 ? 15.742 -8.938 -21.141 1 90.75 348 SER A N 1
ATOM 2770 C CA . SER A 1 348 ? 16.078 -8.352 -22.438 1 90.75 348 SER A CA 1
ATOM 2771 C C . SER A 1 348 ? 14.93 -8.477 -23.422 1 90.75 348 SER A C 1
ATOM 2773 O O . SER A 1 348 ? 14.859 -7.734 -24.406 1 90.75 348 SER A O 1
ATOM 2775 N N . GLY A 1 349 ? 14.07 -9.367 -23.188 1 87.69 349 GLY A N 1
ATOM 2776 C CA . GLY A 1 349 ? 12.945 -9.562 -24.078 1 87.69 349 GLY A CA 1
ATOM 2777 C C . GLY A 1 349 ? 13.344 -10.133 -25.422 1 87.69 349 GLY A C 1
ATOM 2778 O O . GLY A 1 349 ? 14.195 -11.023 -25.5 1 87.69 349 GLY A O 1
ATOM 2779 N N . SER A 1 350 ? 12.703 -9.641 -26.5 1 76 350 SER A N 1
ATOM 2780 C CA . SER A 1 350 ? 12.906 -10.18 -27.828 1 76 350 SER A CA 1
ATOM 2781 C C . SER A 1 350 ? 14.234 -9.711 -28.422 1 76 350 SER A C 1
ATOM 2783 O O . SER A 1 350 ? 14.727 -10.297 -29.391 1 76 350 SER A O 1
ATOM 2785 N N . THR A 1 351 ? 14.781 -8.656 -27.891 1 61.25 351 THR A N 1
ATOM 2786 C CA . THR A 1 351 ? 16 -8.117 -28.469 1 61.25 351 THR A CA 1
ATOM 2787 C C . THR A 1 351 ? 17.156 -9.102 -28.312 1 61.25 351 THR A C 1
ATOM 2789 O O . THR A 1 351 ? 18.062 -9.148 -29.141 1 61.25 351 THR A O 1
ATOM 2792 N N . ALA A 1 352 ? 17.25 -9.883 -27.297 1 53.94 352 ALA A N 1
ATOM 2793 C CA . ALA A 1 352 ? 18.422 -10.727 -27.031 1 53.94 352 ALA A CA 1
ATOM 2794 C C . ALA A 1 352 ? 18.453 -11.93 -27.969 1 53.94 352 ALA A C 1
ATOM 2796 O O . ALA A 1 352 ? 19.484 -12.578 -28.125 1 53.94 352 ALA A O 1
ATOM 2797 N N . ALA A 1 353 ? 17.391 -12.484 -28.469 1 46.59 353 ALA A N 1
ATOM 2798 C CA . ALA A 1 353 ? 17.453 -13.641 -29.359 1 46.59 353 ALA A CA 1
ATOM 2799 C C . ALA A 1 353 ? 18.516 -13.445 -30.438 1 46.59 353 ALA A C 1
ATOM 2801 O O . ALA A 1 353 ? 19.125 -14.414 -30.891 1 46.59 353 ALA A O 1
ATOM 2802 N N . VAL A 1 354 ? 18.828 -12.242 -30.781 1 39.47 354 VAL A N 1
ATOM 2803 C CA . VAL A 1 354 ? 19.766 -12.062 -31.875 1 39.47 354 VAL A CA 1
ATOM 2804 C C . VAL A 1 354 ? 21.188 -12.359 -31.391 1 39.47 354 VAL A C 1
ATOM 2806 O O . VAL A 1 354 ? 22 -12.914 -32.125 1 39.47 354 VAL A O 1
ATOM 2809 N N . VAL A 1 355 ? 21.422 -11.93 -30.156 1 36.34 355 VAL A N 1
ATOM 2810 C CA . VAL A 1 355 ? 22.844 -12.008 -29.875 1 36.34 355 VAL A CA 1
ATOM 2811 C C . VAL A 1 355 ? 23.234 -13.445 -29.531 1 36.34 355 VAL A C 1
ATOM 2813 O O . VAL A 1 355 ? 24.375 -13.859 -29.734 1 36.34 355 VAL A O 1
ATOM 2816 N N . LEU A 1 356 ? 22.359 -14.156 -28.812 1 36.59 356 LEU A N 1
ATOM 2817 C CA . LEU A 1 356 ? 22.828 -15.469 -28.375 1 36.59 356 LEU A CA 1
ATOM 2818 C C . LEU A 1 356 ? 22.875 -16.438 -29.547 1 36.59 356 LEU A C 1
ATOM 2820 O O . LEU A 1 356 ? 23.156 -17.625 -29.359 1 36.59 356 LEU A O 1
ATOM 2824 N N . GLY A 1 357 ? 22.625 -16.109 -30.688 1 33.84 357 GLY A N 1
ATOM 2825 C CA . GLY A 1 357 ? 22.906 -17.016 -31.781 1 33.84 357 GLY A CA 1
ATOM 2826 C C . GLY A 1 357 ? 24.344 -17.516 -31.766 1 33.84 357 GLY A C 1
ATOM 2827 O O . GLY A 1 357 ? 24.734 -18.328 -32.625 1 33.84 357 GLY A O 1
ATOM 2828 N N . GLY A 1 358 ? 25.297 -16.859 -31.109 1 30.39 358 GLY A N 1
ATOM 2829 C CA . GLY A 1 358 ? 26.625 -17.438 -31.234 1 30.39 358 GLY A CA 1
ATOM 2830 C C . GLY A 1 358 ? 26.859 -18.594 -30.266 1 30.39 358 GLY A C 1
ATOM 2831 O O . GLY A 1 358 ? 28.016 -18.953 -30 1 30.39 358 GLY A O 1
ATOM 2832 N N . ILE A 1 359 ? 26.047 -18.859 -29.25 1 31.28 359 ILE A N 1
ATOM 2833 C CA . ILE A 1 359 ? 26.453 -20 -28.422 1 31.28 359 ILE A CA 1
ATOM 2834 C C . ILE A 1 359 ? 26.297 -21.297 -29.219 1 31.28 359 ILE A C 1
ATOM 2836 O O . ILE A 1 359 ? 25.344 -21.453 -29.969 1 31.28 359 ILE A O 1
ATOM 2840 N N . SER A 1 360 ? 27.406 -22.266 -29.219 1 29.83 360 SER A N 1
ATOM 2841 C CA . SER A 1 360 ? 27.703 -23.516 -29.906 1 29.83 360 SER A CA 1
ATOM 2842 C C . SER A 1 360 ? 26.594 -24.531 -29.719 1 29.83 360 SER A C 1
ATOM 2844 O O . SER A 1 360 ? 25.953 -24.578 -28.656 1 29.83 360 SER A O 1
ATOM 2846 N N . SER A 1 361 ? 26 -25.266 -30.766 1 32.38 361 SER A N 1
ATOM 2847 C CA . SER A 1 361 ? 25.188 -26.406 -31.172 1 32.38 361 SER A CA 1
ATOM 2848 C C . SER A 1 361 ? 25.469 -27.625 -30.312 1 32.38 361 SER A C 1
ATOM 2850 O O . SER A 1 361 ? 24.828 -28.672 -30.484 1 32.38 361 SER A O 1
ATOM 2852 N N . ASP A 1 362 ? 26.484 -27.75 -29.531 1 31.53 362 ASP A N 1
ATOM 2853 C CA . ASP A 1 362 ? 27.047 -29.062 -29.203 1 31.53 362 ASP A CA 1
ATOM 2854 C C . ASP A 1 362 ? 26.141 -29.797 -28.219 1 31.53 362 ASP A C 1
ATOM 2856 O O . ASP A 1 362 ? 26.219 -31.031 -28.109 1 31.53 362 ASP A O 1
ATOM 2860 N N . ASP A 1 363 ? 25.5 -29.156 -27.172 1 34.09 363 ASP A N 1
ATOM 2861 C CA . ASP A 1 363 ? 25.047 -30.078 -26.141 1 34.09 363 ASP A CA 1
ATOM 2862 C C . ASP A 1 363 ? 23.641 -30.578 -26.438 1 34.09 363 ASP A C 1
ATOM 2864 O O . ASP A 1 363 ? 22.906 -30.969 -25.516 1 34.09 363 ASP A O 1
ATOM 2868 N N . TRP A 1 364 ? 23.125 -30.453 -27.609 1 32.41 364 TRP A N 1
ATOM 2869 C CA . TRP A 1 364 ? 21.875 -31.031 -28.109 1 32.41 364 TRP A CA 1
ATOM 2870 C C . TRP A 1 364 ? 22 -32.531 -28.25 1 32.41 364 TRP A C 1
ATOM 2872 O O . TRP A 1 364 ? 22.797 -33.031 -29.047 1 32.41 364 TRP A O 1
ATOM 2882 N N . VAL A 1 365 ? 22.031 -33.281 -27.188 1 36 365 VAL A N 1
ATOM 2883 C CA . VAL A 1 365 ? 22.031 -34.719 -27.438 1 36 365 VAL A CA 1
ATOM 2884 C C . VAL A 1 365 ? 20.672 -35.156 -27.969 1 36 365 VAL A C 1
ATOM 2886 O O . VAL A 1 365 ? 19.641 -34.875 -27.375 1 36 365 VAL A O 1
ATOM 2889 N N . GLU A 1 366 ? 20.484 -35.438 -29.234 1 29.36 366 GLU A N 1
ATOM 2890 C CA . GLU A 1 366 ? 19.328 -36.094 -29.844 1 29.36 366 GLU A CA 1
ATOM 2891 C C . GLU A 1 366 ? 18.953 -37.375 -29.094 1 29.36 366 GLU A C 1
ATOM 2893 O O . GLU A 1 366 ? 19.828 -38.188 -28.766 1 29.36 366 GLU A O 1
ATOM 2898 N N . ALA A 1 367 ? 17.859 -37.469 -28.531 1 35.09 367 ALA A N 1
ATOM 2899 C CA . ALA A 1 367 ? 17.406 -38.75 -28.062 1 35.09 367 ALA A CA 1
ATOM 2900 C C . ALA A 1 367 ? 17.609 -39.844 -29.125 1 35.09 367 ALA A C 1
ATOM 2902 O O . ALA A 1 367 ? 17.359 -39.594 -30.312 1 35.09 367 ALA A O 1
ATOM 2903 N N . PRO A 1 368 ? 18.547 -40.938 -28.922 1 28.55 368 PRO A N 1
ATOM 2904 C CA . PRO A 1 368 ? 18.609 -41.969 -29.953 1 28.55 368 PRO A CA 1
ATOM 2905 C C . PRO A 1 368 ? 17.234 -42.375 -30.453 1 28.55 368 PRO A C 1
ATOM 2907 O O . PRO A 1 368 ? 16.266 -42.406 -29.688 1 28.55 368 PRO A O 1
ATOM 2910 N N . LYS A 1 369 ? 16.938 -42.406 -31.891 1 28.27 369 LYS A N 1
ATOM 2911 C CA . LYS A 1 369 ? 15.781 -43.031 -32.531 1 28.27 369 LYS A CA 1
ATOM 2912 C C . LYS A 1 369 ? 15.516 -44.406 -31.969 1 28.27 369 LYS A C 1
ATOM 2914 O O . LYS A 1 369 ? 16.453 -45.188 -31.797 1 28.27 369 LYS A O 1
ATOM 2919 N N . MET B 1 1 ? -6.906 -3.59 13.094 1 90.31 1 MET B N 1
ATOM 2920 C CA . MET B 1 1 ? -5.73 -3.225 12.312 1 90.31 1 MET B CA 1
ATOM 2921 C C . MET B 1 1 ? -5.973 -3.477 10.828 1 90.31 1 MET B C 1
ATOM 2923 O O . MET B 1 1 ? -6.352 -4.582 10.43 1 90.31 1 MET B O 1
ATOM 2927 N N . LEU B 1 2 ? -5.875 -2.445 10.078 1 92 2 LEU B N 1
ATOM 2928 C CA . LEU B 1 2 ? -6.137 -2.506 8.648 1 92 2 LEU B CA 1
ATOM 2929 C C . LEU B 1 2 ? -4.859 -2.832 7.875 1 92 2 LEU B C 1
ATOM 2931 O O . LEU B 1 2 ? -4.883 -3.639 6.945 1 92 2 LEU B O 1
ATOM 2935 N N . ALA B 1 3 ? -3.811 -2.195 8.234 1 92.88 3 ALA B N 1
ATOM 2936 C CA . ALA B 1 3 ? -2.514 -2.355 7.582 1 92.88 3 ALA B CA 1
ATOM 2937 C C . ALA B 1 3 ? -1.391 -1.786 8.445 1 92.88 3 ALA B C 1
ATOM 2939 O O . ALA B 1 3 ? -1.646 -1.057 9.406 1 92.88 3 ALA B O 1
ATOM 2940 N N . THR B 1 4 ? -0.22 -2.148 8.211 1 94.44 4 THR B N 1
ATOM 2941 C CA . THR B 1 4 ? 0.978 -1.538 8.773 1 94.44 4 THR B CA 1
ATOM 2942 C C . THR B 1 4 ? 2.057 -1.37 7.711 1 94.44 4 THR B C 1
ATOM 2944 O O . THR B 1 4 ? 2.059 -2.08 6.703 1 94.44 4 THR B O 1
ATOM 2947 N N . ILE B 1 5 ? 2.918 -0.509 7.855 1 93.62 5 ILE B N 1
ATOM 2948 C CA . ILE B 1 5 ? 4.043 -0.351 6.941 1 93.62 5 ILE B CA 1
ATOM 2949 C C . ILE B 1 5 ? 5.281 0.09 7.723 1 93.62 5 ILE B C 1
ATOM 2951 O O . ILE B 1 5 ? 5.207 0.996 8.555 1 93.62 5 ILE B O 1
ATOM 2955 N N . SER B 1 6 ? 6.367 -0.563 7.523 1 93.75 6 SER B N 1
ATOM 2956 C CA . SER B 1 6 ? 7.656 -0.192 8.102 1 93.75 6 SER B CA 1
ATOM 2957 C C . SER B 1 6 ? 8.398 0.797 7.211 1 93.75 6 SER B C 1
ATOM 2959 O O . SER B 1 6 ? 7.957 1.09 6.098 1 93.75 6 SER B O 1
ATOM 2961 N N . ARG B 1 7 ? 9.477 1.304 7.707 1 90.44 7 ARG B N 1
ATOM 2962 C CA . ARG B 1 7 ? 10.289 2.215 6.91 1 90.44 7 ARG B CA 1
ATOM 2963 C C . ARG B 1 7 ? 10.844 1.516 5.676 1 90.44 7 ARG B C 1
ATOM 2965 O O . ARG B 1 7 ? 10.922 2.111 4.602 1 90.44 7 ARG B O 1
ATOM 2972 N N . ALA B 1 8 ? 11.266 0.311 5.895 1 88.81 8 ALA B N 1
ATOM 2973 C CA . ALA B 1 8 ? 11.75 -0.474 4.762 1 88.81 8 ALA B CA 1
ATOM 2974 C C . ALA B 1 8 ? 10.641 -0.688 3.732 1 88.81 8 ALA B C 1
ATOM 2976 O O . ALA B 1 8 ? 10.898 -0.683 2.525 1 88.81 8 ALA B O 1
ATOM 2977 N N . GLY B 1 9 ? 9.453 -0.935 4.23 1 89.69 9 GLY B N 1
ATOM 2978 C CA . GLY B 1 9 ? 8.312 -1.03 3.332 1 89.69 9 GLY B CA 1
ATOM 2979 C C . GLY B 1 9 ? 8.039 0.255 2.572 1 89.69 9 GLY B C 1
ATOM 2980 O O . GLY B 1 9 ? 7.699 0.222 1.388 1 89.69 9 GLY B O 1
ATOM 2981 N N . LEU B 1 10 ? 8.164 1.309 3.268 1 90.19 10 LEU B N 1
ATOM 2982 C CA . LEU B 1 10 ? 7.965 2.611 2.645 1 90.19 10 LEU B CA 1
ATOM 2983 C C . LEU B 1 10 ? 9.008 2.867 1.562 1 90.19 10 LEU B C 1
ATOM 2985 O O . LEU B 1 10 ? 8.711 3.494 0.543 1 90.19 10 LEU B O 1
ATOM 2989 N N . ASP B 1 11 ? 10.203 2.498 1.819 1 89.69 11 ASP B N 1
ATOM 2990 C CA . ASP B 1 11 ? 11.273 2.609 0.827 1 89.69 11 ASP B CA 1
ATOM 2991 C C . ASP B 1 11 ? 10.914 1.857 -0.452 1 89.69 11 ASP B C 1
ATOM 2993 O O . ASP B 1 11 ? 11.188 2.332 -1.556 1 89.69 11 ASP B O 1
ATOM 2997 N N . SER B 1 12 ? 10.344 0.736 -0.261 1 88.56 12 SER B N 1
ATOM 2998 C CA . SER B 1 12 ? 9.891 -0.054 -1.402 1 88.56 12 SER B CA 1
ATOM 2999 C C . SER B 1 12 ? 8.836 0.694 -2.209 1 88.56 12 SER B C 1
ATOM 3001 O O . SER B 1 12 ? 8.891 0.722 -3.441 1 88.56 12 SER B O 1
ATOM 3003 N N . LEU B 1 13 ? 7.898 1.297 -1.55 1 86.44 13 LEU B N 1
ATOM 3004 C CA . LEU B 1 13 ? 6.84 2.049 -2.213 1 86.44 13 LEU B CA 1
ATOM 3005 C C . LEU B 1 13 ? 7.406 3.266 -2.936 1 86.44 13 LEU B C 1
ATOM 3007 O O . LEU B 1 13 ? 6.984 3.584 -4.051 1 86.44 13 LEU B O 1
ATOM 3011 N N . ALA B 1 14 ? 8.336 3.916 -2.305 1 89.56 14 ALA B N 1
ATOM 3012 C CA . ALA B 1 14 ? 8.914 5.145 -2.84 1 89.56 14 ALA B CA 1
ATOM 3013 C C . ALA B 1 14 ? 9.68 4.875 -4.129 1 89.56 14 ALA B C 1
ATOM 3015 O O . ALA B 1 14 ? 9.734 5.73 -5.02 1 89.56 14 ALA B O 1
ATOM 3016 N N . ASN B 1 15 ? 10.219 3.719 -4.219 1 86.25 15 ASN B N 1
ATOM 3017 C CA . ASN B 1 15 ? 11.086 3.395 -5.352 1 86.25 15 ASN B CA 1
ATOM 3018 C C . ASN B 1 15 ? 10.312 2.678 -6.457 1 86.25 15 ASN B C 1
ATOM 3020 O O . ASN B 1 15 ? 10.891 2.307 -7.48 1 86.25 15 ASN B O 1
ATOM 3024 N N . SER B 1 16 ? 9.078 2.516 -6.223 1 80.69 16 SER B N 1
ATOM 3025 C CA . SER B 1 16 ? 8.258 1.895 -7.258 1 80.69 16 SER B CA 1
ATOM 3026 C C . SER B 1 16 ? 8.062 2.828 -8.445 1 80.69 16 SER B C 1
ATOM 3028 O O . SER B 1 16 ? 8.227 4.043 -8.32 1 80.69 16 SER B O 1
ATOM 3030 N N . SER B 1 17 ? 7.77 2.307 -9.547 1 69.94 17 SER B N 1
ATOM 3031 C CA . SER B 1 17 ? 7.676 3.064 -10.797 1 69.94 17 SER B CA 1
ATOM 3032 C C . SER B 1 17 ? 6.484 4.012 -10.773 1 69.94 17 SER B C 1
ATOM 3034 O O . SER B 1 17 ? 6.422 4.957 -11.57 1 69.94 17 SER B O 1
ATOM 3036 N N . VAL B 1 18 ? 5.66 3.84 -9.891 1 66.31 18 VAL B N 1
ATOM 3037 C CA . VAL B 1 18 ? 4.457 4.668 -9.867 1 66.31 18 VAL B CA 1
ATOM 3038 C C . VAL B 1 18 ? 4.75 5.973 -9.125 1 66.31 18 VAL B C 1
ATOM 3040 O O . VAL B 1 18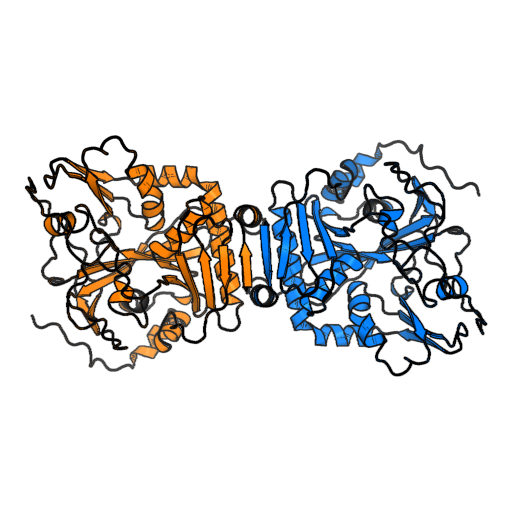 ? 4.027 6.961 -9.289 1 66.31 18 VAL B O 1
ATOM 3043 N N . ASN B 1 19 ? 5.824 5.984 -8.438 1 71.06 19 ASN B N 1
ATOM 3044 C CA . ASN B 1 19 ? 6.141 7.16 -7.641 1 71.06 19 ASN B CA 1
ATOM 3045 C C . ASN B 1 19 ? 7.391 7.871 -8.164 1 71.06 19 ASN B C 1
ATOM 3047 O O . ASN B 1 19 ? 8.406 7.926 -7.473 1 71.06 19 ASN B O 1
ATOM 3051 N N . LYS B 1 20 ? 7.285 8.484 -9.281 1 78.69 20 LYS B N 1
ATOM 3052 C CA . LYS B 1 20 ? 8.453 9.07 -9.93 1 78.69 20 LYS B CA 1
ATOM 3053 C C . LYS B 1 20 ? 8.383 10.594 -9.898 1 78.69 20 LYS B C 1
ATOM 3055 O O . LYS B 1 20 ? 9.305 11.273 -10.359 1 78.69 20 LYS B O 1
ATOM 3060 N N . ASP B 1 21 ? 7.457 11.156 -9.289 1 85 21 ASP B N 1
ATOM 3061 C CA . ASP B 1 21 ? 7.27 12.609 -9.273 1 85 21 ASP B CA 1
ATOM 3062 C C . ASP B 1 21 ? 8.375 13.297 -8.469 1 85 21 ASP B C 1
ATOM 3064 O O . ASP B 1 21 ? 8.93 12.711 -7.539 1 85 21 ASP B O 1
ATOM 3068 N N . ASP B 1 22 ? 8.641 14.531 -8.812 1 90.62 22 ASP B N 1
ATOM 3069 C CA . ASP B 1 22 ? 9.656 15.344 -8.156 1 90.62 22 ASP B CA 1
ATOM 3070 C C . ASP B 1 22 ? 9.219 15.742 -6.75 1 90.62 22 ASP B C 1
ATOM 3072 O O . ASP B 1 22 ? 8.195 16.406 -6.582 1 90.62 22 ASP B O 1
ATOM 3076 N N . PRO B 1 23 ? 10.023 15.297 -5.758 1 94.25 23 PRO B N 1
ATOM 3077 C CA . PRO B 1 23 ? 9.602 15.547 -4.379 1 94.25 23 PRO B CA 1
ATOM 3078 C C . PRO B 1 23 ? 9.992 16.938 -3.883 1 94.25 23 PRO B C 1
ATOM 3080 O O . PRO B 1 23 ? 10.562 17.062 -2.795 1 94.25 23 PRO B O 1
ATOM 3083 N N . ARG B 1 24 ? 9.758 18.062 -4.703 1 96.31 24 ARG B N 1
ATOM 3084 C CA . ARG B 1 24 ? 9.984 19.453 -4.32 1 96.31 24 ARG B CA 1
ATOM 3085 C C . ARG B 1 24 ? 8.672 20.219 -4.203 1 96.31 24 ARG B C 1
ATOM 3087 O O . ARG B 1 24 ? 7.715 19.922 -4.93 1 96.31 24 ARG B O 1
ATOM 3094 N N . VAL B 1 25 ? 8.586 21.141 -3.268 1 97.56 25 VAL B N 1
ATOM 3095 C CA . VAL B 1 25 ? 7.418 22 -3.127 1 97.56 25 VAL B CA 1
ATOM 3096 C C . VAL B 1 25 ? 7.484 23.125 -4.145 1 97.56 25 VAL B C 1
ATOM 3098 O O . VAL B 1 25 ? 8.531 23.766 -4.305 1 97.56 25 VAL B O 1
ATOM 3101 N N . THR B 1 26 ? 6.457 23.328 -4.879 1 97 26 THR B N 1
ATOM 3102 C CA . THR B 1 26 ? 6.387 24.406 -5.852 1 97 26 THR B CA 1
ATOM 3103 C C . THR B 1 26 ? 5.055 25.141 -5.746 1 97 26 THR B C 1
ATOM 3105 O O . THR B 1 26 ? 4.098 24.625 -5.164 1 97 26 THR B O 1
ATOM 3108 N N . GLU B 1 27 ? 4.996 26.375 -6.133 1 96.44 27 GLU B N 1
ATOM 3109 C CA . GLU B 1 27 ? 3.791 27.172 -6.309 1 96.44 27 GLU B CA 1
ATOM 3110 C C . GLU B 1 27 ? 3.061 27.375 -4.984 1 96.44 27 GLU B C 1
ATOM 3112 O O . GLU B 1 27 ? 1.853 27.141 -4.895 1 96.44 27 GLU B O 1
ATOM 3117 N N . CYS B 1 28 ? 3.795 27.734 -3.977 1 96.12 28 CYS B N 1
ATOM 3118 C CA . CYS B 1 28 ? 3.213 27.984 -2.662 1 96.12 28 CYS B CA 1
ATOM 3119 C C . CYS B 1 28 ? 2.512 29.344 -2.621 1 96.12 28 CYS B C 1
ATOM 3121 O O . CYS B 1 28 ? 3.117 30.375 -2.93 1 96.12 28 CYS B O 1
ATOM 3123 N N . THR B 1 29 ? 1.251 29.344 -2.334 1 95.94 29 THR B N 1
ATOM 3124 C CA . THR B 1 29 ? 0.469 30.578 -2.254 1 95.94 29 THR B CA 1
ATOM 3125 C C . THR B 1 29 ? -0.419 30.578 -1.013 1 95.94 29 THR B C 1
ATOM 3127 O O . THR B 1 29 ? -0.899 29.516 -0.591 1 95.94 29 THR B O 1
ATOM 3130 N N . VAL B 1 30 ? -0.614 31.766 -0.457 1 95.69 30 VAL B N 1
ATOM 3131 C CA . VAL B 1 30 ? -1.538 31.906 0.664 1 95.69 30 VAL B CA 1
ATOM 3132 C C . VAL B 1 30 ? -2.977 31.938 0.149 1 95.69 30 VAL B C 1
ATOM 3134 O O . VAL B 1 30 ? -3.307 32.688 -0.761 1 95.69 30 VAL B O 1
ATOM 3137 N N . ILE B 1 31 ? -3.871 31.062 0.752 1 97.19 31 ILE B N 1
ATOM 3138 C CA . ILE B 1 31 ? -5.207 30.969 0.173 1 97.19 31 ILE B CA 1
ATOM 3139 C C . ILE B 1 31 ? -6.254 31.266 1.242 1 97.19 31 ILE B C 1
ATOM 3141 O O . ILE B 1 31 ? -7.449 31.344 0.944 1 97.19 31 ILE B O 1
ATOM 3145 N N . GLY B 1 32 ? -5.801 31.438 2.471 1 96.94 32 GLY B N 1
ATOM 3146 C CA . GLY B 1 32 ? -6.703 31.75 3.564 1 96.94 32 GLY B CA 1
ATOM 3147 C C . GLY B 1 32 ? -5.988 32.062 4.867 1 96.94 32 GLY B C 1
ATOM 3148 O O . GLY B 1 32 ? -4.844 31.625 5.062 1 96.94 32 GLY B O 1
ATOM 3149 N N . SER B 1 33 ? -6.668 32.781 5.707 1 96.56 33 SER B N 1
ATOM 3150 C CA . SER B 1 33 ? -6.156 33.062 7.047 1 96.56 33 SER B CA 1
ATOM 3151 C C . SER B 1 33 ? -7.273 33.5 7.984 1 96.56 33 SER B C 1
ATOM 3153 O O . SER B 1 33 ? -8.352 33.906 7.535 1 96.56 33 SER B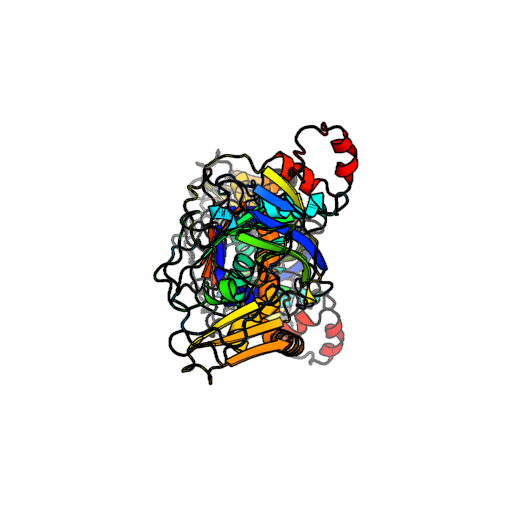 O 1
ATOM 3155 N N . TYR B 1 34 ? -7.008 33.312 9.273 1 96.12 34 TYR B N 1
ATOM 3156 C CA . TYR B 1 34 ? -7.988 33.75 10.258 1 96.12 34 TYR B CA 1
ATOM 3157 C C . TYR B 1 34 ? -7.348 33.906 11.633 1 96.12 34 TYR B C 1
ATOM 3159 O O . TYR B 1 34 ? -6.266 33.406 11.883 1 96.12 34 TYR B O 1
ATOM 3167 N N . ASN B 1 35 ? -8.008 34.75 12.453 1 94.5 35 ASN B N 1
ATOM 3168 C CA . ASN B 1 35 ? -7.664 34.875 13.859 1 94.5 35 ASN B CA 1
ATOM 3169 C C . ASN B 1 35 ? -8.727 34.25 14.758 1 94.5 35 ASN B C 1
ATOM 3171 O O . ASN B 1 35 ? -9.922 34.375 14.492 1 94.5 35 ASN B O 1
ATOM 3175 N N . TRP B 1 36 ? -8.297 33.531 15.758 1 92.75 36 TRP B N 1
ATOM 3176 C CA . TRP B 1 36 ? -9.188 33.281 16.891 1 92.75 36 TRP B CA 1
ATOM 3177 C C . TRP B 1 36 ? -9.25 34.469 17.828 1 92.75 36 TRP B C 1
ATOM 3179 O O . TRP B 1 36 ? -8.219 35 18.25 1 92.75 36 TRP B O 1
ATOM 3189 N N . LEU B 1 37 ? -10.445 34.906 18.109 1 90.56 37 LEU B N 1
ATOM 3190 C CA . LEU B 1 37 ? -10.594 35.938 19.125 1 90.56 37 LEU B CA 1
ATOM 3191 C C . LEU B 1 37 ? -10.562 35.344 20.531 1 90.56 37 LEU B C 1
ATOM 3193 O O . LEU B 1 37 ? -11.062 34.219 20.75 1 90.56 37 LEU B O 1
ATOM 3197 N N . ASN B 1 38 ? -9.961 36.031 21.391 1 85.19 38 ASN B N 1
ATOM 3198 C CA . ASN B 1 38 ? -9.883 35.594 22.781 1 85.19 38 ASN B CA 1
ATOM 3199 C C . ASN B 1 38 ? -11.18 35.875 23.531 1 85.19 38 ASN B C 1
ATOM 3201 O O . ASN B 1 38 ? -11.203 36.719 24.422 1 85.19 38 ASN B O 1
ATOM 3205 N N . ARG B 1 39 ? -12.18 35.219 23.172 1 82.19 39 ARG B N 1
ATOM 3206 C CA . ARG B 1 39 ? -13.508 35.344 23.766 1 82.19 39 ARG B CA 1
ATOM 3207 C C . ARG B 1 39 ? -14.07 33.969 24.125 1 82.19 39 ARG B C 1
ATOM 3209 O O . ARG B 1 39 ? -13.539 32.938 23.703 1 82.19 39 ARG B O 1
ATOM 3216 N N . LYS B 1 40 ? -15.062 34 24.953 1 78.19 40 LYS B N 1
ATOM 3217 C CA . LYS B 1 40 ? -15.672 32.75 25.406 1 78.19 40 LYS B CA 1
ATOM 3218 C C . LYS B 1 40 ? -16.297 31.984 24.25 1 78.19 40 LYS B C 1
ATOM 3220 O O . LYS B 1 40 ? -16.203 30.75 24.188 1 78.19 40 LYS B O 1
ATOM 3225 N N . ASN B 1 41 ? -16.812 32.719 23.375 1 83.12 41 ASN B N 1
ATOM 3226 C CA . ASN B 1 41 ? -17.422 32.094 22.219 1 83.12 41 ASN B CA 1
ATOM 3227 C C . ASN B 1 41 ? -16.391 31.812 21.125 1 83.12 41 ASN B C 1
ATOM 3229 O O . ASN B 1 41 ? -15.352 32.469 21.062 1 83.12 41 ASN B O 1
ATOM 3233 N N . SER B 1 42 ? -16.641 30.781 20.406 1 90.25 42 SER B N 1
ATOM 3234 C CA . SER B 1 42 ? -15.781 30.453 19.281 1 90.25 42 SER B CA 1
ATOM 3235 C C . SER B 1 42 ? -16 31.438 18.125 1 90.25 42 SER B C 1
ATOM 3237 O O . SER B 1 42 ? -16.906 31.25 17.312 1 90.25 42 SER B O 1
ATOM 3239 N N . ILE B 1 43 ? -15.148 32.438 18.078 1 92.12 43 ILE B N 1
ATOM 3240 C CA . ILE B 1 43 ? -15.266 33.5 17.062 1 92.12 43 ILE B CA 1
ATOM 3241 C C . ILE B 1 43 ? -13.961 33.594 16.281 1 92.12 43 ILE B C 1
ATOM 3243 O O . ILE B 1 43 ? -12.883 33.719 16.875 1 92.12 43 ILE B O 1
ATOM 3247 N N . ILE B 1 44 ? -14.078 33.562 15.016 1 95.31 44 ILE B N 1
ATOM 3248 C CA . ILE B 1 44 ? -12.891 33.812 14.188 1 95.31 44 ILE B CA 1
ATOM 3249 C C . ILE B 1 44 ? -13.102 35.062 13.336 1 95.31 44 ILE B C 1
ATOM 3251 O O . ILE B 1 44 ? -14.234 35.438 13.055 1 95.31 44 ILE B O 1
ATOM 3255 N N . VAL B 1 45 ? -12.016 35.688 13.047 1 96.38 45 VAL B N 1
ATOM 3256 C CA . VAL B 1 45 ? -11.992 36.844 12.156 1 96.38 45 VAL B CA 1
ATOM 3257 C C . VAL B 1 45 ? -11.258 36.5 10.867 1 96.38 45 VAL B C 1
ATOM 3259 O O . VAL B 1 45 ? -10.133 36 10.898 1 96.38 45 VAL B O 1
ATOM 3262 N N . ILE B 1 46 ? -11.906 36.688 9.758 1 97.06 46 ILE B N 1
ATOM 3263 C CA . ILE B 1 46 ? -11.352 36.375 8.445 1 97.06 46 ILE B CA 1
ATOM 3264 C C . ILE B 1 46 ? -11.156 37.688 7.652 1 97.06 46 ILE B C 1
ATOM 3266 O O . ILE B 1 46 ? -12.094 38.469 7.504 1 97.06 46 ILE B O 1
ATOM 3270 N N . PRO B 1 47 ? -10.047 37.938 7.031 1 96.75 47 PRO B N 1
ATOM 3271 C CA . PRO B 1 47 ? -8.859 37.094 6.984 1 96.75 47 PRO B CA 1
ATOM 3272 C C . PRO B 1 47 ? -8.023 37.156 8.266 1 96.75 47 PRO B C 1
ATOM 3274 O O . PRO B 1 47 ? -7.023 36.469 8.398 1 96.75 47 PRO B O 1
ATOM 3277 N N . GLY B 1 48 ? -8.398 38.094 9.109 1 95.69 48 GLY B N 1
ATOM 3278 C CA . GLY B 1 48 ? -7.539 38.344 10.258 1 95.69 48 GLY B CA 1
ATOM 3279 C C . GLY B 1 48 ? -6.207 38.938 9.875 1 95.69 48 GLY B C 1
ATOM 3280 O O . GLY B 1 48 ? -6.09 39.594 8.836 1 95.69 48 GLY B O 1
ATOM 3281 N N . LYS B 1 49 ? -5.312 39 10.797 1 93.56 49 LYS B N 1
ATOM 3282 C CA . LYS B 1 49 ? -3.967 39.531 10.609 1 93.56 49 LYS B CA 1
ATOM 3283 C C . LYS B 1 49 ? -3.027 39.031 11.711 1 93.56 49 LYS B C 1
ATOM 3285 O O . LYS B 1 49 ? -3.414 38.969 12.883 1 93.56 49 LYS B O 1
ATOM 3290 N N . PRO B 1 50 ? -1.815 38.625 11.297 1 92.25 50 PRO B N 1
ATOM 3291 C CA . PRO B 1 50 ? -0.869 38.25 12.352 1 92.25 50 PRO B CA 1
ATOM 3292 C C . PRO B 1 50 ? -0.406 39.469 13.164 1 92.25 50 PRO B C 1
ATOM 3294 O O . PRO B 1 50 ? -0.495 40.594 12.695 1 92.25 50 PRO B O 1
ATOM 3297 N N . PRO B 1 51 ? 0 39.156 14.352 1 90.44 51 PRO B N 1
ATOM 3298 C CA . PRO B 1 51 ? 0.547 40.312 15.109 1 90.44 51 PRO B CA 1
ATOM 3299 C C . PRO B 1 51 ? 1.834 40.844 14.492 1 90.44 51 PRO B C 1
ATOM 3301 O O . PRO B 1 51 ? 2.623 40.094 13.922 1 90.44 51 PRO B O 1
ATOM 3304 N N . ALA B 1 52 ? 2.033 42.094 14.68 1 88.12 52 ALA B N 1
ATOM 3305 C CA . ALA B 1 52 ? 3.219 42.75 14.148 1 88.12 52 ALA B CA 1
ATOM 3306 C C . ALA B 1 52 ? 4.434 42.5 15.039 1 88.12 52 ALA B C 1
ATOM 3308 O O . ALA B 1 52 ? 4.316 42.5 16.266 1 88.12 52 ALA B O 1
ATOM 3309 N N . TRP B 1 53 ? 5.586 42.219 14.414 1 87.25 53 TRP B N 1
ATOM 3310 C CA . TRP B 1 53 ? 6.852 42.156 15.133 1 87.25 53 TRP B CA 1
ATOM 3311 C C . TRP B 1 53 ? 7.273 43.5 15.664 1 87.25 53 TRP B C 1
ATOM 3313 O O . TRP B 1 53 ? 7.637 44.406 14.891 1 87.25 53 TRP B O 1
ATOM 3323 N N . THR B 1 54 ? 7.156 43.656 16.953 1 85.88 54 THR B N 1
ATOM 3324 C CA . THR B 1 54 ? 7.477 44.906 17.609 1 85.88 54 THR B CA 1
ATOM 3325 C C . THR B 1 54 ? 8.367 44.688 18.828 1 85.88 54 THR B C 1
ATOM 3327 O O . THR B 1 54 ? 7.973 44.969 19.953 1 85.88 54 THR B O 1
ATOM 3330 N N . PRO B 1 55 ? 9.633 44.25 18.5 1 83.31 55 PRO B N 1
ATOM 3331 C CA . PRO B 1 55 ? 10.492 43.938 19.656 1 83.31 55 PRO B CA 1
ATOM 3332 C C . PRO B 1 55 ? 10.953 45.188 20.375 1 83.31 55 PRO B C 1
ATOM 3334 O O . PRO B 1 55 ? 11.195 46.219 19.75 1 83.31 55 PRO B O 1
ATOM 3337 N N . MET B 1 56 ? 10.711 45.188 21.688 1 74.19 56 MET B N 1
ATOM 3338 C CA . MET B 1 56 ? 11.297 46.281 22.453 1 74.19 56 MET B CA 1
ATOM 3339 C C . MET B 1 56 ? 12.805 46.125 22.578 1 74.19 56 MET B C 1
ATOM 3341 O O . MET B 1 56 ? 13.32 45 22.484 1 74.19 56 MET B O 1
ATOM 3345 N N . ALA B 1 57 ? 13.617 47.156 22.5 1 63.31 57 ALA B N 1
ATOM 3346 C CA . ALA B 1 57 ? 15.078 47.125 22.547 1 63.31 57 ALA B CA 1
ATOM 3347 C C . ALA B 1 57 ? 15.578 46.125 23.578 1 63.31 57 ALA B C 1
ATOM 3349 O O . ALA B 1 57 ? 16.453 45.312 23.281 1 63.31 57 ALA B O 1
ATOM 3350 N N . ALA B 1 58 ? 15.461 46.219 24.703 1 63.75 58 ALA B N 1
ATOM 3351 C CA . ALA B 1 58 ? 15.891 45.281 25.734 1 63.75 58 ALA B CA 1
ATOM 3352 C C . ALA B 1 58 ? 14.695 44.781 26.547 1 63.75 58 ALA B C 1
ATOM 3354 O O . ALA B 1 58 ? 13.977 45.562 27.156 1 63.75 58 ALA B O 1
ATOM 3355 N N . LEU B 1 59 ? 14.273 43.469 26.094 1 65.81 59 LEU B N 1
ATOM 3356 C CA . LEU B 1 59 ? 13.227 42.875 26.922 1 65.81 59 LEU B CA 1
ATOM 3357 C C . LEU B 1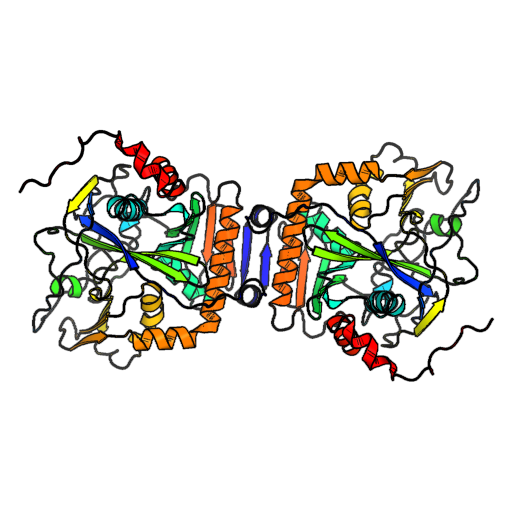 59 ? 13.812 42.312 28.203 1 65.81 59 LEU B C 1
ATOM 3359 O O . LEU B 1 59 ? 14.594 41.344 28.141 1 65.81 59 LEU B O 1
ATOM 3363 N N . GLU B 1 60 ? 13.828 43.094 29.188 1 73.75 60 GLU B N 1
ATOM 3364 C CA . GLU B 1 60 ? 14.438 42.719 30.453 1 73.75 60 GLU B CA 1
ATOM 3365 C C . GLU B 1 60 ? 13.445 42 31.359 1 73.75 60 GLU B C 1
ATOM 3367 O O . GLU B 1 60 ? 12.266 42.375 31.406 1 73.75 60 GLU B O 1
ATOM 3372 N N . ASN B 1 61 ? 13.93 40.906 31.938 1 81.5 61 ASN B N 1
ATOM 3373 C CA . ASN B 1 61 ? 13.375 40.125 33.031 1 81.5 61 ASN B CA 1
ATOM 3374 C C . ASN B 1 61 ? 11.969 39.625 32.719 1 81.5 61 ASN B C 1
ATOM 3376 O O . ASN B 1 61 ? 11.047 39.812 33.5 1 81.5 61 ASN B O 1
ATOM 3380 N N . LEU B 1 62 ? 11.859 39.094 31.5 1 89.25 62 LEU B N 1
ATOM 3381 C CA . LEU B 1 62 ? 10.578 38.438 31.203 1 89.25 62 LEU B CA 1
ATOM 3382 C C . LEU B 1 62 ? 10.312 37.281 32.156 1 89.25 62 LEU B C 1
ATOM 3384 O O . LEU B 1 62 ? 11.242 36.562 32.531 1 89.25 62 LEU B O 1
ATOM 3388 N N . ALA B 1 63 ? 9.102 37.219 32.562 1 88.81 63 ALA B N 1
ATOM 3389 C CA . ALA B 1 63 ? 8.727 36.062 33.375 1 88.81 63 ALA B CA 1
ATOM 3390 C C . ALA B 1 63 ? 8.695 34.781 32.562 1 88.81 63 ALA B C 1
ATOM 3392 O O . ALA B 1 63 ? 8.336 34.812 31.375 1 88.81 63 ALA B O 1
ATOM 3393 N N . GLU B 1 64 ? 9.031 33.75 33.219 1 89.56 64 GLU B N 1
ATOM 3394 C CA . GLU B 1 64 ? 8.945 32.438 32.562 1 89.56 64 GLU B CA 1
ATOM 3395 C C . GLU B 1 64 ? 7.5 32.062 32.219 1 89.56 64 GLU B C 1
ATOM 3397 O O . GLU B 1 64 ? 6.574 32.531 32.906 1 89.56 64 GLU B O 1
ATOM 3402 N N . ASP B 1 65 ? 7.434 31.25 31.25 1 86.38 65 ASP B N 1
ATOM 3403 C CA . ASP B 1 65 ? 6.105 30.766 30.906 1 86.38 65 ASP B CA 1
ATOM 3404 C C . ASP B 1 65 ? 5.426 30.109 32.125 1 86.38 65 ASP B C 1
ATOM 3406 O O . ASP B 1 65 ? 6.074 29.406 32.875 1 86.38 65 ASP B O 1
ATOM 3410 N N . ASN B 1 66 ? 4.281 30.375 32.5 1 79.25 66 ASN B N 1
ATOM 3411 C CA . ASN B 1 66 ? 3.609 29.828 33.656 1 79.25 66 ASN B CA 1
ATOM 3412 C C . ASN B 1 66 ? 2.148 29.5 33.375 1 79.25 66 ASN B C 1
ATOM 3414 O O . ASN B 1 66 ? 1.419 29.047 34.25 1 79.25 66 ASN B O 1
ATOM 3418 N N . GLY B 1 67 ? 1.716 29.297 32.219 1 75.94 67 GLY B N 1
ATOM 3419 C CA . GLY B 1 67 ? 0.317 29.031 31.922 1 75.94 67 GLY B CA 1
ATOM 3420 C C . GLY B 1 67 ? 0.092 27.688 31.266 1 75.94 67 GLY B C 1
ATOM 3421 O O . GLY B 1 67 ? 1.023 26.891 31.141 1 75.94 67 GLY B O 1
ATOM 3422 N N . GLU B 1 68 ? -1.19 27.328 31.266 1 78.12 68 GLU B N 1
ATOM 3423 C CA . GLU B 1 68 ? -1.599 26.141 30.531 1 78.12 68 GLU B CA 1
ATOM 3424 C C . GLU B 1 68 ? -1.814 26.469 29.047 1 78.12 68 GLU B C 1
ATOM 3426 O O . GLU B 1 68 ? -2.42 27.484 28.719 1 78.12 68 GLU B O 1
ATOM 3431 N N . TYR B 1 69 ? -1.19 25.688 28.281 1 75.62 69 TYR B N 1
ATOM 3432 C CA . TYR B 1 69 ? -1.28 25.906 26.844 1 75.62 69 TYR B CA 1
ATOM 3433 C C . TYR B 1 69 ? -1.826 24.672 26.141 1 75.62 69 TYR B C 1
ATOM 3435 O O . TYR B 1 69 ? -1.415 23.547 26.453 1 75.62 69 TYR B O 1
ATOM 3443 N N . PHE B 1 70 ? -2.715 24.922 25.234 1 74.25 70 PHE B N 1
ATOM 3444 C CA . PHE B 1 70 ? -3.305 23.812 24.5 1 74.25 70 PHE B CA 1
ATOM 3445 C C . PHE B 1 70 ? -2.352 23.297 23.422 1 74.25 70 PHE B C 1
ATOM 3447 O O . PHE B 1 70 ? -1.672 24.094 22.766 1 74.25 70 PHE B O 1
ATOM 3454 N N . ARG B 1 71 ? -2.4 22.109 23.203 1 74.25 71 ARG B N 1
ATOM 3455 C CA . ARG B 1 71 ? -1.598 21.516 22.141 1 74.25 71 ARG B CA 1
ATOM 3456 C C . ARG B 1 71 ? -2.145 21.875 20.766 1 74.25 71 ARG B C 1
ATOM 3458 O O . ARG B 1 71 ? -1.377 22.125 19.844 1 74.25 71 ARG B O 1
ATOM 3465 N N . ASP B 1 72 ? -3.398 21.844 20.688 1 76.75 72 ASP B N 1
ATOM 3466 C CA . ASP B 1 72 ? -4.09 22.234 19.453 1 76.75 72 ASP B CA 1
ATOM 3467 C C . ASP B 1 72 ? -5.098 23.359 19.719 1 76.75 72 ASP B C 1
ATOM 3469 O O . ASP B 1 72 ? -6.234 23.094 20.125 1 76.75 72 ASP B O 1
ATOM 3473 N N . PRO B 1 73 ? -4.727 24.547 19.312 1 79.25 73 PRO B N 1
ATOM 3474 C CA . PRO B 1 73 ? -5.625 25.656 19.578 1 79.25 73 PRO B CA 1
ATOM 3475 C C . PRO B 1 73 ? -6.965 25.531 18.859 1 79.25 73 PRO B C 1
ATOM 3477 O O . PRO B 1 73 ? -7.992 25.984 19.375 1 79.25 73 PRO B O 1
ATOM 3480 N N . ASN B 1 74 ? -6.957 24.984 17.734 1 85.44 74 ASN B N 1
ATOM 3481 C CA . ASN B 1 74 ? -8.203 24.828 16.984 1 85.44 74 ASN B CA 1
ATOM 3482 C C . ASN B 1 74 ? -9.133 23.828 17.672 1 85.44 74 ASN B C 1
ATOM 3484 O O . ASN B 1 74 ? -10.328 24.094 17.844 1 85.44 74 ASN B O 1
ATOM 3488 N N . ALA B 1 75 ? -8.562 22.719 18.062 1 83.94 75 ALA B N 1
ATOM 3489 C CA . ALA B 1 75 ? -9.367 21.703 18.75 1 83.94 75 ALA B CA 1
ATOM 3490 C C . ALA B 1 75 ? -9.836 22.203 20.109 1 83.94 75 ALA B C 1
ATOM 3492 O O . ALA B 1 75 ? -10.93 21.875 20.562 1 83.94 75 ALA B O 1
ATOM 3493 N N . ALA B 1 76 ? -9.008 22.953 20.719 1 83.12 76 ALA B N 1
ATOM 3494 C CA . ALA B 1 76 ? -9.367 23.5 22.016 1 83.12 76 ALA B CA 1
ATOM 3495 C C . ALA B 1 76 ? -10.523 24.5 21.906 1 83.12 76 ALA B C 1
ATOM 3497 O O . ALA B 1 76 ? -11.383 24.562 22.781 1 83.12 76 ALA B O 1
ATOM 3498 N N . ARG B 1 77 ? -10.586 25.266 20.859 1 85.5 77 ARG B N 1
ATOM 3499 C CA . ARG B 1 77 ? -11.586 26.312 20.688 1 85.5 77 ARG B CA 1
ATOM 3500 C C . ARG B 1 77 ? -12.836 25.766 20.016 1 85.5 77 ARG B C 1
ATOM 3502 O O . ARG B 1 77 ? -13.938 26.297 20.219 1 85.5 77 ARG B O 1
ATOM 3509 N N . TYR B 1 78 ? -12.617 24.797 19.219 1 88.81 78 TYR B N 1
ATOM 3510 C CA . TYR B 1 78 ? -13.719 24.219 18.453 1 88.81 78 TYR B CA 1
ATOM 3511 C C . TYR B 1 78 ? -13.539 22.719 18.25 1 88.81 78 TYR B C 1
ATOM 3513 O O . TYR B 1 78 ? -13.273 22.266 17.141 1 88.81 78 TYR B O 1
ATOM 3521 N N . PRO B 1 79 ? -13.867 21.938 19.266 1 86.31 79 PRO B N 1
ATOM 3522 C CA . PRO B 1 79 ? -13.5 20.516 19.297 1 86.31 79 PRO B CA 1
ATOM 3523 C C . PRO B 1 79 ? -14.305 19.688 18.297 1 86.31 79 PRO B C 1
ATOM 3525 O O . PRO B 1 79 ? -13.812 18.672 17.797 1 86.31 79 PRO B O 1
ATOM 3528 N N . SER B 1 80 ? -15.484 20.125 17.969 1 87.81 80 SER B N 1
ATOM 3529 C CA . SER B 1 80 ? -16.344 19.328 17.109 1 87.81 80 SER B CA 1
ATOM 3530 C C . SER B 1 80 ? -15.758 19.219 15.703 1 87.81 80 SER B C 1
ATOM 3532 O O . SER B 1 80 ? -15.828 18.156 15.07 1 87.81 80 SER B O 1
ATOM 3534 N N . TYR B 1 81 ? -15.211 20.328 15.203 1 92 81 TYR B N 1
ATOM 3535 C CA . TYR B 1 81 ? -14.648 20.391 13.859 1 92 81 TYR B CA 1
ATOM 3536 C C . TYR B 1 81 ? -13.422 21.297 13.82 1 92 81 TYR B C 1
ATOM 3538 O O . TYR B 1 81 ? -13.477 22.406 13.266 1 92 81 TYR B O 1
ATOM 3546 N N . PRO B 1 82 ? -12.336 20.797 14.211 1 91.12 82 PRO B N 1
ATOM 3547 C CA . PRO B 1 82 ? -11.141 21.625 14.359 1 91.12 82 PRO B CA 1
ATOM 3548 C C . PRO B 1 82 ? -10.648 22.203 13.031 1 91.12 82 PRO B C 1
ATOM 3550 O O . PRO B 1 82 ? -9.93 23.203 13.008 1 91.12 82 PRO B O 1
ATOM 3553 N N . LEU B 1 83 ? -11.055 21.625 11.891 1 94.44 83 LEU B N 1
ATOM 3554 C CA . LEU B 1 83 ? -10.586 22.094 10.594 1 94.44 83 LEU B CA 1
ATOM 3555 C C . LEU B 1 83 ? -11.609 23.031 9.945 1 94.44 83 LEU B C 1
ATOM 3557 O O . LEU B 1 83 ? -11.328 23.656 8.922 1 94.44 83 LEU B O 1
ATOM 3561 N N . GLN B 1 84 ? -12.766 23.203 10.578 1 95.19 84 GLN B N 1
ATOM 3562 C CA . GLN B 1 84 ? -13.812 24.016 9.969 1 95.19 84 GLN B CA 1
ATOM 3563 C C . GLN B 1 84 ? -13.359 25.453 9.805 1 95.19 84 GLN B C 1
ATOM 3565 O O . GLN B 1 84 ? -13.586 26.062 8.758 1 95.19 84 GLN B O 1
ATOM 3570 N N . PRO B 1 85 ? -12.727 26.094 10.773 1 95.56 85 PRO B N 1
ATOM 3571 C CA . PRO B 1 85 ? -12.297 27.484 10.602 1 95.56 85 PRO B CA 1
ATOM 3572 C C . PRO B 1 85 ? -11.391 27.672 9.383 1 95.56 85 PRO B C 1
ATOM 3574 O O . PRO B 1 85 ? -11.539 28.656 8.648 1 95.56 85 PRO B O 1
ATOM 3577 N N . ALA B 1 86 ? -10.531 26.75 9.156 1 96.75 86 ALA B N 1
ATOM 3578 C CA . ALA B 1 86 ? -9.625 26.828 8.016 1 96.75 86 ALA B CA 1
ATOM 3579 C C . ALA B 1 86 ? -10.391 26.766 6.695 1 96.75 86 ALA B C 1
ATOM 3581 O O . ALA B 1 86 ? -10.148 27.562 5.785 1 96.75 86 ALA B O 1
ATOM 3582 N N . VAL B 1 87 ? -11.266 25.859 6.613 1 97 87 VAL B N 1
ATOM 3583 C CA . VAL B 1 87 ? -12.039 25.656 5.391 1 97 87 VAL B CA 1
ATOM 3584 C C . VAL B 1 87 ? -12.93 26.875 5.148 1 97 87 VAL B C 1
ATOM 3586 O O . VAL B 1 87 ? -13.023 27.375 4.023 1 97 87 VAL B O 1
ATOM 3589 N N . GLU B 1 88 ? -13.539 27.422 6.207 1 96.5 88 GLU B N 1
ATOM 3590 C CA . GLU B 1 88 ? -14.344 28.625 6.098 1 96.5 88 GLU B CA 1
ATOM 3591 C C . GLU B 1 88 ? -13.508 29.797 5.59 1 96.5 88 GLU B C 1
ATOM 3593 O O . GLU B 1 88 ? -13.961 30.562 4.734 1 96.5 88 GLU B O 1
ATOM 3598 N N . ALA B 1 89 ? -12.352 29.938 6.117 1 97.31 89 ALA B N 1
ATOM 3599 C CA . ALA B 1 89 ? -11.484 31.047 5.727 1 97.31 89 ALA B CA 1
ATOM 3600 C C . ALA B 1 89 ? -11.133 30.969 4.242 1 97.31 89 ALA B C 1
ATOM 3602 O O . ALA B 1 89 ? -11.203 31.969 3.531 1 97.31 89 ALA B O 1
ATOM 3603 N N . ILE B 1 90 ? -10.812 29.781 3.732 1 97.69 90 ILE B N 1
ATOM 3604 C CA . ILE B 1 90 ? -10.438 29.578 2.336 1 97.69 90 ILE B CA 1
ATOM 3605 C C . ILE B 1 90 ? -11.602 29.969 1.429 1 97.69 90 ILE B C 1
ATOM 3607 O O . ILE B 1 90 ? -11.438 30.766 0.497 1 97.69 90 ILE B O 1
ATOM 3611 N N . LEU B 1 91 ? -12.766 29.469 1.775 1 96.38 91 LEU B N 1
ATOM 3612 C CA . LEU B 1 91 ? -13.914 29.609 0.897 1 96.38 91 LEU B CA 1
ATOM 3613 C C . LEU B 1 91 ? -14.484 31.031 0.975 1 96.38 91 LEU B C 1
ATOM 3615 O O . LEU B 1 91 ? -15.016 31.531 -0.012 1 96.38 91 LEU B O 1
ATOM 3619 N N . ARG B 1 92 ? -14.32 31.688 2.062 1 94.75 92 ARG B N 1
ATOM 3620 C CA . ARG B 1 92 ? -14.82 33.062 2.203 1 94.75 92 ARG B CA 1
ATOM 3621 C C . ARG B 1 92 ? -13.875 34.031 1.537 1 94.75 92 ARG B C 1
ATOM 3623 O O . ARG B 1 92 ? -14.32 35.062 0.995 1 94.75 92 ARG B O 1
ATOM 3630 N N . MET B 1 93 ? -12.648 33.75 1.66 1 96.25 93 MET B N 1
ATOM 3631 C CA . MET B 1 93 ? -11.68 34.656 1.024 1 96.25 93 MET B CA 1
ATOM 3632 C C . MET B 1 93 ? -11.703 34.469 -0.491 1 96.25 93 MET B C 1
ATOM 3634 O O . MET B 1 93 ? -11.367 35.406 -1.226 1 96.25 93 MET B O 1
ATOM 3638 N N . ASN B 1 94 ? -12.031 33.344 -0.973 1 95.5 94 ASN B N 1
ATOM 3639 C CA . ASN B 1 94 ? -12.18 33.062 -2.393 1 95.5 94 ASN B CA 1
ATOM 3640 C C . ASN B 1 94 ? -13.352 32.094 -2.643 1 95.5 94 ASN B C 1
ATOM 3642 O O . ASN B 1 94 ? -13.188 30.875 -2.598 1 95.5 94 ASN B O 1
ATOM 3646 N N . ASP B 1 95 ? -14.453 32.594 -3.041 1 90.38 95 ASP B N 1
ATOM 3647 C CA . ASP B 1 95 ? -15.672 31.812 -3.164 1 90.38 95 ASP B CA 1
ATOM 3648 C C . ASP B 1 95 ? -15.648 30.969 -4.438 1 90.38 95 ASP B C 1
ATOM 3650 O O . ASP B 1 95 ? -16.469 30.047 -4.598 1 90.38 95 ASP B O 1
ATOM 3654 N N . THR B 1 96 ? -14.695 31.125 -5.293 1 93.31 96 THR B N 1
ATOM 3655 C CA . THR B 1 96 ? -14.57 30.312 -6.504 1 93.31 96 THR B CA 1
ATOM 3656 C C . THR B 1 96 ? -13.375 29.375 -6.398 1 93.31 96 THR B C 1
ATOM 3658 O O . THR B 1 96 ? -12.891 28.859 -7.41 1 93.31 96 THR B O 1
ATOM 3661 N N . PHE B 1 97 ? -12.914 29.266 -5.211 1 95.88 97 PHE B N 1
ATOM 3662 C CA . PHE B 1 97 ? -11.789 28.359 -4.977 1 95.88 97 PHE B CA 1
ATOM 3663 C C . PHE B 1 97 ? -12.102 26.953 -5.461 1 95.88 97 PHE B C 1
ATOM 3665 O O . PHE B 1 97 ? -13.164 26.406 -5.145 1 95.88 97 PHE B O 1
ATOM 3672 N N . GLU B 1 98 ? -11.219 26.359 -6.254 1 95.81 98 GLU B N 1
ATOM 3673 C CA . GLU B 1 98 ? -11.406 25 -6.777 1 95.81 98 GLU B CA 1
ATOM 3674 C C . GLU B 1 98 ? -11.023 23.953 -5.738 1 95.81 98 GLU B C 1
ATOM 3676 O O . GLU B 1 98 ? -10.078 23.188 -5.941 1 95.81 98 GLU B O 1
ATOM 3681 N N . SER B 1 99 ? -11.883 23.875 -4.75 1 96.56 99 SER B N 1
ATOM 3682 C CA . SER B 1 99 ? -11.594 23.016 -3.609 1 96.56 99 SER B CA 1
ATOM 3683 C C . SER B 1 99 ? -11.562 21.547 -4.02 1 96.56 99 SER B C 1
ATOM 3685 O O . SER B 1 99 ? -10.859 20.734 -3.408 1 96.56 99 SER B O 1
ATOM 3687 N N . ASN B 1 100 ? -12.281 21.141 -5.059 1 94.25 100 ASN B N 1
ATOM 3688 C CA . ASN B 1 100 ? -12.352 19.766 -5.512 1 94.25 100 ASN B CA 1
ATOM 3689 C C . ASN B 1 100 ? -11.07 19.344 -6.234 1 94.25 100 ASN B C 1
ATOM 3691 O O . ASN B 1 100 ? -10.891 18.172 -6.551 1 94.25 100 ASN B O 1
ATOM 3695 N N . ASN B 1 101 ? -10.156 20.281 -6.445 1 95.69 101 ASN B N 1
ATOM 3696 C CA . ASN B 1 101 ? -8.867 19.984 -7.066 1 95.69 101 ASN B CA 1
ATOM 3697 C C . ASN B 1 101 ? -7.773 19.812 -6.023 1 95.69 101 ASN B C 1
ATOM 3699 O O . ASN B 1 101 ? -6.625 19.516 -6.363 1 95.69 101 ASN B O 1
ATOM 3703 N N . VAL B 1 102 ? -8.078 19.984 -4.82 1 97.94 102 VAL B N 1
ATOM 3704 C CA . VAL B 1 102 ? -7.129 19.797 -3.725 1 97.94 102 VAL B CA 1
ATOM 3705 C C . VAL B 1 102 ? -7.047 18.312 -3.363 1 97.94 102 VAL B C 1
ATOM 3707 O O . VAL B 1 102 ? -8.07 17.641 -3.236 1 97.94 102 VAL B O 1
ATOM 3710 N N . ASP B 1 103 ? -5.84 17.797 -3.215 1 97.81 103 ASP B N 1
ATOM 3711 C CA . ASP B 1 103 ? -5.676 16.391 -2.877 1 97.81 103 ASP B CA 1
ATOM 3712 C C . ASP B 1 103 ? -5.664 16.188 -1.364 1 97.81 103 ASP B C 1
ATOM 3714 O O . ASP B 1 103 ? -6.258 15.227 -0.859 1 97.81 103 ASP B O 1
ATOM 3718 N N . ILE B 1 104 ? -4.938 17.062 -0.657 1 98.62 104 ILE B N 1
ATOM 3719 C CA . ILE B 1 104 ? -4.75 16.875 0.777 1 98.62 104 ILE B CA 1
ATOM 3720 C C . ILE B 1 104 ? -4.961 18.203 1.502 1 98.62 104 ILE B C 1
ATOM 3722 O O . ILE B 1 104 ? -4.488 19.25 1.047 1 98.62 104 ILE B O 1
ATOM 3726 N N . VAL B 1 105 ? -5.672 18.172 2.541 1 98.5 105 VAL B N 1
ATOM 3727 C CA . VAL B 1 105 ? -5.719 19.25 3.523 1 98.5 105 VAL B CA 1
ATOM 3728 C C . VAL B 1 105 ? -5.133 18.781 4.848 1 98.5 105 VAL B C 1
ATOM 3730 O O . VAL B 1 105 ? -5.598 17.781 5.418 1 98.5 105 VAL B O 1
ATOM 3733 N N . ALA B 1 106 ? -4.145 19.391 5.309 1 97.12 106 ALA B N 1
ATOM 3734 C CA . ALA B 1 106 ? -3.461 19 6.543 1 97.12 106 ALA B CA 1
ATOM 3735 C C . ALA B 1 106 ? -2.971 20.234 7.309 1 97.12 106 ALA B C 1
ATOM 3737 O O . ALA B 1 106 ? -3.227 21.375 6.902 1 97.12 106 ALA B O 1
ATOM 3738 N N . CYS B 1 107 ? -2.48 20.031 8.453 1 93.88 107 CYS B N 1
ATOM 3739 C CA . CYS B 1 107 ? -1.818 21.078 9.211 1 93.88 107 CYS B CA 1
ATOM 3740 C C . CYS B 1 107 ? -0.34 20.766 9.406 1 93.88 107 CYS B C 1
ATOM 3742 O O . CYS B 1 107 ? 0.128 19.703 9.016 1 93.88 107 CYS B O 1
ATOM 3744 N N . GLY B 1 108 ? 0.337 21.734 9.977 1 92.06 108 GLY B N 1
ATOM 3745 C CA . GLY B 1 108 ? 1.766 21.562 10.188 1 92.06 108 GLY B CA 1
ATOM 3746 C C . GLY B 1 108 ? 2.104 20.375 11.055 1 92.06 108 GLY B C 1
ATOM 3747 O O . GLY B 1 108 ? 3.09 19.672 10.812 1 92.06 108 GLY B O 1
ATOM 3748 N N . SER B 1 109 ? 1.292 20.094 12.031 1 89.88 109 SER B N 1
ATOM 3749 C CA . SER B 1 109 ? 1.561 19.016 12.969 1 89.88 109 SER B CA 1
ATOM 3750 C C . SER B 1 109 ? 1.386 17.641 12.297 1 89.88 109 SER B C 1
ATOM 3752 O O . SER B 1 109 ? 2.227 16.766 12.461 1 89.88 109 SER B O 1
ATOM 3754 N N . THR B 1 110 ? 0.287 17.469 11.578 1 94.69 110 THR B N 1
ATOM 3755 C CA . THR B 1 110 ? 0.031 16.188 10.945 1 94.69 110 THR B CA 1
ATOM 3756 C C . THR B 1 110 ? 1.078 15.891 9.875 1 94.69 110 THR B C 1
ATOM 3758 O O . THR B 1 110 ? 1.679 14.812 9.867 1 94.69 110 THR B O 1
ATOM 3761 N N . MET B 1 111 ? 1.365 16.891 9.023 1 96.44 111 MET B N 1
ATOM 3762 C CA . MET B 1 111 ? 2.391 16.719 7.996 1 96.44 111 MET B CA 1
ATOM 3763 C C . MET B 1 111 ? 3.766 16.516 8.625 1 96.44 111 MET B C 1
ATOM 3765 O O . MET B 1 111 ? 4.543 15.672 8.18 1 96.44 111 MET B O 1
ATOM 3769 N N . GLY B 1 112 ? 3.986 17.297 9.641 1 95.38 112 GLY B N 1
ATOM 3770 C CA . GLY B 1 112 ? 5.258 17.188 10.336 1 95.38 112 GLY B CA 1
ATOM 3771 C C . GLY B 1 112 ? 5.473 15.828 10.969 1 95.38 112 GLY B C 1
ATOM 3772 O O . GLY B 1 112 ? 6.578 15.281 10.922 1 95.38 112 GLY B O 1
ATOM 3773 N N . ASN B 1 113 ? 4.473 15.289 11.57 1 94.12 113 ASN B N 1
ATOM 3774 C CA . ASN B 1 113 ? 4.562 13.977 12.211 1 94.12 113 ASN B CA 1
ATOM 3775 C C . ASN B 1 113 ? 4.855 12.883 11.188 1 94.12 113 ASN B C 1
ATOM 3777 O O . ASN B 1 113 ? 5.703 12.023 11.422 1 94.12 113 ASN B O 1
ATOM 3781 N N . LEU B 1 114 ? 4.195 12.914 10.117 1 96.94 114 LEU B N 1
ATOM 3782 C CA . LEU B 1 114 ? 4.426 11.922 9.07 1 96.94 114 LEU B CA 1
ATOM 3783 C C . LEU B 1 114 ? 5.836 12.047 8.508 1 96.94 114 LEU B C 1
ATOM 3785 O O . LEU B 1 114 ? 6.5 11.039 8.25 1 96.94 114 LEU B O 1
ATOM 3789 N N . LEU B 1 115 ? 6.281 13.312 8.312 1 97.5 115 LEU B N 1
ATOM 3790 C CA . LEU B 1 115 ? 7.641 13.547 7.832 1 97.5 115 LEU B CA 1
ATOM 3791 C C . LEU B 1 115 ? 8.672 13.039 8.836 1 97.5 115 LEU B C 1
ATOM 3793 O O . LEU B 1 115 ? 9.703 12.492 8.445 1 97.5 115 LEU B O 1
ATOM 3797 N N . ARG B 1 116 ? 8.422 13.227 10.133 1 96 116 ARG B N 1
ATOM 3798 C CA . ARG B 1 116 ? 9.305 12.703 11.172 1 96 116 ARG B CA 1
ATOM 3799 C C . ARG B 1 116 ? 9.43 11.188 11.07 1 96 116 ARG B C 1
ATOM 3801 O O . ARG B 1 116 ? 10.531 10.641 11.195 1 96 116 ARG B O 1
ATOM 3808 N N . TYR B 1 117 ? 8.328 10.539 10.898 1 95.75 117 TYR B N 1
ATOM 3809 C CA . TYR B 1 117 ? 8.359 9.086 10.766 1 95.75 117 TYR B CA 1
ATOM 3810 C C . TYR B 1 117 ? 9.297 8.656 9.648 1 95.75 117 TYR B C 1
ATOM 3812 O O . TYR B 1 117 ? 10.141 7.781 9.836 1 95.75 117 TYR B O 1
ATOM 3820 N N . VAL B 1 118 ? 9.117 9.258 8.508 1 95.5 118 VAL B N 1
ATOM 3821 C CA . VAL B 1 118 ? 9.906 8.914 7.332 1 95.5 118 VAL B CA 1
ATOM 3822 C C . VAL B 1 118 ? 11.391 9.18 7.605 1 95.5 118 VAL B C 1
ATOM 3824 O O . VAL B 1 118 ? 12.258 8.453 7.121 1 95.5 118 VAL B O 1
ATOM 3827 N N . ARG B 1 119 ? 11.695 10.203 8.391 1 95.12 119 ARG B N 1
ATOM 3828 C CA . ARG B 1 119 ? 13.07 10.602 8.68 1 95.12 119 ARG B CA 1
ATOM 3829 C C . ARG B 1 119 ? 13.602 9.875 9.914 1 95.12 119 ARG B C 1
ATOM 3831 O O . ARG B 1 119 ? 14.664 10.227 10.43 1 95.12 119 ARG B O 1
ATOM 3838 N N . ASN B 1 120 ? 12.883 8.938 10.453 1 93.12 120 ASN B N 1
ATOM 3839 C CA . ASN B 1 120 ? 13.273 8.086 11.562 1 93.12 120 ASN B CA 1
ATOM 3840 C C . ASN B 1 120 ? 13.406 8.875 12.859 1 93.12 120 ASN B C 1
ATOM 3842 O O . ASN B 1 120 ? 14.367 8.688 13.609 1 93.12 120 ASN B O 1
ATOM 3846 N N . ILE B 1 121 ? 12.539 9.805 12.953 1 93.25 121 ILE B N 1
ATOM 3847 C CA . ILE B 1 121 ? 12.438 10.547 14.211 1 93.25 121 ILE B CA 1
ATOM 3848 C C . ILE B 1 121 ? 11.242 10.031 15.016 1 93.25 121 ILE B C 1
ATOM 3850 O O . ILE B 1 121 ? 10.102 10.086 14.555 1 93.25 121 ILE B O 1
ATOM 3854 N N . ASP B 1 122 ? 11.508 9.602 16.156 1 90.19 122 ASP B N 1
ATOM 3855 C CA . ASP B 1 122 ? 10.531 8.883 16.969 1 90.19 122 ASP B CA 1
ATOM 3856 C C . ASP B 1 122 ? 9.609 9.852 17.719 1 90.19 122 ASP B C 1
ATOM 3858 O O . ASP B 1 122 ? 10.086 10.766 18.406 1 90.19 122 ASP B O 1
ATOM 3862 N N . LYS B 1 123 ? 8.32 9.68 17.562 1 89.94 123 LYS B N 1
ATOM 3863 C CA . LYS B 1 123 ? 7.285 10.453 18.234 1 89.94 123 LYS B CA 1
ATOM 3864 C C . LYS B 1 123 ? 5.949 9.719 18.234 1 89.94 123 LYS B C 1
ATOM 3866 O O . LYS B 1 123 ? 5.617 9.039 17.25 1 89.94 123 LYS B O 1
ATOM 3871 N N . ASP B 1 124 ? 5.211 9.844 19.281 1 91.5 124 ASP B N 1
ATOM 3872 C CA . ASP B 1 124 ? 3.854 9.305 19.328 1 91.5 124 ASP B CA 1
ATOM 3873 C C . ASP B 1 124 ? 2.859 10.273 18.688 1 91.5 124 ASP B C 1
ATOM 3875 O O . ASP B 1 124 ? 2.93 11.484 18.906 1 91.5 124 ASP B O 1
ATOM 3879 N N . TYR B 1 125 ? 2.004 9.734 17.906 1 91.5 125 TYR B N 1
ATOM 3880 C CA . TYR B 1 125 ? 0.923 10.57 17.406 1 91.5 125 TYR B CA 1
ATOM 3881 C C . TYR B 1 125 ? -0.198 9.719 16.812 1 91.5 125 TYR B C 1
ATOM 3883 O O . TYR B 1 125 ? -0.016 8.523 16.578 1 91.5 125 TYR B O 1
ATOM 3891 N N . ARG B 1 126 ? -1.297 10.375 16.703 1 92.75 126 ARG B N 1
ATOM 3892 C CA . ARG B 1 126 ? -2.475 9.828 16.031 1 92.75 126 ARG B CA 1
ATOM 3893 C C . ARG B 1 126 ? -3.074 10.836 15.062 1 92.75 126 ARG B C 1
ATOM 3895 O O . ARG B 1 126 ? -3.191 12.023 15.383 1 92.75 126 ARG B O 1
ATOM 3902 N N . ILE B 1 127 ? -3.404 10.422 13.898 1 95.19 127 ILE B N 1
ATOM 3903 C CA . ILE B 1 127 ? -3.994 11.273 12.867 1 95.19 127 ILE B CA 1
ATOM 3904 C C . ILE B 1 127 ? -5.242 10.602 12.305 1 95.19 127 ILE B C 1
ATOM 3906 O O . ILE B 1 127 ? -5.215 9.422 11.945 1 95.19 127 ILE B O 1
ATOM 3910 N N . ILE B 1 128 ? -6.289 11.289 12.289 1 95.44 128 ILE B N 1
ATOM 3911 C CA . ILE B 1 128 ? -7.484 10.812 11.602 1 95.44 128 ILE B CA 1
ATOM 3912 C C . ILE B 1 128 ? -7.449 11.25 10.141 1 95.44 128 ILE B C 1
ATOM 3914 O O . ILE B 1 128 ? -7.227 12.43 9.844 1 95.44 128 ILE B O 1
ATOM 3918 N N . ILE B 1 129 ? -7.637 10.336 9.289 1 97.12 129 ILE B N 1
ATOM 3919 C CA . ILE B 1 129 ? -7.676 10.602 7.855 1 97.12 129 ILE B CA 1
ATOM 3920 C C . ILE B 1 129 ? -9.094 10.391 7.328 1 97.12 129 ILE B C 1
ATOM 3922 O O . ILE B 1 129 ? -9.734 9.383 7.637 1 97.12 129 ILE B O 1
ATOM 3926 N N . GLU B 1 130 ? -9.594 11.383 6.543 1 97.31 130 GLU B N 1
ATOM 3927 C CA . GLU B 1 130 ? -10.945 11.266 6.02 1 97.31 130 GLU B CA 1
ATOM 3928 C C . GLU B 1 130 ? -11.047 11.844 4.613 1 97.31 130 GLU B C 1
ATOM 3930 O O . GLU B 1 130 ? -10.625 12.977 4.375 1 97.31 130 GLU B O 1
ATOM 3935 N N . ALA B 1 131 ? -11.641 11.062 3.764 1 96.69 131 ALA B N 1
ATOM 3936 C CA . ALA B 1 131 ? -11.914 11.555 2.416 1 96.69 131 ALA B CA 1
ATOM 3937 C C . ALA B 1 131 ? -13.195 12.391 2.385 1 96.69 131 ALA B C 1
ATOM 3939 O O . ALA B 1 131 ? -14.234 11.969 2.896 1 96.69 131 ALA B O 1
ATOM 3940 N N . VAL B 1 132 ? -13.117 13.57 1.917 1 96.62 132 VAL B N 1
ATOM 3941 C CA . VAL B 1 132 ? -14.234 14.461 1.621 1 96.62 132 VAL B CA 1
ATOM 3942 C C . VAL B 1 132 ? -14.242 14.797 0.131 1 96.62 132 VAL B C 1
ATOM 3944 O O . VAL B 1 132 ? -13.531 15.695 -0.314 1 96.62 132 VAL B O 1
ATOM 3947 N N . GLY B 1 133 ? -15.195 14.172 -0.623 1 93.38 133 GLY B N 1
ATOM 3948 C CA . GLY B 1 133 ? -15.031 14.227 -2.066 1 93.38 133 GLY B CA 1
ATOM 3949 C C . GLY B 1 133 ? -13.719 13.633 -2.545 1 93.38 133 GLY B C 1
ATOM 3950 O O . GLY B 1 133 ? -13.375 12.508 -2.18 1 93.38 133 GLY B O 1
ATOM 3951 N N . SER B 1 134 ? -13.016 14.359 -3.324 1 92.75 134 SER B N 1
ATOM 3952 C CA . SER B 1 134 ? -11.734 13.898 -3.844 1 92.75 134 SER B CA 1
ATOM 3953 C C . SER B 1 134 ? -10.586 14.273 -2.908 1 92.75 134 SER B C 1
ATOM 3955 O O . SER B 1 134 ? -9.461 13.82 -3.086 1 92.75 134 SER B O 1
ATOM 3957 N N . THR B 1 135 ? -10.859 15.102 -1.932 1 97.69 135 THR B N 1
ATOM 3958 C CA . THR B 1 135 ? -9.836 15.633 -1.037 1 97.69 135 THR B CA 1
ATOM 3959 C C . THR B 1 135 ? -9.719 14.773 0.219 1 97.69 135 THR B C 1
ATOM 3961 O O . THR B 1 135 ? -10.734 14.328 0.766 1 97.69 135 THR B O 1
ATOM 3964 N N . VAL B 1 136 ? -8.547 14.508 0.652 1 98.25 136 VAL B N 1
ATOM 3965 C CA . VAL B 1 136 ? -8.336 13.766 1.892 1 98.25 136 VAL B CA 1
ATOM 3966 C C . VAL B 1 136 ? -7.875 14.719 2.992 1 98.25 136 VAL B C 1
ATOM 3968 O O . VAL B 1 136 ? -6.875 15.43 2.834 1 98.25 136 VAL B O 1
ATOM 3971 N N . PHE B 1 137 ? -8.539 14.75 4.121 1 98.31 137 PHE B N 1
ATOM 3972 C CA . PHE B 1 137 ? -8.273 15.617 5.266 1 98.31 137 PHE B CA 1
ATOM 3973 C C . PHE B 1 137 ? -7.488 14.867 6.336 1 98.31 137 PHE B C 1
ATOM 3975 O O . PHE B 1 137 ? -7.84 13.742 6.695 1 98.31 137 PHE B O 1
ATOM 3982 N N . PHE B 1 138 ? -6.438 15.391 6.805 1 97.25 138 PHE B N 1
ATOM 3983 C CA . PHE B 1 138 ? -5.672 14.898 7.949 1 97.25 138 PHE B CA 1
ATOM 3984 C C . PHE B 1 138 ? -6.008 15.695 9.203 1 97.25 138 PHE B C 1
ATOM 3986 O O . PHE B 1 138 ? -5.73 16.891 9.273 1 97.25 138 PHE B O 1
ATOM 3993 N N . VAL B 1 139 ? -6.562 15.07 10.195 1 93.81 139 VAL B N 1
ATOM 3994 C CA . VAL B 1 139 ? -6.98 15.734 11.422 1 93.81 139 VAL B CA 1
ATOM 3995 C C .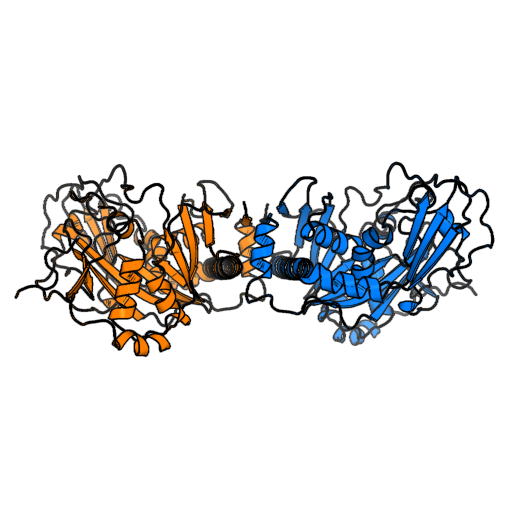 VAL B 1 139 ? -6.117 15.258 12.586 1 93.81 139 VAL B C 1
ATOM 3997 O O . VAL B 1 139 ? -5.965 14.047 12.797 1 93.81 139 VAL B O 1
ATOM 4000 N N . CYS B 1 140 ? -5.602 16.203 13.25 1 86.75 140 CYS B N 1
ATOM 4001 C CA . CYS B 1 140 ? -4.84 15.852 14.445 1 86.75 140 CYS B CA 1
ATOM 4002 C C . CYS B 1 140 ? -5.742 15.227 15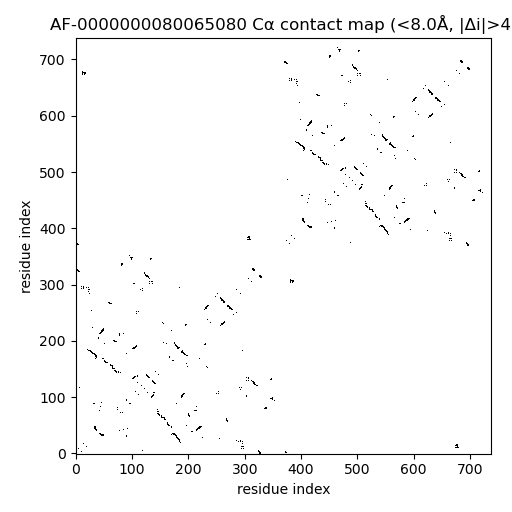.5 1 86.75 140 CYS B C 1
ATOM 4004 O O . CYS B 1 140 ? -6.852 15.711 15.742 1 86.75 140 CYS B O 1
ATOM 4006 N N . TRP B 1 141 ? -5.305 14.094 15.906 1 75.81 141 TRP B N 1
ATOM 4007 C CA . TRP B 1 141 ? -6.086 13.453 16.953 1 75.81 141 TRP B CA 1
ATOM 4008 C C . TRP B 1 141 ? -5.266 13.289 18.219 1 75.81 141 TRP B C 1
ATOM 4010 O O . TRP B 1 141 ? -4.23 12.617 18.219 1 75.81 141 TRP B O 1
ATOM 4020 N N . GLU B 1 142 ? -5.676 14.023 19.078 1 67.5 142 GLU B N 1
ATOM 4021 C CA . GLU B 1 142 ? -5.043 13.953 20.391 1 67.5 142 GLU B CA 1
ATOM 4022 C C . GLU B 1 142 ? -5.926 13.211 21.391 1 67.5 142 GLU B C 1
ATOM 4024 O O . GLU B 1 142 ? -7.062 12.852 21.078 1 67.5 142 GLU B O 1
ATOM 4029 N N . ASN B 1 143 ? -5.301 12.859 22.406 1 65.31 143 ASN B N 1
ATOM 4030 C CA . ASN B 1 143 ? -6.051 12.18 23.469 1 65.31 143 ASN B CA 1
ATOM 4031 C C . ASN B 1 143 ? -7.285 12.969 23.875 1 65.31 143 ASN B C 1
ATOM 4033 O O . ASN B 1 143 ? -8.352 12.398 24.109 1 65.31 143 ASN B O 1
ATOM 4037 N N . SER B 1 144 ? -7.117 14.312 23.953 1 70.56 144 SER B N 1
ATOM 4038 C CA . SER B 1 144 ? -8.211 15.219 24.281 1 70.56 144 SER B CA 1
ATOM 4039 C C . SER B 1 144 ? -8.062 16.562 23.562 1 70.56 144 SER B C 1
ATOM 4041 O O . SER B 1 144 ? -6.941 17.016 23.344 1 70.56 144 SER B O 1
ATOM 4043 N N . PRO B 1 145 ? -9.188 17.094 23.156 1 69.12 145 PRO B N 1
ATOM 4044 C CA . PRO B 1 145 ? -9.133 18.422 22.531 1 69.12 145 PRO B CA 1
ATOM 4045 C C . PRO B 1 145 ? -8.477 19.453 23.438 1 69.12 145 PRO B C 1
ATOM 4047 O O . PRO B 1 145 ? -7.941 20.453 22.953 1 69.12 145 PRO B O 1
ATOM 4050 N N . THR B 1 146 ? -8.547 19.125 24.75 1 69.12 146 THR B N 1
ATOM 4051 C CA . THR B 1 146 ? -8.016 20.109 25.688 1 69.12 146 THR B CA 1
ATOM 4052 C C . THR B 1 146 ? -6.707 19.625 26.297 1 69.12 146 THR B C 1
ATOM 4054 O O . THR B 1 146 ? -6.34 20.062 27.391 1 69.12 146 THR B O 1
ATOM 4057 N N . GLU B 1 147 ? -6.215 18.812 25.516 1 74.31 147 GLU B N 1
ATOM 4058 C CA . GLU B 1 147 ? -4.902 18.391 25.969 1 74.31 147 GLU B CA 1
ATOM 4059 C C . GLU B 1 147 ? -3.922 19.547 26.031 1 74.31 147 GLU B C 1
ATOM 4061 O O . GLU B 1 147 ? -3.855 20.359 25.094 1 74.31 147 GLU B O 1
ATOM 4066 N N . THR B 1 148 ? -3.33 19.672 27.219 1 73.81 148 THR B N 1
ATOM 4067 C CA . THR B 1 148 ? -2.373 20.766 27.406 1 73.81 148 THR B CA 1
ATOM 4068 C C . THR B 1 148 ? -0.942 20.25 27.328 1 73.81 148 THR B C 1
ATOM 4070 O O . THR B 1 148 ? -0.71 19.031 27.391 1 73.81 148 THR B O 1
ATOM 4073 N N . ILE B 1 149 ? -0.024 21.125 27.062 1 71.25 149 ILE B N 1
ATOM 4074 C CA . ILE B 1 149 ? 1.401 20.812 27.078 1 71.25 149 ILE B CA 1
ATOM 4075 C C . ILE B 1 149 ? 1.9 20.781 28.531 1 71.25 149 ILE B C 1
ATOM 4077 O O . ILE B 1 149 ? 1.863 21.797 29.219 1 71.25 149 ILE B O 1
ATOM 4081 N N . PRO B 1 150 ? 2.318 19.672 28.953 1 73.69 150 PRO B N 1
ATOM 4082 C CA . PRO B 1 150 ? 2.785 19.609 30.328 1 73.69 150 PRO B CA 1
ATOM 4083 C C . PRO B 1 150 ? 4.168 20.219 30.531 1 73.69 150 PRO B C 1
ATOM 4085 O O . PRO B 1 150 ? 4.996 20.188 29.609 1 73.69 150 PRO B O 1
ATOM 4088 N N . GLY B 1 151 ? 4.379 20.766 31.703 1 73.44 151 GLY B N 1
ATOM 4089 C CA . GLY B 1 151 ? 5.703 21.203 32.094 1 73.44 151 GLY B CA 1
ATOM 4090 C C . GLY B 1 151 ? 6.266 22.297 31.219 1 73.44 151 GLY B C 1
ATOM 4091 O O . GLY B 1 151 ? 7.441 22.266 30.859 1 73.44 151 GLY B O 1
ATOM 4092 N N . VAL B 1 152 ? 5.422 23.188 30.906 1 75.31 152 VAL B N 1
ATOM 4093 C CA . VAL B 1 152 ? 5.852 24.281 30.047 1 75.31 152 VAL B CA 1
ATOM 4094 C C . VAL B 1 152 ? 6.941 25.094 30.75 1 75.31 152 VAL B C 1
ATOM 4096 O O . VAL B 1 152 ? 6.766 25.516 31.891 1 75.31 152 VAL B O 1
ATOM 4099 N N . ARG B 1 153 ? 8.094 25.109 30.203 1 79.88 153 ARG B N 1
ATOM 4100 C CA . ARG B 1 153 ? 9.219 25.906 30.672 1 79.88 153 ARG B CA 1
ATOM 4101 C C . ARG B 1 153 ? 9.758 26.797 29.547 1 79.88 153 ARG B C 1
ATOM 4103 O O . ARG B 1 153 ? 9.352 26.672 28.391 1 79.88 153 ARG B O 1
ATOM 4110 N N . GLY B 1 154 ? 10.461 27.797 30 1 87.12 154 GLY B N 1
ATOM 4111 C CA . GLY B 1 154 ? 11.102 28.656 29 1 87.12 154 GLY B CA 1
ATOM 4112 C C . GLY B 1 154 ? 10.328 29.922 28.719 1 87.12 154 GLY B C 1
ATOM 4113 O O . GLY B 1 154 ? 9.695 30.484 29.625 1 87.12 154 GLY B O 1
ATOM 4114 N N . TYR B 1 155 ? 10.523 30.516 27.578 1 88.38 155 TYR B N 1
ATOM 4115 C CA . TYR B 1 155 ? 9.984 31.828 27.234 1 88.38 155 TYR B CA 1
ATOM 4116 C C . TYR B 1 155 ? 9.328 31.812 25.859 1 88.38 155 TYR B C 1
ATOM 4118 O O . TYR B 1 155 ? 9.227 32.844 25.203 1 88.38 155 TYR B O 1
ATOM 4126 N N . GLY B 1 156 ? 8.922 30.672 25.516 1 87.44 156 GLY B N 1
ATOM 4127 C CA . GLY B 1 156 ? 8.352 30.516 24.188 1 87.44 156 GLY B CA 1
ATOM 4128 C C . GLY B 1 156 ? 6.988 31.156 24.047 1 87.44 156 GLY B C 1
ATOM 4129 O O . GLY B 1 156 ? 6.5 31.344 22.922 1 87.44 156 GLY B O 1
ATOM 4130 N N . HIS B 1 157 ? 6.379 31.578 25.078 1 84.75 157 HIS B N 1
ATOM 4131 C CA . HIS B 1 157 ? 5.074 32.219 25.047 1 84.75 157 HIS B CA 1
ATOM 4132 C C . HIS B 1 157 ? 5.172 33.688 25.484 1 84.75 157 HIS B C 1
ATOM 4134 O O . HIS B 1 157 ? 4.652 34.562 24.812 1 84.75 157 HIS B O 1
ATOM 4140 N N . THR B 1 158 ? 5.875 33.906 26.5 1 86.56 158 THR B N 1
ATOM 4141 C CA . THR B 1 158 ? 5.984 35.281 27.047 1 86.56 158 THR B CA 1
ATOM 4142 C C . THR B 1 158 ? 6.777 36.156 26.109 1 86.56 158 THR B C 1
ATOM 4144 O O . THR B 1 158 ? 6.469 37.344 25.969 1 86.56 158 THR B O 1
ATOM 4147 N N . PHE B 1 159 ? 7.809 35.625 25.562 1 89.62 159 PHE B N 1
ATOM 4148 C CA . PHE B 1 159 ? 8.641 36.438 24.688 1 89.62 159 PHE B CA 1
ATOM 4149 C C . PHE B 1 159 ? 7.859 36.906 23.453 1 89.62 159 PHE B C 1
ATOM 4151 O O . PHE B 1 159 ? 7.859 38.062 23.109 1 89.62 159 PHE B O 1
ATOM 4158 N N . PRO B 1 160 ? 7.219 36 22.75 1 88.56 160 PRO B N 1
ATOM 4159 C CA . PRO B 1 160 ? 6.41 36.438 21.609 1 88.56 160 PRO B CA 1
ATOM 4160 C C . PRO B 1 160 ? 5.324 37.438 22.016 1 88.56 160 PRO B C 1
ATOM 4162 O O . PRO B 1 160 ? 5.051 38.375 21.281 1 88.56 160 PRO B O 1
ATOM 4165 N N . GLU B 1 161 ? 4.754 37.188 23.078 1 84.88 161 GLU B N 1
ATOM 4166 C CA . GLU B 1 161 ? 3.732 38.125 23.562 1 84.88 161 GLU B CA 1
ATOM 4167 C C . GLU B 1 161 ? 4.309 39.531 23.766 1 84.88 161 GLU B C 1
ATOM 4169 O O . GLU B 1 161 ? 3.66 40.531 23.453 1 84.88 161 GLU B O 1
ATOM 4174 N N . ALA B 1 162 ? 5.445 39.562 24.266 1 87.38 162 ALA B N 1
ATOM 4175 C CA . ALA B 1 162 ? 6.09 40.812 24.578 1 87.38 162 ALA B CA 1
ATOM 4176 C C . ALA B 1 162 ? 6.664 41.469 23.312 1 87.38 162 ALA B C 1
ATOM 4178 O O . ALA B 1 162 ? 6.891 42.688 23.281 1 87.38 162 ALA B O 1
ATOM 4179 N N . SER B 1 163 ? 6.926 40.688 22.375 1 89 163 SER B N 1
ATOM 4180 C CA . SER B 1 163 ? 7.676 41.188 21.219 1 89 163 SER B CA 1
ATOM 4181 C C . SER B 1 163 ? 6.766 41.406 20.016 1 89 163 SER B C 1
ATOM 4183 O O . SER B 1 163 ? 7.242 41.688 18.922 1 89 163 SER B O 1
ATOM 4185 N N . THR B 1 164 ? 5.465 41.219 20.141 1 89 164 THR B N 1
ATOM 4186 C CA . THR B 1 164 ? 4.527 41.406 19.047 1 89 164 THR B CA 1
ATOM 4187 C C . THR B 1 164 ? 3.305 42.219 19.5 1 89 164 THR B C 1
ATOM 4189 O O . THR B 1 164 ? 3.02 42.281 20.703 1 89 164 THR B O 1
ATOM 4192 N N . THR B 1 165 ? 2.607 42.844 18.562 1 88.75 165 THR B N 1
ATOM 4193 C CA . THR B 1 165 ? 1.429 43.625 18.875 1 88.75 165 THR B CA 1
ATOM 4194 C C . THR B 1 165 ? 0.307 43.344 17.891 1 88.75 165 THR B C 1
ATOM 4196 O O . THR B 1 165 ? 0.541 43.312 16.672 1 88.75 165 THR B O 1
ATOM 4199 N N . TRP B 1 166 ? -0.881 43.094 18.469 1 91.69 166 TRP B N 1
ATOM 4200 C CA . TRP B 1 166 ? -2.064 43 17.625 1 91.69 166 TRP B CA 1
ATOM 4201 C C . TRP B 1 166 ? -2.504 44.406 17.156 1 91.69 166 TRP B C 1
ATOM 4203 O O . TRP B 1 166 ? -2.721 45.281 17.984 1 91.69 166 TRP B O 1
ATOM 4213 N N . GLU B 1 167 ? -2.678 44.562 15.938 1 90.38 167 GLU B N 1
ATOM 4214 C CA . GLU B 1 167 ? -3.127 45.844 15.406 1 90.38 167 GLU B CA 1
ATOM 4215 C C . GLU B 1 167 ? -4.609 46.062 15.688 1 90.38 167 GLU B C 1
ATOM 4217 O O . GLU B 1 167 ? -5.312 45.156 16.125 1 90.38 167 GLU B O 1
ATOM 4222 N N . GLU B 1 168 ? -5.133 47.188 15.477 1 90.12 168 GLU B N 1
ATOM 4223 C CA . GLU B 1 168 ? -6.465 47.625 15.875 1 90.12 168 GLU B CA 1
ATOM 4224 C C . GLU B 1 168 ? -7.547 46.719 15.266 1 90.12 168 GLU B C 1
ATOM 4226 O O . GLU B 1 168 ? -8.5 46.344 15.945 1 90.12 168 GLU B O 1
ATOM 4231 N N . GLY B 1 169 ? -7.508 46.344 14.133 1 89.19 169 GLY B N 1
ATOM 4232 C CA . GLY B 1 169 ? -8.531 45.594 13.438 1 89.19 169 GLY B CA 1
ATOM 4233 C C . GLY B 1 169 ? -8.648 44.156 13.938 1 89.19 169 GLY B C 1
ATOM 4234 O O . GLY B 1 169 ? -9.648 43.5 13.664 1 89.19 169 GLY B O 1
ATOM 4235 N N . VAL B 1 170 ? -7.664 43.719 14.734 1 93.5 170 VAL B N 1
ATOM 4236 C CA . VAL B 1 170 ? -7.691 42.344 15.227 1 93.5 170 VAL B CA 1
ATOM 4237 C C . VAL B 1 170 ? -7.312 42.312 16.703 1 93.5 170 VAL B C 1
ATOM 4239 O O . VAL B 1 170 ? -6.789 41.312 17.203 1 93.5 170 VAL B O 1
ATOM 4242 N N . LYS B 1 171 ? -7.469 43.438 17.281 1 90.88 171 LYS B N 1
ATOM 4243 C CA . LYS B 1 171 ? -7.234 43.469 18.719 1 90.88 171 LYS B CA 1
ATOM 4244 C C . LYS B 1 171 ? -8.078 42.438 19.453 1 90.88 171 LYS B C 1
ATOM 4246 O O . LYS B 1 171 ? -9.242 42.219 19.109 1 90.88 171 LYS B O 1
ATOM 4251 N N . GLY B 1 172 ? -7.469 41.812 20.469 1 89.06 172 GLY B N 1
ATOM 4252 C CA . GLY B 1 172 ? -8.18 40.812 21.219 1 89.06 172 GLY B CA 1
ATOM 4253 C C . GLY B 1 172 ? -8 39.406 20.656 1 89.06 172 GLY B C 1
ATOM 4254 O O . GLY B 1 172 ? -8.578 38.438 21.172 1 89.06 172 GLY B O 1
ATOM 4255 N N . SER B 1 173 ? -7.246 39.344 19.609 1 91 173 SER B N 1
ATOM 4256 C CA . SER B 1 173 ? -6.957 38.031 19.016 1 91 173 SER B CA 1
ATOM 4257 C C . SER B 1 173 ? -6.086 37.188 19.953 1 91 173 SER B C 1
ATOM 4259 O O . SER B 1 173 ? -5.336 37.719 20.766 1 91 173 SER B O 1
ATOM 4261 N N . GLU B 1 174 ? -6.25 35.906 19.766 1 87.38 174 GLU B N 1
ATOM 4262 C CA . GLU B 1 174 ? -5.418 34.969 20.5 1 87.38 174 GLU B CA 1
ATOM 4263 C C . GLU B 1 174 ? -4.375 34.312 19.594 1 87.38 174 GLU B C 1
ATOM 4265 O O . GLU B 1 174 ? -3.252 34.062 20.016 1 87.38 174 GLU B O 1
ATOM 4270 N N . SER B 1 175 ? -4.766 34 18.484 1 89.5 175 SER B N 1
ATOM 4271 C CA . SER B 1 175 ? -3.857 33.344 17.547 1 89.5 175 SER B CA 1
ATOM 4272 C C . SER B 1 175 ? -4.227 33.688 16.109 1 89.5 175 SER B C 1
ATOM 4274 O O . SER B 1 175 ? -5.332 34.156 15.836 1 89.5 175 SER B O 1
ATOM 4276 N N . HIS B 1 176 ? -3.275 33.562 15.25 1 92.31 176 HIS B N 1
ATOM 4277 C CA . HIS B 1 176 ? -3.447 33.719 13.812 1 92.31 176 HIS B CA 1
ATOM 4278 C C . HIS B 1 176 ? -3.086 32.438 13.07 1 92.31 176 HIS B C 1
ATOM 4280 O O . HIS B 1 176 ? -2.053 31.828 13.352 1 92.31 176 HIS B O 1
ATOM 4286 N N . GLN B 1 177 ? -3.947 31.984 12.211 1 93.69 177 GLN B N 1
ATOM 4287 C CA . GLN B 1 177 ? -3.732 30.812 11.383 1 93.69 177 GLN B CA 1
ATOM 4288 C C . GLN B 1 177 ? -3.689 31.188 9.898 1 93.69 177 GLN B C 1
ATOM 4290 O O . GLN B 1 177 ? -4.398 32.094 9.461 1 93.69 177 GLN B O 1
ATOM 4295 N N . ARG B 1 178 ? -2.855 30.453 9.273 1 93.69 178 ARG B N 1
ATOM 4296 C CA . ARG B 1 178 ? -2.721 30.688 7.84 1 93.69 178 ARG B CA 1
ATOM 4297 C C . ARG B 1 178 ? -2.773 29.391 7.059 1 93.69 178 ARG B C 1
ATOM 4299 O O . ARG B 1 178 ? -2.27 28.359 7.52 1 93.69 178 ARG B O 1
ATOM 4306 N N . MET B 1 179 ? -3.453 29.438 5.852 1 96.44 179 MET B N 1
ATOM 4307 C CA . MET B 1 179 ? -3.506 28.297 4.934 1 96.44 179 MET B CA 1
ATOM 4308 C C . MET B 1 179 ? -2.721 28.594 3.66 1 96.44 179 MET B C 1
ATOM 4310 O O . MET B 1 179 ? -2.969 29.594 2.992 1 96.44 179 MET B O 1
ATOM 4314 N N . VAL B 1 180 ? -1.827 27.734 3.363 1 96.75 180 VAL B N 1
ATOM 4315 C CA . VAL B 1 180 ? -1.108 27.844 2.098 1 96.75 180 VAL B CA 1
ATOM 4316 C C . VAL B 1 180 ? -1.425 26.625 1.224 1 96.75 180 VAL B C 1
ATOM 4318 O O . VAL B 1 180 ? -1.77 25.562 1.734 1 96.75 180 VAL B O 1
ATOM 4321 N N . GLN B 1 181 ? -1.385 26.828 -0.026 1 98.06 181 GLN B N 1
ATOM 4322 C CA . GLN B 1 181 ? -1.488 25.75 -1.004 1 98.06 181 GLN B CA 1
ATOM 4323 C C . GLN B 1 181 ? -0.19 25.594 -1.79 1 98.06 181 GLN B C 1
ATOM 4325 O O . GLN B 1 181 ? 0.418 26.578 -2.197 1 98.06 181 GLN B O 1
ATOM 4330 N N . TYR B 1 182 ? 0.308 24.391 -1.94 1 97.81 182 TYR B N 1
ATOM 4331 C CA . TYR B 1 182 ? 1.465 24.156 -2.797 1 97.81 182 TYR B CA 1
ATOM 4332 C C . TYR B 1 182 ? 1.402 22.766 -3.426 1 97.81 182 TYR B C 1
ATOM 4334 O O . TYR B 1 182 ? 0.577 21.938 -3.035 1 97.81 182 TYR B O 1
ATOM 4342 N N . ASN B 1 183 ? 2.186 22.625 -4.465 1 98 183 ASN B N 1
ATOM 4343 C CA . ASN B 1 183 ? 2.352 21.344 -5.121 1 98 183 ASN B CA 1
ATOM 4344 C C . ASN B 1 183 ? 3.529 20.562 -4.539 1 98 183 ASN B C 1
ATOM 4346 O O . ASN B 1 183 ? 4.598 21.125 -4.305 1 98 183 ASN B O 1
ATOM 4350 N N . PHE B 1 184 ? 3.342 19.328 -4.262 1 97.88 184 PHE B N 1
ATOM 4351 C CA . PHE B 1 184 ? 4.383 18.422 -3.771 1 97.88 184 PHE B CA 1
ATOM 4352 C C . PHE B 1 184 ? 4.223 17.031 -4.367 1 97.88 184 PHE B C 1
ATOM 4354 O O . PHE B 1 184 ? 3.25 16.328 -4.066 1 97.88 184 PHE B O 1
ATOM 4361 N N . ALA B 1 185 ? 5.109 16.641 -5.23 1 96.25 185 ALA B N 1
ATOM 4362 C CA . ALA B 1 185 ? 5.176 15.305 -5.836 1 96.25 185 ALA B CA 1
ATOM 4363 C C . ALA B 1 185 ? 3.855 14.945 -6.512 1 96.25 185 ALA B C 1
ATOM 4365 O O . ALA B 1 185 ? 3.32 13.852 -6.297 1 96.25 185 ALA B O 1
ATOM 4366 N N . GLY B 1 186 ? 3.303 15.953 -7.176 1 94.88 186 GLY B N 1
ATOM 4367 C CA . GLY B 1 186 ? 2.084 15.727 -7.938 1 94.88 186 GLY B CA 1
ATOM 4368 C C . GLY B 1 186 ? 0.824 15.898 -7.109 1 94.88 186 GLY B C 1
ATOM 4369 O O . GLY B 1 186 ? -0.287 15.742 -7.621 1 94.88 186 GLY B O 1
ATOM 4370 N N . LEU B 1 187 ? 0.967 16.188 -5.883 1 97.19 187 LEU B N 1
ATOM 4371 C CA . LEU B 1 187 ? -0.17 16.406 -4.992 1 97.19 187 LEU B CA 1
ATOM 4372 C C . LEU B 1 187 ? -0.389 17.891 -4.738 1 97.19 187 LEU B C 1
ATOM 4374 O O . LEU B 1 187 ? 0.566 18.625 -4.492 1 97.19 187 LEU B O 1
ATOM 4378 N N . ARG B 1 188 ? -1.576 18.375 -4.883 1 98.12 188 ARG B N 1
ATOM 4379 C CA . ARG B 1 188 ? -1.955 19.719 -4.441 1 98.12 188 ARG B CA 1
ATOM 4380 C C . ARG B 1 188 ? -2.34 19.719 -2.967 1 98.12 188 ARG B C 1
ATOM 4382 O O . ARG B 1 188 ? -3.422 19.25 -2.602 1 98.12 188 ARG B O 1
ATOM 4389 N N . CYS B 1 189 ? -1.538 20.344 -2.172 1 98.62 189 CYS B N 1
ATOM 4390 C CA . CYS B 1 189 ? -1.706 20.281 -0.724 1 98.62 189 CYS B CA 1
ATOM 4391 C C . CYS B 1 189 ? -2.121 21.641 -0.169 1 98.62 189 CYS B C 1
ATOM 4393 O O . CYS B 1 189 ? -1.627 22.688 -0.62 1 98.62 189 CYS B O 1
ATOM 4395 N N . VAL B 1 190 ? -3.027 21.609 0.731 1 98.56 190 VAL B N 1
ATOM 4396 C CA . VAL B 1 190 ? -3.355 22.766 1.555 1 98.56 190 VAL B CA 1
ATOM 4397 C C . VAL B 1 190 ? -2.883 22.531 2.988 1 98.56 190 VAL B C 1
ATOM 4399 O O . VAL B 1 190 ? -3.223 21.516 3.604 1 98.56 190 VAL B O 1
ATOM 4402 N N . LEU B 1 191 ? -2.133 23.438 3.457 1 97 191 LEU B N 1
ATOM 4403 C CA . LEU B 1 191 ? -1.547 23.297 4.785 1 97 191 LEU B CA 1
ATOM 4404 C C . LEU B 1 191 ? -1.953 24.453 5.688 1 97 191 LEU B C 1
ATOM 4406 O O . LEU B 1 191 ? -1.748 25.609 5.34 1 97 191 LEU B O 1
ATOM 4410 N N . GLY B 1 192 ? -2.57 24.062 6.789 1 94.38 192 GLY B N 1
ATOM 4411 C CA . GLY B 1 192 ? -2.814 25.031 7.836 1 94.38 192 GLY B CA 1
ATOM 4412 C C . GLY B 1 192 ? -1.686 25.125 8.844 1 94.38 192 GLY B C 1
ATOM 4413 O O . GLY B 1 192 ? -1.134 24.094 9.258 1 94.38 192 GLY B O 1
ATOM 4414 N N . MET B 1 193 ? -1.343 26.297 9.211 1 87.12 193 MET B N 1
ATOM 4415 C CA . MET B 1 193 ? -0.271 26.469 10.18 1 87.12 193 MET B CA 1
ATOM 4416 C C . MET B 1 193 ? -0.537 27.688 11.062 1 87.12 193 MET B C 1
ATOM 4418 O O . MET B 1 193 ? -1.271 28.594 10.672 1 87.12 193 MET B O 1
ATOM 4422 N N . LEU B 1 194 ? -0.073 27.5 12.156 1 75.81 194 LEU B N 1
ATOM 4423 C CA . LEU B 1 194 ? -0.05 28.656 13.047 1 75.81 194 LEU B CA 1
ATOM 4424 C C . LEU B 1 194 ? 1.028 29.641 12.633 1 75.81 194 LEU B C 1
ATOM 4426 O O . LEU B 1 194 ? 2.125 29.25 12.234 1 75.81 194 LEU B O 1
ATOM 4430 N N . SER B 1 195 ? 0.585 30.859 12.203 1 56.28 195 SER B N 1
ATOM 4431 C CA . SER B 1 195 ? 1.544 31.891 11.828 1 56.28 195 SER B CA 1
ATOM 4432 C C . SER B 1 195 ? 2.316 32.406 13.039 1 56.28 195 SER B C 1
ATOM 4434 O O . SER B 1 195 ? 1.741 32.594 14.117 1 56.28 195 SER B O 1
ATOM 4436 N N . ALA B 1 196 ? 3.648 32.656 12.719 1 53.12 196 ALA B N 1
ATOM 4437 C CA . ALA B 1 196 ? 4.672 33.281 13.547 1 53.12 196 ALA B CA 1
ATOM 4438 C C . ALA B 1 196 ? 4.719 32.656 14.938 1 53.12 196 ALA B C 1
ATOM 4440 O O . ALA B 1 196 ? 5.781 32.25 15.406 1 53.12 196 ALA B O 1
ATOM 4441 N N . LEU B 1 197 ? 3.863 33.344 15.75 1 47.28 197 LEU B N 1
ATOM 4442 C CA . LEU B 1 197 ? 4.113 33.688 17.156 1 47.28 197 LEU B CA 1
ATOM 4443 C C . LEU B 1 197 ? 3.859 32.5 18.047 1 47.28 197 LEU B C 1
ATOM 4445 O O . LEU B 1 197 ? 4.621 32.219 18.984 1 47.28 197 LEU B O 1
ATOM 4449 N N . PHE B 1 198 ? 2.5 31.984 18.094 1 42.56 198 PHE B N 1
ATOM 4450 C CA . PHE B 1 198 ? 2.062 31.359 19.328 1 42.56 198 PHE B CA 1
ATOM 4451 C C . PHE B 1 198 ? 1.805 29.859 19.109 1 42.56 198 PHE B C 1
ATOM 4453 O O . PHE B 1 198 ? 0.781 29.484 18.531 1 42.56 198 PHE B O 1
ATOM 4460 N N . GLU B 1 199 ? 2.795 29.078 18.766 1 43.78 199 GLU B N 1
ATOM 4461 C CA . GLU B 1 199 ? 2.492 27.656 18.688 1 43.78 199 GLU B CA 1
ATOM 4462 C C . GLU B 1 199 ? 1.467 27.25 19.75 1 43.78 199 GLU B C 1
ATOM 4464 O O . GLU B 1 199 ? 0.794 26.234 19.609 1 43.78 199 GLU B O 1
ATOM 4469 N N . GLU B 1 200 ? 1.514 27.828 20.922 1 45.75 200 GLU B N 1
ATOM 4470 C CA . GLU B 1 200 ? 0.726 27.328 22.031 1 45.75 200 GLU B CA 1
ATOM 4471 C C . GLU B 1 200 ? -0.071 28.438 22.703 1 45.75 200 GLU B C 1
ATOM 4473 O O . GLU B 1 200 ? 0.474 29.5 23.016 1 45.75 200 GLU B O 1
ATOM 4478 N N . SER B 1 201 ? -1.342 28.5 22.406 1 46.38 201 SER B N 1
ATOM 4479 C CA . SER B 1 201 ? -2.223 29.484 23.016 1 46.38 201 SER B CA 1
ATOM 4480 C C . SER B 1 201 ? -2.449 29.188 24.5 1 46.38 201 SER B C 1
ATOM 4482 O O . SER B 1 201 ? -2.529 28.016 24.891 1 46.38 201 SER B O 1
ATOM 4484 N N . THR B 1 202 ? -2.189 30.156 25.344 1 48.94 202 THR B N 1
ATOM 4485 C CA . THR B 1 202 ? -2.49 30.047 26.766 1 48.94 202 THR B CA 1
ATOM 4486 C C . THR B 1 202 ? -3.953 29.672 26.984 1 48.94 202 THR B C 1
ATOM 4488 O O . THR B 1 202 ? -4.832 30.141 26.25 1 48.94 202 THR B O 1
ATOM 4491 N N . VAL B 1 203 ? -4.125 28.469 27.688 1 51.81 203 VAL B N 1
ATOM 4492 C CA . VAL B 1 203 ? -5.445 28.016 28.109 1 51.81 203 VAL B CA 1
ATOM 4493 C C . VAL B 1 203 ? -6.191 29.172 28.781 1 51.81 203 VAL B C 1
ATOM 4495 O O . VAL B 1 203 ? -5.855 29.562 29.906 1 51.81 203 VAL B O 1
ATOM 4498 N N . THR B 1 204 ? -6.355 30.281 28.281 1 48.75 204 THR B N 1
ATOM 4499 C CA . THR B 1 204 ? -7.297 31.109 29.031 1 48.75 204 THR B CA 1
ATOM 4500 C C . THR B 1 204 ? -8.586 30.344 29.312 1 48.75 204 THR B C 1
ATOM 4502 O O . THR B 1 204 ? -8.844 29.297 28.703 1 48.75 204 THR B O 1
ATOM 4505 N N . SER B 1 205 ? -9.516 30.844 30.328 1 47.53 205 SER B N 1
ATOM 4506 C CA . SER B 1 205 ? -10.758 30.391 30.953 1 47.53 205 SER B CA 1
ATOM 4507 C C . SER B 1 205 ? -11.719 29.812 29.922 1 47.53 205 SER B C 1
ATOM 4509 O O . SER B 1 205 ? -12.906 29.656 30.203 1 47.53 205 SER B O 1
ATOM 4511 N N . HIS B 1 206 ? -11.211 29.438 28.797 1 51.09 206 HIS B N 1
ATOM 4512 C CA . HIS B 1 206 ? -12.289 29.109 27.875 1 51.09 206 HIS B CA 1
ATOM 4513 C C . HIS B 1 206 ? -12.68 27.641 27.969 1 51.09 206 HIS B C 1
ATOM 4515 O O . HIS B 1 206 ? -11.836 26.766 27.844 1 51.09 206 HIS B O 1
ATOM 4521 N N . ALA B 1 207 ? -13.633 27.359 28.766 1 50.22 207 ALA B N 1
ATOM 4522 C CA . ALA B 1 207 ? -14.234 26.031 28.672 1 50.22 207 ALA B CA 1
ATOM 4523 C C . ALA B 1 207 ? -14.727 25.75 27.25 1 50.22 207 ALA B C 1
ATOM 4525 O O . ALA B 1 207 ? -15.453 26.562 26.672 1 50.22 207 ALA B O 1
ATOM 4526 N N . PRO B 1 208 ? -14.039 24.797 26.531 1 53.31 208 PRO B N 1
ATOM 4527 C CA . PRO B 1 208 ? -14.578 24.469 25.219 1 53.31 208 PRO B CA 1
ATOM 4528 C C . PRO B 1 208 ? -16.094 24.328 25.219 1 53.31 208 PRO B C 1
ATOM 4530 O O . PRO B 1 208 ? -16.656 23.625 26.062 1 53.31 208 PRO B O 1
ATOM 4533 N N . GLU B 1 209 ? -16.844 25.328 25.141 1 49.75 209 GLU B N 1
ATOM 4534 C CA . GLU B 1 209 ? -18.281 25.078 24.969 1 49.75 209 GLU B CA 1
ATOM 4535 C C . GLU B 1 209 ? -18.531 24.203 23.75 1 49.75 209 GLU B C 1
ATOM 4537 O O . GLU B 1 209 ? -17.984 24.438 22.672 1 49.75 209 GLU B O 1
ATOM 4542 N N . ASP B 1 210 ? -18.766 23 23.984 1 52.69 210 ASP B N 1
ATOM 4543 C CA . ASP B 1 210 ? -19.203 22.031 22.969 1 52.69 210 ASP B CA 1
ATOM 4544 C C . ASP B 1 210 ? -20.172 22.672 21.984 1 52.69 210 ASP B C 1
ATOM 4546 O O . ASP B 1 210 ? -21.219 22.094 21.656 1 52.69 210 ASP B O 1
ATOM 4550 N N . LYS B 1 211 ? -20.141 24.016 21.812 1 57.09 211 LYS B N 1
ATOM 4551 C CA . LYS B 1 211 ? -21.234 24.516 20.984 1 57.09 211 LYS B CA 1
ATOM 4552 C C . LYS B 1 211 ? -20.891 24.438 19.5 1 57.09 211 LYS B C 1
ATOM 4554 O O . LYS B 1 211 ? -19.766 24.766 19.094 1 57.09 211 LYS B O 1
ATOM 4559 N N . GLU B 1 212 ? -21.484 23.578 18.75 1 63.34 212 GLU B N 1
ATOM 4560 C CA . GLU B 1 212 ? -21.547 23.375 17.312 1 63.34 212 GLU B CA 1
ATOM 4561 C C . GLU B 1 212 ? -21.797 24.688 16.578 1 63.34 212 GLU B C 1
ATOM 4563 O O . GLU B 1 212 ? -22.359 24.688 15.484 1 63.34 212 GLU B O 1
ATOM 4568 N N . HIS B 1 213 ? -21.375 25.891 17.297 1 81.56 213 HIS B N 1
ATOM 4569 C CA . HIS B 1 213 ? -21.656 27.109 16.531 1 81.56 213 HIS B CA 1
ATOM 4570 C C . HIS B 1 213 ? -20.422 27.984 16.375 1 81.56 213 HIS B C 1
ATOM 4572 O O . HIS B 1 213 ? -19.906 28.5 17.375 1 81.56 213 HIS B O 1
ATOM 4578 N N . LEU B 1 214 ? -19.781 28.078 15.305 1 91.12 214 LEU B N 1
ATOM 4579 C CA . LEU B 1 214 ? -18.656 28.922 14.93 1 91.12 214 LEU B CA 1
ATOM 4580 C C . LEU B 1 214 ? -19.141 30.266 14.398 1 91.12 214 LEU B C 1
ATOM 4582 O O . LEU B 1 214 ? -19.938 30.312 13.445 1 91.12 214 LEU B O 1
ATOM 4586 N N . VAL B 1 215 ? -18.812 31.344 15.133 1 93.31 215 VAL B N 1
ATOM 4587 C CA . VAL B 1 215 ? -19.156 32.688 14.664 1 93.31 215 VAL B CA 1
ATOM 4588 C C . VAL B 1 215 ? -18.016 33.25 13.82 1 93.31 215 VAL B C 1
ATOM 4590 O O . VAL B 1 215 ? -16.859 33.188 14.234 1 93.31 215 VAL B O 1
ATOM 4593 N N . ILE B 1 216 ? -18.344 33.781 12.672 1 95.38 216 ILE B N 1
ATOM 4594 C CA . ILE B 1 216 ? -17.344 34.312 11.742 1 95.38 216 ILE B CA 1
ATOM 4595 C C . ILE B 1 216 ? -17.531 35.812 11.555 1 95.38 216 ILE B C 1
ATOM 4597 O O . ILE B 1 216 ? -18.625 36.25 11.234 1 95.38 216 ILE B O 1
ATOM 4601 N N . GLN B 1 217 ? -16.531 36.5 11.781 1 95.38 217 GLN B N 1
ATOM 4602 C CA . GLN B 1 217 ? -16.5 37.938 11.555 1 95.38 217 GLN B CA 1
ATOM 4603 C C . GLN B 1 217 ? -15.477 38.312 10.477 1 95.38 217 GLN B C 1
ATOM 4605 O O . GLN B 1 217 ? -14.516 37.594 10.25 1 95.38 217 GLN B O 1
ATOM 4610 N N . THR B 1 218 ? -15.758 39.438 9.805 1 95.44 218 THR B N 1
ATOM 4611 C CA . THR B 1 218 ? -14.812 39.969 8.828 1 95.44 218 THR B CA 1
ATOM 4612 C C . THR B 1 218 ? -13.922 41.031 9.453 1 95.44 218 THR B C 1
ATOM 4614 O O . THR B 1 218 ? -14.406 41.906 10.18 1 95.44 218 THR B O 1
ATOM 4617 N N . GLY B 1 219 ? -12.695 40.906 9.227 1 95.06 219 GLY B N 1
ATOM 4618 C CA . GLY B 1 219 ? -11.758 41.875 9.742 1 95.06 219 GLY B CA 1
ATOM 4619 C C . GLY B 1 219 ? -10.312 41.5 9.492 1 95.06 219 GLY B C 1
ATOM 4620 O O . GLY B 1 219 ? -10.008 40.375 9.141 1 95.06 219 GLY B O 1
ATOM 4621 N N . GLY B 1 220 ? -9.445 42.531 9.617 1 94.25 220 GLY B N 1
ATOM 4622 C CA . GLY B 1 220 ? -8.023 42.312 9.398 1 94.25 220 GLY B CA 1
ATOM 4623 C C . GLY B 1 220 ? -7.613 42.469 7.945 1 94.25 220 GLY B C 1
ATOM 4624 O O . GLY B 1 220 ? -8.305 43.125 7.16 1 94.25 220 GLY B O 1
ATOM 4625 N N . GLN B 1 221 ? -6.438 42.031 7.719 1 92.62 221 GLN B N 1
ATOM 4626 C CA . GLN B 1 221 ? -5.852 42.094 6.387 1 92.62 221 GLN B CA 1
ATOM 4627 C C . GLN B 1 221 ? -4.867 40.969 6.137 1 92.62 221 GLN B C 1
ATOM 4629 O O . GLN B 1 221 ? -4.008 40.688 6.977 1 92.62 221 GLN B O 1
ATOM 4634 N N . SER B 1 222 ? -5.062 40.406 4.973 1 90.38 222 SER B N 1
ATOM 4635 C CA . SER B 1 222 ? -4.133 39.344 4.598 1 90.38 222 SER B CA 1
ATOM 4636 C C . SER B 1 222 ? -2.734 39.906 4.348 1 90.38 222 SER B C 1
ATOM 4638 O O . SER B 1 222 ? -2.584 40.969 3.758 1 90.38 222 SER B O 1
ATOM 4640 N N . VAL B 1 223 ? -1.744 39.219 4.852 1 90.62 223 VAL B N 1
ATOM 4641 C CA . VAL B 1 223 ? -0.362 39.656 4.641 1 90.62 223 VAL B CA 1
ATOM 4642 C C . VAL B 1 223 ? 0.369 38.594 3.797 1 90.62 223 VAL B C 1
ATOM 4644 O O . VAL B 1 223 ? -0.075 37.438 3.697 1 90.62 223 VAL B O 1
ATOM 4647 N N . SER B 1 224 ? 1.447 39 3.26 1 88.56 224 SER B N 1
ATOM 4648 C CA . SER B 1 224 ? 2.219 38.094 2.396 1 88.56 224 SER B CA 1
ATOM 4649 C C . SER B 1 224 ? 2.885 37 3.203 1 88.56 224 SER B C 1
ATOM 4651 O O . SER B 1 224 ? 3.182 37.156 4.387 1 88.56 224 SER B O 1
ATOM 4653 N N . GLN B 1 225 ? 3.08 35.844 2.525 1 87.38 225 GLN B N 1
ATOM 4654 C CA . GLN B 1 225 ? 3.756 34.719 3.145 1 87.38 225 GLN B CA 1
ATOM 4655 C C . GLN B 1 225 ? 5.172 35.094 3.576 1 87.38 225 GLN B C 1
ATOM 4657 O O . GLN B 1 225 ? 5.684 34.562 4.57 1 87.38 225 GLN B O 1
ATOM 4662 N N . SER B 1 226 ? 5.773 36 2.898 1 85.12 226 SER B N 1
ATOM 4663 C CA . SER B 1 226 ? 7.152 36.406 3.168 1 85.12 226 SER B CA 1
ATOM 4664 C C . SER B 1 226 ? 7.246 37.219 4.453 1 85.12 226 SER B C 1
ATOM 4666 O O . SER B 1 226 ? 8.344 37.438 4.98 1 85.12 226 SER B O 1
ATOM 4668 N N . SER B 1 227 ? 6.094 37.625 4.949 1 86.25 227 SER B N 1
ATOM 4669 C CA . SER B 1 227 ? 6.082 38.438 6.16 1 86.25 227 SER B CA 1
ATOM 4670 C C . SER B 1 227 ? 5.938 37.562 7.406 1 86.25 227 SER B C 1
ATOM 4672 O O . SER B 1 227 ? 6.012 38.062 8.531 1 86.25 227 SER B O 1
ATOM 4674 N N . ILE B 1 228 ? 5.707 36.344 7.215 1 89.69 228 ILE B N 1
ATOM 4675 C CA . ILE B 1 228 ? 5.492 35.406 8.336 1 89.69 228 ILE B CA 1
ATOM 4676 C C . ILE B 1 228 ? 6.832 34.875 8.812 1 89.69 228 ILE B C 1
ATOM 4678 O O . ILE B 1 228 ? 7.766 34.719 8.023 1 89.69 228 ILE B O 1
ATOM 4682 N N . PHE B 1 229 ? 6.957 34.688 10.125 1 90.5 229 PHE B N 1
ATOM 4683 C CA . PHE B 1 229 ? 8.195 34.125 10.68 1 90.5 229 PHE B CA 1
ATOM 4684 C C . PHE B 1 229 ? 7.898 33 11.672 1 90.5 229 PHE B C 1
ATOM 4686 O O . PHE B 1 229 ? 6.793 32.938 12.211 1 90.5 229 PHE B O 1
ATOM 4693 N N . ASN B 1 230 ? 8.797 32.156 11.805 1 90.06 230 ASN B N 1
ATOM 4694 C CA . ASN B 1 230 ? 8.852 31.219 12.922 1 90.06 230 ASN B CA 1
ATOM 4695 C C . ASN B 1 230 ? 9.766 31.734 14.039 1 90.06 230 ASN B C 1
ATOM 4697 O O . ASN B 1 230 ? 10.852 32.25 13.773 1 90.06 230 ASN B O 1
ATOM 4701 N N . LEU B 1 231 ? 9.289 31.641 15.258 1 90.62 231 LEU B N 1
ATOM 4702 C CA . LEU B 1 231 ? 10.031 32.188 16.391 1 90.62 231 LEU B CA 1
ATOM 4703 C C . LEU B 1 231 ? 10.336 31.094 17.406 1 90.62 231 LEU B C 1
ATOM 4705 O O . LEU B 1 231 ? 9.461 30.297 17.75 1 90.62 231 LEU B O 1
ATOM 4709 N N . LYS B 1 232 ? 11.602 31.047 17.812 1 91.06 232 LYS B N 1
ATOM 4710 C CA . LYS B 1 232 ? 12.055 30.141 18.859 1 91.06 232 LYS B CA 1
ATOM 4711 C C . LYS B 1 232 ? 12.883 30.891 19.922 1 91.06 232 LYS B C 1
ATOM 4713 O O . LYS B 1 232 ? 13.648 31.797 19.578 1 91.06 232 LYS B O 1
ATOM 4718 N N . THR B 1 233 ? 12.695 30.5 21.141 1 92.31 233 THR B N 1
ATOM 4719 C CA . THR B 1 233 ? 13.555 30.969 22.219 1 92.31 233 THR B CA 1
ATOM 4720 C C . THR B 1 233 ? 14.422 29.828 22.766 1 92.31 233 THR B C 1
ATOM 4722 O O . THR B 1 233 ? 13.977 28.688 22.812 1 92.31 233 THR B O 1
ATOM 4725 N N . ARG B 1 234 ? 15.633 30.156 23.062 1 93.81 234 ARG B N 1
ATOM 4726 C CA . ARG B 1 234 ? 16.547 29.203 23.688 1 93.81 234 ARG B CA 1
ATOM 4727 C C . ARG B 1 234 ? 17.422 29.875 24.734 1 93.81 234 ARG B C 1
ATOM 4729 O O . ARG B 1 234 ? 17.625 31.094 24.703 1 93.81 234 ARG B O 1
ATOM 4736 N N . SER B 1 235 ? 17.875 28.984 25.625 1 93.5 235 SER B N 1
ATOM 4737 C CA . SER B 1 235 ? 18.875 29.484 26.578 1 93.5 235 SER B CA 1
ATOM 4738 C C . SER B 1 235 ? 20.172 29.844 25.875 1 93.5 235 SER B C 1
ATOM 4740 O O . SER B 1 235 ? 20.562 29.203 24.906 1 93.5 235 SER B O 1
ATOM 4742 N N . PHE B 1 236 ? 20.844 30.766 26.469 1 93.5 236 PHE B N 1
ATOM 4743 C CA . PHE B 1 236 ? 22.125 31.188 25.938 1 93.5 236 PHE B CA 1
ATOM 4744 C C . PHE B 1 236 ? 23.141 30.047 25.969 1 93.5 236 PHE B C 1
ATOM 4746 O O . PHE B 1 236 ? 24.062 30 25.156 1 93.5 236 PHE B O 1
ATOM 4753 N N . ARG B 1 237 ? 22.969 29.094 26.812 1 94.19 237 ARG B N 1
ATOM 4754 C CA . ARG B 1 237 ? 23.859 27.953 26.938 1 94.19 237 ARG B CA 1
ATOM 4755 C C . ARG B 1 237 ? 23.828 27.094 25.688 1 94.19 237 ARG B C 1
ATOM 4757 O O . ARG B 1 237 ? 24.766 26.328 25.422 1 94.19 237 ARG B O 1
ATOM 4764 N N . ARG B 1 238 ? 22.781 27.219 24.906 1 93.81 238 ARG B N 1
ATOM 4765 C CA . ARG B 1 238 ? 22.625 26.406 23.719 1 93.81 238 ARG B CA 1
ATOM 4766 C C . ARG B 1 238 ? 23.031 27.172 22.469 1 93.81 238 ARG B C 1
ATOM 4768 O O . ARG B 1 238 ? 22.656 26.812 21.344 1 93.81 238 ARG B O 1
ATOM 4775 N N . LYS B 1 239 ? 23.719 28.203 22.641 1 92.69 239 LYS B N 1
ATOM 4776 C CA . LYS B 1 239 ? 24.031 29.125 21.547 1 92.69 239 LYS B CA 1
ATOM 4777 C C . LYS B 1 239 ? 24.859 28.422 20.469 1 92.69 239 LYS B C 1
ATOM 4779 O O . LYS B 1 239 ? 24.812 28.797 19.297 1 92.69 239 LYS B O 1
ATOM 4784 N N . ASP B 1 240 ? 25.547 27.344 20.812 1 92.94 240 ASP B N 1
ATOM 4785 C CA . ASP B 1 240 ? 26.422 26.656 19.859 1 92.94 240 ASP B CA 1
ATOM 4786 C C . ASP B 1 240 ? 25.719 25.453 19.234 1 92.94 240 ASP B C 1
ATOM 4788 O O . ASP B 1 240 ? 26.266 24.812 18.328 1 92.94 240 ASP B O 1
ATOM 4792 N N . ASP B 1 241 ? 24.5 25.188 19.625 1 94.38 241 ASP B N 1
ATOM 4793 C CA . ASP B 1 241 ? 23.734 24.094 19.047 1 94.38 241 ASP B CA 1
ATOM 4794 C C . ASP B 1 241 ? 23.234 24.469 17.641 1 94.38 241 ASP B C 1
ATOM 4796 O O . ASP B 1 241 ? 23.109 25.641 17.312 1 94.38 241 ASP B O 1
ATOM 4800 N N . ASN B 1 242 ? 23.031 23.531 16.766 1 95.19 242 ASN B N 1
ATOM 4801 C CA . ASN B 1 242 ? 22.453 23.75 15.453 1 95.19 242 ASN B CA 1
ATOM 4802 C C . ASN B 1 242 ? 20.922 23.828 15.516 1 95.19 242 ASN B C 1
ATOM 4804 O O . ASN B 1 242 ? 20.234 22.984 14.945 1 95.19 242 ASN B O 1
ATOM 4808 N N . ILE B 1 243 ? 20.438 24.906 16.125 1 94.5 243 ILE B N 1
ATOM 4809 C CA . ILE B 1 243 ? 19.016 25.078 16.375 1 94.5 243 ILE B CA 1
ATOM 4810 C C . ILE B 1 243 ? 18.266 25.188 15.039 1 94.5 243 ILE B C 1
ATOM 4812 O O . ILE B 1 243 ? 17.188 24.625 14.875 1 94.5 243 ILE B O 1
ATOM 4816 N N . LEU B 1 244 ? 18.812 25.938 14.164 1 94.88 244 LEU B N 1
ATOM 4817 C CA . LEU B 1 244 ? 18.188 26.078 12.852 1 94.88 244 LEU B CA 1
ATOM 4818 C C . LEU B 1 244 ? 18.031 24.719 12.18 1 94.88 244 LEU B C 1
ATOM 4820 O O . LEU B 1 244 ? 16.984 24.422 11.594 1 94.88 244 LEU B O 1
ATOM 4824 N N . GLY B 1 245 ? 19.078 23.875 12.234 1 95.62 245 GLY B N 1
ATOM 4825 C CA . GLY B 1 245 ? 19.016 22.531 11.664 1 95.62 245 GLY B CA 1
ATOM 4826 C C . GLY B 1 245 ? 17.844 21.719 12.18 1 95.62 245 GLY B C 1
ATOM 4827 O O . GLY B 1 245 ? 17.219 20.969 11.43 1 95.62 245 GLY B O 1
ATOM 4828 N N . GLU B 1 246 ? 17.5 21.922 13.398 1 93.88 246 GLU B N 1
ATOM 4829 C CA . GLU B 1 246 ? 16.391 21.219 14.016 1 93.88 246 GLU B CA 1
ATOM 4830 C C . GLU B 1 246 ? 15.047 21.719 13.492 1 93.88 246 GLU B C 1
ATOM 4832 O O . GLU B 1 246 ? 14.062 20.969 13.469 1 93.88 246 GLU B O 1
ATOM 4837 N N . GLU B 1 247 ? 15.008 22.969 13.047 1 94.25 247 GLU B N 1
ATOM 4838 C CA . GLU B 1 247 ? 13.75 23.625 12.703 1 94.25 247 GLU B CA 1
ATOM 4839 C C . GLU B 1 247 ? 13.484 23.531 11.203 1 94.25 247 GLU B C 1
ATOM 4841 O O . GLU B 1 247 ? 12.359 23.781 10.75 1 94.25 247 GLU B O 1
ATOM 4846 N N . LEU B 1 248 ? 14.43 23.109 10.375 1 96.81 248 LEU B N 1
ATOM 4847 C CA . LEU B 1 248 ? 14.336 23.203 8.922 1 96.81 248 LEU B CA 1
ATOM 4848 C C . LEU B 1 248 ? 13.188 22.344 8.398 1 96.81 248 LEU B C 1
ATOM 4850 O O . LEU B 1 248 ? 12.445 22.781 7.508 1 96.81 248 LEU B O 1
ATOM 4854 N N . PRO B 1 249 ? 12.984 21.094 8.93 1 96.38 249 PRO B N 1
ATOM 4855 C CA . PRO B 1 249 ? 11.852 20.328 8.414 1 96.38 249 PRO B CA 1
ATOM 4856 C C . PRO B 1 249 ? 10.516 21.031 8.602 1 96.38 249 PRO B C 1
ATOM 4858 O O . PRO B 1 249 ? 9.68 21.031 7.691 1 96.38 249 PRO B O 1
ATOM 4861 N N . ARG B 1 250 ? 10.352 21.641 9.727 1 93.88 250 ARG B N 1
ATOM 4862 C CA . ARG B 1 250 ? 9.125 22.375 9.992 1 93.88 250 ARG B CA 1
ATOM 4863 C C . ARG B 1 250 ? 9 23.578 9.062 1 93.88 250 ARG B C 1
ATOM 4865 O O . ARG B 1 250 ? 7.91 23.906 8.594 1 93.88 250 ARG B O 1
ATOM 4872 N N . MET B 1 251 ? 10.078 24.281 8.883 1 94.69 251 MET B N 1
ATOM 4873 C CA . MET B 1 251 ? 10.094 25.438 7.992 1 94.69 251 MET B CA 1
ATOM 4874 C C . MET B 1 251 ? 9.781 25.031 6.559 1 94.69 251 MET B C 1
ATOM 4876 O O . MET B 1 251 ? 9.086 25.75 5.836 1 94.69 251 MET B O 1
ATOM 4880 N N . TRP B 1 252 ? 10.328 23.875 6.18 1 96.94 252 TRP B N 1
ATOM 4881 C CA . TRP B 1 252 ? 10.07 23.359 4.84 1 96.94 252 TRP B CA 1
ATOM 4882 C C . TRP B 1 252 ? 8.586 23.031 4.66 1 96.94 252 TRP B C 1
ATOM 4884 O O . TRP B 1 252 ? 7.969 23.438 3.676 1 96.94 252 TRP B O 1
ATOM 4894 N N . VAL B 1 253 ? 8.008 22.344 5.656 1 96.75 253 VAL B N 1
ATOM 4895 C CA . VAL B 1 253 ? 6.605 21.938 5.582 1 96.75 253 VAL B CA 1
ATOM 4896 C C . VAL B 1 253 ? 5.715 23.188 5.48 1 96.75 253 VAL B C 1
ATOM 4898 O O . VAL B 1 253 ? 4.773 23.219 4.684 1 96.75 253 VAL B O 1
ATOM 4901 N N . SER B 1 254 ? 6.055 24.188 6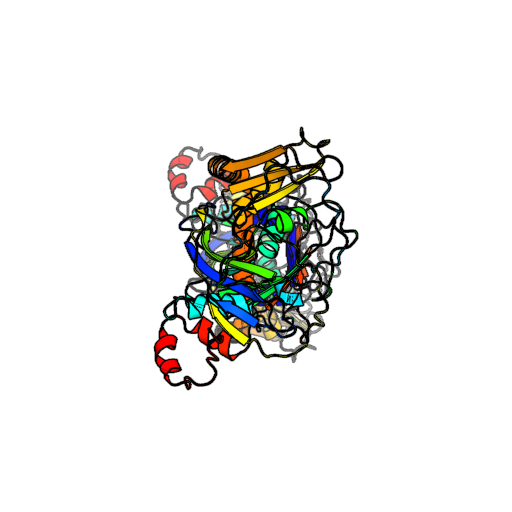.246 1 94.31 254 SER B N 1
ATOM 4902 C CA . SER B 1 254 ? 5.207 25.375 6.344 1 94.31 254 SER B CA 1
ATOM 4903 C C . SER B 1 254 ? 5.582 26.406 5.289 1 94.31 254 SER B C 1
ATOM 4905 O O . SER B 1 254 ? 4.859 27.391 5.086 1 94.31 254 SER B O 1
ATOM 4907 N N . GLN B 1 255 ? 6.719 26.25 4.637 1 94.44 255 GLN B N 1
ATOM 4908 C CA . GLN B 1 255 ? 7.242 27.172 3.646 1 94.44 255 GLN B CA 1
ATOM 4909 C C . GLN B 1 255 ? 7.406 28.578 4.242 1 94.44 255 GLN B C 1
ATOM 4911 O O . GLN B 1 255 ? 7.02 29.562 3.623 1 94.44 255 GLN B O 1
ATOM 4916 N N . ILE B 1 256 ? 7.863 28.594 5.457 1 92.75 256 ILE B N 1
ATOM 4917 C CA . ILE B 1 256 ? 8.219 29.828 6.121 1 92.75 256 ILE B CA 1
ATOM 4918 C C . ILE B 1 256 ? 9.719 30.078 5.973 1 92.75 256 ILE B C 1
ATOM 4920 O O . ILE B 1 256 ? 10.531 29.188 6.227 1 92.75 256 ILE B O 1
ATOM 4924 N N . SER B 1 257 ? 10.148 31.266 5.621 1 92.56 257 SER B N 1
ATOM 4925 C CA . SER B 1 257 ? 11.547 31.516 5.281 1 92.56 257 SER B CA 1
ATOM 4926 C C . SER B 1 257 ? 12.203 32.469 6.293 1 92.56 257 SER B C 1
ATOM 4928 O O . SER B 1 257 ? 13.406 32.719 6.219 1 92.56 257 SER B O 1
ATOM 4930 N N . ASN B 1 258 ? 11.414 33.094 7.191 1 92.75 258 ASN B N 1
ATOM 4931 C CA . ASN B 1 258 ? 11.969 33.938 8.234 1 92.75 258 ASN B CA 1
ATOM 4932 C C . ASN B 1 258 ? 12.008 33.219 9.586 1 92.75 258 ASN B C 1
ATOM 4934 O O . ASN B 1 258 ? 10.992 32.719 10.047 1 92.75 258 ASN B O 1
ATOM 4938 N N . PHE B 1 259 ? 13.195 33.219 10.164 1 94.12 259 PHE B N 1
ATOM 4939 C CA . PHE B 1 259 ? 13.398 32.531 11.438 1 94.12 259 PHE B CA 1
ATOM 4940 C C . PHE B 1 259 ? 13.961 33.5 12.477 1 94.12 259 PHE B C 1
ATOM 4942 O O . PHE B 1 259 ? 15.016 34.094 12.273 1 94.12 259 PHE B O 1
ATOM 4949 N N . ILE B 1 260 ? 13.234 33.688 13.547 1 92 260 ILE B N 1
ATOM 4950 C CA . ILE B 1 260 ? 13.695 34.5 14.664 1 92 260 ILE B CA 1
ATOM 4951 C C . ILE B 1 260 ? 14.133 33.594 15.82 1 92 260 ILE B C 1
ATOM 4953 O O . ILE B 1 260 ? 13.336 32.812 16.344 1 92 260 ILE B O 1
ATOM 4957 N N . LEU B 1 261 ? 15.344 33.656 16.125 1 93.62 261 LEU B N 1
ATOM 4958 C CA . LEU B 1 261 ? 15.906 32.938 17.25 1 93.62 261 LEU B CA 1
ATOM 4959 C C . LEU B 1 261 ? 16.391 33.875 18.344 1 93.62 261 LEU B C 1
ATOM 4961 O O . LEU B 1 261 ? 17.297 34.688 18.125 1 93.62 261 LEU B O 1
ATOM 4965 N N . ALA B 1 262 ? 15.766 33.781 19.484 1 92.56 262 ALA B N 1
ATOM 4966 C CA . ALA B 1 262 ? 16.094 34.656 20.594 1 92.56 262 ALA B CA 1
ATOM 4967 C C . ALA B 1 262 ? 16.719 33.875 21.75 1 92.56 262 ALA B C 1
ATOM 4969 O O . ALA B 1 262 ? 16.125 32.938 22.25 1 92.56 262 ALA B O 1
ATOM 4970 N N . PHE B 1 263 ? 17.875 34.25 22.125 1 93.31 263 PHE B N 1
ATOM 4971 C CA . PHE B 1 263 ? 18.562 33.625 23.266 1 93.31 263 PHE B CA 1
ATOM 4972 C C . PHE B 1 263 ? 18.312 34.438 24.547 1 93.31 263 PHE B C 1
ATOM 4974 O O . PHE B 1 263 ? 18.297 35.656 24.516 1 93.31 263 PHE B O 1
ATOM 4981 N N . HIS B 1 264 ? 18.125 33.688 25.578 1 92.69 264 HIS B N 1
ATOM 4982 C CA . HIS B 1 264 ? 17.859 34.375 26.844 1 92.69 264 HIS B CA 1
ATOM 4983 C C . HIS B 1 264 ? 18.844 33.938 27.922 1 92.69 264 HIS B C 1
ATOM 4985 O O . HIS B 1 264 ? 19.344 32.812 27.891 1 92.69 264 HIS B O 1
ATOM 4991 N N . GLU B 1 265 ? 19.125 34.781 28.828 1 92.69 265 GLU B N 1
ATOM 4992 C CA . GLU B 1 265 ? 19.75 34.5 30.109 1 92.69 265 GLU B CA 1
ATOM 4993 C C . GLU B 1 265 ? 18.797 34.781 31.266 1 92.69 265 GLU B C 1
ATOM 4995 O O . GLU B 1 265 ? 18.766 35.906 31.781 1 92.69 265 GLU B O 1
ATOM 5000 N N . ASP B 1 266 ? 18.156 33.781 31.688 1 89 266 ASP B N 1
ATOM 5001 C CA . ASP B 1 266 ? 17.203 33.875 32.781 1 89 266 ASP B CA 1
ATOM 5002 C C . ASP B 1 266 ? 16.219 35 32.562 1 89 266 ASP B C 1
ATOM 5004 O O . ASP B 1 266 ? 16.031 35.875 33.406 1 89 266 ASP B O 1
ATOM 5008 N N . GLY B 1 267 ? 15.656 35.094 31.281 1 89.62 267 GLY B N 1
ATOM 5009 C CA . GLY B 1 267 ? 14.602 36.062 30.984 1 89.62 267 GLY B CA 1
ATOM 5010 C C . GLY B 1 267 ? 15.102 37.312 30.328 1 89.62 267 GLY B C 1
ATOM 5011 O O . GLY B 1 267 ? 14.312 38.156 29.859 1 89.62 267 GLY B O 1
ATOM 5012 N N . LEU B 1 268 ? 16.375 37.469 30.359 1 91.44 268 LEU B N 1
ATOM 5013 C CA . LEU B 1 268 ? 16.969 38.594 29.656 1 91.44 268 LEU B CA 1
ATOM 5014 C C . LEU B 1 268 ? 17.328 38.219 28.219 1 91.44 268 LEU B C 1
ATOM 5016 O O . LEU B 1 268 ? 18.094 37.281 28 1 91.44 268 LEU B O 1
ATOM 5020 N N . PHE B 1 269 ? 16.688 38.938 27.297 1 92.06 269 PHE B N 1
ATOM 5021 C CA . PHE B 1 269 ? 16.938 38.656 25.891 1 92.06 269 PHE B CA 1
ATOM 5022 C C . PHE B 1 269 ? 17.844 39.719 25.266 1 92.06 269 PHE B C 1
ATOM 5024 O O . PHE B 1 269 ? 17.391 40.812 24.969 1 92.06 269 PHE B O 1
ATOM 5031 N N . ASN B 1 270 ? 19.094 39.375 25.047 1 86.5 270 ASN B N 1
ATOM 5032 C CA . ASN B 1 270 ? 20.062 40.312 24.516 1 86.5 270 ASN B CA 1
ATOM 5033 C C . ASN B 1 270 ? 20.609 39.844 23.172 1 86.5 270 ASN B C 1
ATOM 5035 O O . ASN B 1 270 ? 21.422 40.562 22.547 1 86.5 270 ASN B O 1
ATOM 5039 N N . ASP B 1 271 ? 20.109 38.75 22.766 1 91.19 271 ASP B N 1
ATOM 5040 C CA . ASP B 1 271 ? 20.562 38.188 21.5 1 91.19 271 ASP B CA 1
ATOM 5041 C C . ASP B 1 271 ? 19.375 37.656 20.688 1 91.19 271 ASP B C 1
ATOM 5043 O O . ASP B 1 271 ? 18.984 36.5 20.844 1 91.19 271 ASP B O 1
ATOM 5047 N N . VAL B 1 272 ? 18.812 38.469 19.859 1 91.88 272 VAL B N 1
ATOM 5048 C CA . VAL B 1 272 ? 17.703 38.125 18.984 1 91.88 272 VAL B CA 1
ATOM 5049 C C . VAL B 1 272 ? 18.156 38.156 17.531 1 91.88 272 VAL B C 1
ATOM 5051 O O . VAL B 1 272 ? 18.531 39.188 17.016 1 91.88 272 VAL B O 1
ATOM 5054 N N . ARG B 1 273 ? 18.078 37.062 16.906 1 93.06 273 ARG B N 1
ATOM 5055 C CA . ARG B 1 273 ? 18.562 36.938 15.539 1 93.06 273 ARG B CA 1
ATOM 5056 C C . ARG B 1 273 ? 17.406 36.75 14.562 1 93.06 273 ARG B C 1
ATOM 5058 O O . ARG B 1 273 ? 16.625 35.812 14.68 1 93.06 273 ARG B O 1
ATOM 5065 N N . VAL B 1 274 ? 17.25 37.625 13.695 1 91.62 274 VAL B N 1
ATOM 5066 C CA . VAL B 1 274 ? 16.266 37.531 12.609 1 91.62 274 VAL B CA 1
ATOM 5067 C C . VAL B 1 274 ? 16.969 37.062 11.336 1 91.62 274 VAL B C 1
ATOM 5069 O O . VAL B 1 274 ? 17.844 37.75 10.805 1 91.62 274 VAL B O 1
ATOM 5072 N N . GLN B 1 275 ? 16.562 35.906 10.836 1 94.38 275 GLN B N 1
ATOM 5073 C CA . GLN B 1 275 ? 17.297 35.281 9.742 1 94.38 275 GLN B CA 1
ATOM 5074 C C . GLN B 1 275 ? 16.375 34.969 8.578 1 94.38 275 GLN B C 1
ATOM 5076 O O . GLN B 1 275 ? 15.258 34.469 8.789 1 94.38 275 GLN B O 1
ATOM 5081 N N . ASP B 1 276 ? 16.734 35.281 7.422 1 95 276 ASP B N 1
ATOM 5082 C CA . ASP B 1 276 ? 16.156 34.719 6.203 1 95 276 ASP B CA 1
ATOM 5083 C C . ASP B 1 276 ? 16.781 33.375 5.871 1 95 276 ASP B C 1
ATOM 5085 O O . ASP B 1 276 ? 17.969 33.281 5.543 1 95 276 ASP B O 1
ATOM 5089 N N . VAL B 1 277 ? 15.992 32.344 5.922 1 96 277 VAL B N 1
ATOM 5090 C CA . VAL B 1 277 ? 16.578 31 5.832 1 96 277 VAL B CA 1
ATOM 5091 C C . VAL B 1 277 ? 16.109 30.312 4.551 1 96 277 VAL B C 1
ATOM 5093 O O . VAL B 1 277 ? 16.109 29.078 4.457 1 96 277 VAL B O 1
ATOM 5096 N N . ARG B 1 278 ? 15.672 31.016 3.479 1 95.06 278 ARG B N 1
ATOM 5097 C CA . ARG B 1 278 ? 15.18 30.469 2.217 1 95.06 278 ARG B CA 1
ATOM 5098 C C . ARG B 1 278 ? 16.203 29.516 1.597 1 95.06 278 ARG B C 1
ATOM 5100 O O . ARG B 1 278 ? 15.836 28.438 1.121 1 95.06 278 ARG B O 1
ATOM 5107 N N . GLU B 1 279 ? 17.453 29.938 1.627 1 97.31 279 GLU B N 1
ATOM 5108 C CA . GLU B 1 279 ? 18.5 29.125 1.027 1 97.31 279 GLU B CA 1
ATOM 5109 C C . GLU B 1 279 ? 18.719 27.844 1.832 1 97.31 279 GLU B C 1
ATOM 5111 O O . GLU B 1 279 ? 18.938 26.766 1.261 1 97.31 279 GLU B O 1
ATOM 5116 N N . GLU B 1 280 ? 18.766 27.953 3.156 1 97.56 280 GLU B N 1
ATOM 5117 C CA . GLU B 1 280 ? 18.938 26.781 4.02 1 97.56 280 GLU B CA 1
ATOM 5118 C C . GLU B 1 280 ? 17.812 25.781 3.807 1 97.56 280 GLU B C 1
ATOM 5120 O O . GLU B 1 280 ? 18.062 24.562 3.816 1 97.56 280 GLU B O 1
ATOM 5125 N N . VAL B 1 281 ? 16.625 26.266 3.607 1 96.94 281 VAL B N 1
ATOM 5126 C CA . VAL B 1 281 ? 15.477 25.391 3.363 1 96.94 281 VAL B CA 1
ATOM 5127 C C . VAL B 1 281 ? 15.656 24.656 2.033 1 96.94 281 VAL B C 1
ATOM 5129 O O . VAL B 1 281 ? 15.383 23.469 1.935 1 96.94 281 VAL B O 1
ATOM 5132 N N . LYS B 1 282 ? 16.109 25.375 1.003 1 97 282 LYS B N 1
ATOM 5133 C CA . LYS B 1 282 ? 16.359 24.781 -0.306 1 97 282 LYS B CA 1
ATOM 5134 C C . LYS B 1 282 ? 17.438 23.703 -0.228 1 97 282 LYS B C 1
ATOM 5136 O O . LYS B 1 282 ? 17.312 22.641 -0.843 1 97 282 LYS B O 1
ATOM 5141 N N . ILE B 1 283 ? 18.484 24.016 0.48 1 97.94 283 ILE B N 1
ATOM 5142 C CA . ILE B 1 283 ? 19.562 23.062 0.653 1 97.94 283 ILE B CA 1
ATOM 5143 C C . ILE B 1 283 ? 19.062 21.828 1.393 1 97.94 283 ILE B C 1
ATOM 5145 O O . ILE B 1 283 ? 19.359 20.703 1.013 1 97.94 283 ILE B O 1
ATOM 5149 N N . TRP B 1 284 ? 18.328 22.016 2.385 1 97.94 284 TRP B N 1
ATOM 5150 C CA . TRP B 1 284 ? 17.75 20.906 3.15 1 97.94 284 TRP B CA 1
ATOM 5151 C C . TRP B 1 284 ? 16.891 20.016 2.262 1 97.94 284 TRP B C 1
ATOM 5153 O O . TRP B 1 284 ? 16.953 18.781 2.35 1 97.94 284 TRP B O 1
ATOM 5163 N N . GLU B 1 285 ? 16.016 20.641 1.49 1 98.12 285 GLU B N 1
ATOM 5164 C CA . GLU B 1 285 ? 15.148 19.906 0.57 1 98.12 285 GLU B CA 1
ATOM 5165 C C . GLU B 1 285 ? 15.961 19 -0.347 1 98.12 285 GLU B C 1
ATOM 5167 O O . GLU B 1 285 ? 15.602 17.844 -0.556 1 98.12 285 GLU B O 1
ATOM 5172 N N . LYS B 1 286 ? 17.047 19.547 -0.89 1 97.25 286 LYS B N 1
ATOM 5173 C CA . LYS B 1 286 ? 17.906 18.766 -1.772 1 97.25 286 LYS B CA 1
ATOM 5174 C C . LYS B 1 286 ? 18.562 17.609 -1.021 1 97.25 286 LYS B C 1
ATOM 5176 O O . LYS B 1 286 ? 18.641 16.5 -1.531 1 97.25 286 LYS B O 1
ATOM 5181 N N . GLU B 1 287 ? 18.984 17.906 0.161 1 97.56 287 GLU B N 1
ATOM 5182 C CA . GLU B 1 287 ? 19.672 16.906 0.967 1 97.56 287 GLU B CA 1
ATOM 5183 C C . GLU B 1 287 ? 18.719 15.797 1.396 1 97.56 287 GLU B C 1
ATOM 5185 O O . GLU B 1 287 ? 19.141 14.648 1.57 1 97.56 287 GLU B O 1
ATOM 5190 N N . GLN B 1 288 ? 17.469 16.172 1.532 1 97.31 288 GLN B N 1
ATOM 5191 C CA . GLN B 1 288 ? 16.484 15.219 2.039 1 97.31 288 GLN B CA 1
ATOM 5192 C C . GLN B 1 288 ? 15.68 14.594 0.9 1 97.31 288 GLN B C 1
ATOM 5194 O O . GLN B 1 288 ? 14.57 14.102 1.113 1 97.31 288 GLN B O 1
ATOM 5199 N N . GLU B 1 289 ? 16.172 14.57 -0.289 1 95.75 289 GLU B N 1
ATOM 5200 C CA . GLU B 1 289 ? 15.422 14.125 -1.464 1 95.75 289 GLU B CA 1
ATOM 5201 C C . GLU B 1 289 ? 14.883 12.711 -1.277 1 95.75 289 GLU B C 1
ATOM 5203 O O . GLU B 1 289 ? 13.719 12.438 -1.576 1 95.75 289 GLU B O 1
ATOM 5208 N N . ASN B 1 290 ? 15.695 11.797 -0.771 1 92.81 290 ASN B N 1
ATOM 5209 C CA . ASN B 1 290 ? 15.266 10.422 -0.58 1 92.81 290 ASN B CA 1
ATOM 5210 C C . ASN B 1 290 ? 14.125 10.32 0.427 1 92.81 290 ASN B C 1
ATOM 5212 O O . ASN B 1 290 ? 13.133 9.625 0.183 1 92.81 290 ASN B O 1
ATOM 5216 N N . SER B 1 291 ? 14.273 11.023 1.551 1 95.62 291 SER B N 1
ATOM 5217 C CA . SER B 1 291 ? 13.219 11.031 2.561 1 95.62 291 SER B CA 1
ATOM 5218 C C . SER B 1 291 ? 11.938 11.648 2.018 1 95.62 291 SER B C 1
ATOM 5220 O O . SER B 1 291 ? 10.836 11.195 2.34 1 95.62 291 SER B O 1
ATOM 5222 N N . LEU B 1 292 ? 12.117 12.664 1.226 1 97.06 292 LEU B N 1
ATOM 5223 C CA . LEU B 1 292 ? 10.945 13.352 0.693 1 97.06 292 LEU B CA 1
ATOM 5224 C C . LEU B 1 292 ? 10.242 12.5 -0.355 1 97.06 292 LEU B C 1
ATOM 5226 O O . LEU B 1 292 ? 9.023 12.578 -0.508 1 97.06 292 LEU B O 1
ATOM 5230 N N . ARG B 1 293 ? 10.992 11.648 -1.025 1 94.62 293 ARG B N 1
ATOM 5231 C CA . ARG B 1 293 ? 10.367 10.672 -1.917 1 94.62 293 ARG B CA 1
ATOM 5232 C C . ARG B 1 293 ? 9.531 9.672 -1.132 1 94.62 293 ARG B C 1
ATOM 5234 O O . ARG B 1 293 ? 8.43 9.305 -1.552 1 94.62 293 ARG B O 1
ATOM 5241 N N . GLN B 1 294 ? 10.109 9.227 -0.066 1 94.81 294 GLN B N 1
ATOM 5242 C CA . GLN B 1 294 ? 9.375 8.32 0.805 1 94.81 294 GLN B CA 1
ATOM 5243 C C . GLN B 1 294 ? 8.133 8.992 1.379 1 94.81 294 GLN B C 1
ATOM 5245 O O . GLN B 1 294 ? 7.07 8.375 1.487 1 94.81 294 GLN B O 1
ATOM 5250 N N . PHE B 1 295 ? 8.336 10.273 1.745 1 97.38 295 PHE B N 1
ATOM 5251 C CA . PHE B 1 295 ? 7.227 11.062 2.266 1 97.38 295 PHE B CA 1
ATOM 5252 C C . PHE B 1 295 ? 6.109 11.18 1.232 1 97.38 295 PHE B C 1
ATOM 5254 O O . PHE B 1 295 ? 4.938 10.992 1.557 1 97.38 295 PHE B O 1
ATOM 5261 N N . ALA B 1 296 ? 6.457 11.453 0.016 1 96.38 296 ALA B N 1
ATOM 5262 C CA . ALA B 1 296 ? 5.5 11.539 -1.084 1 96.38 296 ALA B CA 1
ATOM 5263 C C . ALA B 1 296 ? 4.758 10.227 -1.27 1 96.38 296 ALA B C 1
ATOM 5265 O O . ALA B 1 296 ? 3.531 10.211 -1.418 1 96.38 296 ALA B O 1
ATOM 5266 N N . ALA B 1 297 ? 5.48 9.141 -1.274 1 93.62 297 ALA B N 1
ATOM 5267 C CA . ALA B 1 297 ? 4.879 7.816 -1.431 1 93.62 297 ALA B CA 1
ATOM 5268 C C . ALA B 1 297 ? 3.881 7.535 -0.31 1 93.62 297 ALA B C 1
ATOM 5270 O O . ALA B 1 297 ? 2.807 6.98 -0.552 1 93.62 297 ALA B O 1
ATOM 5271 N N . LEU B 1 298 ? 4.258 7.848 0.872 1 95.75 298 LEU B N 1
ATOM 5272 C CA . LEU B 1 298 ? 3.377 7.652 2.02 1 95.75 298 LEU B CA 1
ATOM 5273 C C . LEU B 1 298 ? 2.09 8.453 1.859 1 95.75 298 LEU B C 1
ATOM 5275 O O . LEU B 1 298 ? 0.996 7.93 2.082 1 95.75 298 LEU B O 1
ATOM 5279 N N . LEU B 1 299 ? 2.199 9.734 1.493 1 96.94 299 LEU B N 1
ATOM 5280 C CA . LEU B 1 299 ? 1.026 10.586 1.327 1 96.94 299 LEU B CA 1
ATOM 5281 C C . LEU B 1 299 ? 0.098 10.031 0.254 1 96.94 299 LEU B C 1
ATOM 5283 O O . LEU B 1 299 ? -1.121 10 0.436 1 96.94 299 LEU B O 1
ATOM 5287 N N . LYS B 1 300 ? 0.674 9.672 -0.853 1 93.12 300 LYS B N 1
ATOM 5288 C CA . LYS B 1 300 ? -0.126 9.094 -1.927 1 93.12 300 LYS B CA 1
ATOM 5289 C C . LYS B 1 300 ? -0.825 7.816 -1.463 1 93.12 300 LYS B C 1
ATOM 5291 O O . LYS B 1 300 ? -1.991 7.586 -1.79 1 93.12 300 LYS B O 1
ATOM 5296 N N . PHE B 1 301 ? -0.079 7.023 -0.717 1 92.75 301 PHE B N 1
ATOM 5297 C CA . PHE B 1 301 ? -0.637 5.785 -0.187 1 92.75 301 PHE B CA 1
ATOM 5298 C C . PHE B 1 301 ? -1.801 6.074 0.753 1 92.75 301 PHE B C 1
ATOM 5300 O O . PHE B 1 301 ? -2.857 5.449 0.651 1 92.75 301 PHE B O 1
ATOM 5307 N N . LEU B 1 302 ? -1.624 6.977 1.631 1 95.69 302 LEU B N 1
ATOM 5308 C CA . LEU B 1 302 ? -2.668 7.344 2.582 1 95.69 302 LEU B CA 1
ATOM 5309 C C . LEU B 1 302 ? -3.902 7.871 1.859 1 95.69 302 LEU B C 1
ATOM 5311 O O . LEU B 1 302 ? -5.031 7.543 2.229 1 95.69 302 LEU B O 1
ATOM 5315 N N . THR B 1 303 ? -3.697 8.688 0.866 1 94.88 303 THR B N 1
ATOM 5316 C CA . THR B 1 303 ? -4.785 9.273 0.099 1 94.88 303 THR B CA 1
ATOM 5317 C C . THR B 1 303 ? -5.586 8.195 -0.627 1 94.88 303 THR B C 1
ATOM 5319 O O . THR B 1 303 ? -6.812 8.148 -0.518 1 94.88 303 THR B O 1
ATOM 5322 N N . ALA B 1 304 ? -4.922 7.324 -1.313 1 90.12 304 ALA B N 1
ATOM 5323 C CA . ALA B 1 304 ? -5.59 6.238 -2.027 1 90.12 304 ALA B CA 1
ATOM 5324 C C . ALA B 1 304 ? -6.344 5.328 -1.062 1 90.12 304 ALA B C 1
ATOM 5326 O O . ALA B 1 304 ? -7.461 4.895 -1.351 1 90.12 304 ALA B O 1
ATOM 5327 N N . PHE B 1 305 ? -5.742 5.02 0.022 1 92.56 305 PHE B N 1
ATOM 5328 C CA . PHE B 1 305 ? -6.309 4.137 1.034 1 92.56 305 PHE B CA 1
ATOM 5329 C C . PHE B 1 305 ? -7.602 4.719 1.596 1 92.56 305 PHE B C 1
ATOM 5331 O O . PHE B 1 305 ? -8.594 4 1.751 1 92.56 305 PHE B O 1
ATOM 5338 N N . ALA B 1 306 ? -7.578 6.004 1.885 1 95.25 306 ALA B N 1
ATOM 5339 C CA . ALA B 1 306 ? -8.766 6.668 2.416 1 95.25 306 ALA B CA 1
ATOM 5340 C C . ALA B 1 306 ? -9.898 6.672 1.391 1 95.25 306 ALA B C 1
ATOM 5342 O O . ALA B 1 306 ? -11.047 6.383 1.723 1 95.25 306 ALA B O 1
ATOM 5343 N N . GLN B 1 307 ? -9.594 7.008 0.22 1 92.81 307 GLN B N 1
ATOM 5344 C CA . GLN B 1 307 ? -10.586 7.09 -0.849 1 92.81 307 GLN B CA 1
ATOM 5345 C C . GLN B 1 307 ? -11.219 5.73 -1.115 1 92.81 307 GLN B C 1
ATOM 5347 O O . GLN B 1 307 ? -12.367 5.648 -1.568 1 92.81 307 GLN B O 1
ATOM 5352 N N . GLY B 1 308 ? -10.516 4.738 -0.811 1 89.19 308 GLY B N 1
ATOM 5353 C CA . GLY B 1 308 ? -11.008 3.396 -1.066 1 89.19 308 GLY B CA 1
ATOM 5354 C C . GLY B 1 308 ? -11.812 2.826 0.087 1 89.19 308 GLY B C 1
ATOM 5355 O O . GLY B 1 308 ? -12.484 1.807 -0.064 1 89.19 308 GLY B O 1
ATOM 5356 N N . ARG B 1 309 ? -11.75 3.443 1.199 1 91 309 ARG B N 1
ATOM 5357 C CA . ARG B 1 309 ? -12.508 2.982 2.359 1 91 309 ARG B CA 1
ATOM 5358 C C . ARG B 1 309 ? -14 3.207 2.16 1 91 309 ARG B C 1
ATOM 5360 O O . ARG B 1 309 ? -14.414 4.223 1.595 1 91 309 ARG B O 1
ATOM 5367 N N . ALA B 1 310 ? -14.805 2.324 2.646 1 85.75 310 ALA B N 1
ATOM 5368 C CA . ALA B 1 310 ? -16.25 2.443 2.521 1 85.75 310 ALA B CA 1
ATOM 5369 C C . ALA B 1 310 ? -16.75 3.746 3.141 1 85.75 310 ALA B C 1
ATOM 5371 O O . ALA B 1 310 ? -17.594 4.438 2.555 1 85.75 310 ALA B O 1
ATOM 5372 N N . ASP B 1 311 ? -16.266 4.074 4.316 1 89.81 311 ASP B N 1
ATOM 5373 C CA . ASP B 1 311 ? -16.719 5.316 4.945 1 89.81 311 ASP B CA 1
ATOM 5374 C C . ASP B 1 311 ? -15.688 6.426 4.746 1 89.81 311 ASP B C 1
ATOM 5376 O O . ASP B 1 311 ? -15.797 7.5 5.34 1 89.81 311 ASP B O 1
ATOM 5380 N N . GLY B 1 312 ? -14.633 6.176 4.09 1 93.06 312 GLY B N 1
ATOM 5381 C CA . GLY B 1 312 ? -13.625 7.145 3.68 1 93.06 312 GLY B CA 1
ATOM 5382 C C . GLY B 1 312 ? -12.68 7.535 4.801 1 93.06 312 GLY B C 1
ATOM 5383 O O . GLY B 1 312 ? -11.984 8.547 4.703 1 93.06 312 GLY B O 1
ATOM 5384 N N . ARG B 1 313 ? -12.68 6.801 5.883 1 95 313 ARG B N 1
ATOM 5385 C CA . ARG B 1 313 ? -11.875 7.305 6.996 1 95 313 ARG B CA 1
ATOM 5386 C C . ARG B 1 313 ? -11.117 6.172 7.68 1 95 313 ARG B C 1
ATOM 5388 O O . ARG B 1 313 ? -11.547 5.016 7.645 1 95 313 ARG B O 1
ATOM 5395 N N . PHE B 1 314 ? -10.016 6.402 8.273 1 95.81 314 PHE B N 1
ATOM 5396 C CA . PHE B 1 314 ? -9.234 5.516 9.125 1 95.81 314 PHE B CA 1
ATOM 5397 C C . PHE B 1 314 ? -8.273 6.316 10 1 95.81 314 PHE B C 1
ATOM 5399 O O . PHE B 1 314 ? -8.211 7.543 9.891 1 95.81 314 PHE B O 1
ATOM 5406 N N . GLU B 1 315 ? -7.641 5.668 10.914 1 95.75 315 GLU B N 1
ATOM 5407 C CA . GLU B 1 315 ? -6.691 6.305 11.82 1 95.75 315 GLU B CA 1
ATOM 5408 C C . GLU B 1 315 ? -5.262 5.836 11.539 1 95.75 315 GLU B C 1
ATOM 5410 O O . GLU B 1 315 ? -5.031 4.656 11.266 1 95.75 315 GLU B O 1
ATOM 5415 N N . VAL B 1 316 ? -4.32 6.746 11.523 1 96.62 316 VAL B N 1
ATOM 5416 C CA . VAL B 1 316 ? -2.891 6.453 11.477 1 96.62 316 VAL B CA 1
ATOM 5417 C C . VAL B 1 316 ? -2.283 6.617 12.867 1 96.62 316 VAL B C 1
ATOM 5419 O O . VAL B 1 316 ? -2.439 7.664 13.5 1 96.62 316 VAL B O 1
ATOM 5422 N N . VAL B 1 317 ? -1.577 5.613 13.367 1 95.12 317 VAL B N 1
ATOM 5423 C CA . VAL B 1 317 ? -1.021 5.641 14.719 1 95.12 317 VAL B CA 1
ATOM 5424 C C . VAL B 1 317 ? 0.469 5.309 14.672 1 95.12 317 VAL B C 1
ATOM 5426 O O . VAL B 1 317 ? 0.878 4.352 14.016 1 95.12 317 VAL B O 1
ATOM 5429 N N . HIS B 1 318 ? 1.265 6.059 15.242 1 95.44 318 HIS B N 1
ATOM 5430 C CA . HIS B 1 318 ? 2.666 5.746 15.5 1 95.44 318 HIS B CA 1
ATOM 5431 C C . HIS B 1 318 ? 2.971 5.773 17 1 95.44 318 HIS B C 1
ATOM 5433 O O . HIS B 1 318 ? 2.773 6.797 17.656 1 95.44 318 HIS B O 1
ATOM 5439 N N . ASP B 1 319 ? 3.412 4.664 17.484 1 92.25 319 ASP B N 1
ATOM 5440 C CA . ASP B 1 319 ? 3.852 4.57 18.875 1 92.25 319 ASP B CA 1
ATOM 5441 C C . ASP B 1 319 ? 5.359 4.781 18.984 1 92.25 319 ASP B C 1
ATOM 5443 O O . ASP B 1 319 ? 6.121 4.328 18.141 1 92.25 319 ASP B O 1
ATOM 5447 N N . GLU B 1 320 ? 5.656 5.371 20.047 1 89.06 320 GLU B N 1
ATOM 5448 C CA . GLU B 1 320 ? 7.082 5.574 20.281 1 89.06 320 GLU B CA 1
ATOM 5449 C C . GLU B 1 320 ? 7.836 4.246 20.281 1 89.06 320 GLU B C 1
ATOM 5451 O O . GLU B 1 320 ? 7.348 3.25 20.812 1 89.06 320 GLU B O 1
ATOM 5456 N N . GLU B 1 321 ? 8.977 4.168 19.656 1 88.94 321 GLU B N 1
ATOM 5457 C CA . GLU B 1 321 ? 9.883 3.033 19.578 1 88.94 321 GLU B CA 1
ATOM 5458 C C . GLU B 1 321 ? 9.383 1.992 18.578 1 88.94 321 GLU B C 1
ATOM 5460 O O . GLU B 1 321 ? 10 0.941 18.406 1 88.94 321 GLU B O 1
ATOM 5465 N N . SER B 1 322 ? 8.195 2.344 18.094 1 89.94 322 SER B N 1
ATOM 5466 C CA . SER B 1 322 ? 7.707 1.424 17.078 1 89.94 322 SER B CA 1
ATOM 5467 C C . SER B 1 322 ? 8.383 1.682 15.727 1 89.94 322 SER B C 1
ATOM 5469 O O . SER B 1 322 ? 8.648 2.832 15.375 1 89.94 322 SER B O 1
ATOM 5471 N N . LYS B 1 323 ? 8.57 0.659 15.008 1 89.25 323 LYS B N 1
ATOM 5472 C CA . LYS B 1 323 ? 9.195 0.779 13.695 1 89.25 323 LYS B CA 1
ATOM 5473 C C . LYS B 1 323 ? 8.156 0.713 12.578 1 89.25 323 LYS B C 1
ATOM 5475 O O . LYS B 1 323 ? 8.508 0.68 11.398 1 89.25 323 LYS B O 1
ATOM 5480 N N . ILE B 1 324 ? 6.922 0.684 13.023 1 93.38 324 ILE B N 1
ATOM 5481 C CA . ILE B 1 324 ? 5.879 0.556 12.008 1 93.38 324 ILE B CA 1
ATOM 5482 C C . ILE B 1 324 ? 4.828 1.643 12.203 1 93.38 324 ILE B C 1
ATOM 5484 O O . ILE B 1 324 ? 4.609 2.105 13.328 1 93.38 324 ILE B O 1
ATOM 5488 N N . LEU B 1 325 ? 4.285 2.1 11.117 1 95.38 325 LEU B N 1
ATOM 5489 C CA . LEU B 1 325 ? 3.088 2.934 11.102 1 95.38 325 LEU B CA 1
ATOM 5490 C C . LEU B 1 325 ? 1.831 2.078 10.984 1 95.38 325 LEU B C 1
ATOM 5492 O O . LEU B 1 325 ? 1.754 1.195 10.125 1 95.38 325 LEU B O 1
ATOM 5496 N N . GLN B 1 326 ? 0.851 2.301 11.781 1 96.06 326 GLN B N 1
ATOM 5497 C CA . GLN B 1 326 ? -0.343 1.464 11.828 1 96.06 326 GLN B CA 1
ATOM 5498 C C . GLN B 1 326 ? -1.548 2.191 11.234 1 96.06 326 GLN B C 1
ATOM 5500 O O . GLN B 1 326 ? -1.743 3.383 11.484 1 96.06 326 GLN B O 1
ATOM 5505 N N . PHE B 1 327 ? -2.307 1.575 10.445 1 95.62 327 PHE B N 1
ATOM 5506 C CA . PHE B 1 327 ? -3.615 2.01 9.969 1 95.62 327 PHE B CA 1
ATOM 5507 C C . PHE B 1 327 ? -4.727 1.233 10.664 1 95.62 327 PHE B C 1
ATOM 5509 O O . PHE B 1 327 ? -4.777 0.005 10.578 1 95.62 327 PHE B O 1
ATOM 5516 N N . ARG B 1 328 ? -5.637 1.919 11.312 1 95.12 328 ARG B N 1
ATOM 5517 C CA . ARG B 1 328 ? -6.652 1.264 12.133 1 95.12 328 ARG B CA 1
ATOM 5518 C C . ARG B 1 328 ? -8.047 1.759 11.773 1 95.12 328 ARG B C 1
ATOM 5520 O O . ARG B 1 328 ? -8.211 2.871 11.266 1 95.12 328 ARG B O 1
ATOM 5527 N N . GLU B 1 329 ? -8.984 0.918 12.062 1 93.56 329 GLU B N 1
ATOM 5528 C CA . GLU B 1 329 ? -10.383 1.329 11.969 1 93.56 329 GLU B CA 1
ATOM 5529 C C . GLU B 1 329 ? -10.719 2.369 13.031 1 93.56 329 GLU B C 1
ATOM 5531 O O . GLU B 1 329 ? -10.219 2.305 14.156 1 93.56 329 GLU B O 1
ATOM 5536 N N . LEU B 1 330 ? -11.555 3.299 12.586 1 91.56 330 LEU B N 1
ATOM 5537 C CA . LEU B 1 330 ? -11.992 4.34 13.516 1 91.56 330 LEU B CA 1
ATOM 5538 C C . LEU B 1 330 ? -13.297 3.947 14.195 1 91.56 330 LEU B C 1
ATOM 5540 O O . LEU B 1 330 ? -14.156 3.318 13.578 1 91.56 330 LEU B O 1
ATOM 5544 N N . ASP B 1 331 ? -13.32 4.297 15.422 1 86.25 331 ASP B N 1
ATOM 5545 C CA . ASP B 1 331 ? -14.578 4.121 16.141 1 86.25 331 ASP B CA 1
ATOM 5546 C C . ASP B 1 331 ? -15.68 4.992 15.531 1 86.25 331 ASP B C 1
ATOM 5548 O O . ASP B 1 331 ? -15.406 6.086 15.031 1 86.25 331 ASP B O 1
ATOM 5552 N N . LYS B 1 332 ? -16.875 4.566 15.617 1 83.69 332 LYS B N 1
ATOM 5553 C CA . LYS B 1 332 ? -18.016 5.254 15.031 1 83.69 332 LYS B CA 1
ATOM 5554 C C . LYS B 1 332 ? -18.266 6.59 15.719 1 83.69 332 LYS B C 1
ATOM 5556 O O . LYS B 1 332 ? -18.844 7.504 15.125 1 83.69 332 LYS B O 1
ATOM 5561 N N . ASN B 1 333 ? -17.766 6.797 16.938 1 85.56 333 ASN B N 1
ATOM 5562 C CA . ASN B 1 333 ? -18.078 7.988 17.719 1 85.56 333 ASN B CA 1
ATOM 5563 C C . ASN B 1 333 ? -17.078 9.109 17.453 1 85.56 333 ASN B C 1
ATOM 5565 O O . ASN B 1 333 ? -17.219 10.211 17.984 1 85.56 333 ASN B O 1
ATOM 5569 N N . VAL B 1 334 ? -16.219 8.93 16.609 1 88.38 334 VAL B N 1
ATOM 5570 C CA . VAL B 1 334 ? -15.234 9.953 16.281 1 88.38 334 VAL B CA 1
ATOM 5571 C C . VAL B 1 334 ? -15.844 10.977 15.328 1 88.38 334 VAL B C 1
ATOM 5573 O O . VAL B 1 334 ? -16.5 10.602 14.352 1 88.38 334 VAL B O 1
ATOM 5576 N N . ASN B 1 335 ? -15.656 12.227 15.641 1 88.06 335 ASN B N 1
ATOM 5577 C CA . ASN B 1 335 ? -16.219 13.297 14.836 1 88.06 335 ASN B CA 1
ATOM 5578 C C . ASN B 1 335 ? -15.68 13.266 13.406 1 88.06 335 ASN B C 1
ATOM 5580 O O . ASN B 1 335 ? -14.531 12.875 13.188 1 88.06 335 ASN B O 1
ATOM 5584 N N . ARG B 1 336 ? -16.516 13.781 12.508 1 93.44 336 ARG B N 1
ATOM 5585 C CA . ARG B 1 336 ? -16.078 13.953 11.117 1 93.44 336 ARG B CA 1
ATOM 5586 C C . ARG B 1 336 ? -15.18 15.172 10.977 1 93.44 336 ARG B C 1
ATOM 5588 O O . ARG B 1 336 ? -15.109 16.016 11.875 1 93.44 336 ARG B O 1
ATOM 5595 N N . ALA B 1 337 ? -14.5 15.219 9.891 1 94.38 337 ALA B N 1
ATOM 5596 C CA . ALA B 1 337 ? -13.539 16.297 9.672 1 94.38 337 ALA B CA 1
ATOM 5597 C C . ALA B 1 337 ? -14.242 17.641 9.508 1 94.38 337 ALA B C 1
ATOM 5599 O O . ALA B 1 337 ? -13.719 18.672 9.938 1 94.38 337 ALA B O 1
ATOM 5600 N N . LEU B 1 338 ? -15.422 17.594 8.867 1 96 338 LEU B N 1
ATOM 5601 C CA . LEU B 1 338 ? -16.219 18.797 8.586 1 96 338 LEU B CA 1
ATOM 5602 C C . LEU B 1 338 ? -17.703 18.516 8.773 1 96 338 LEU B C 1
ATOM 5604 O O . LEU B 1 338 ? -18.141 17.375 8.656 1 96 338 LEU B O 1
ATOM 5608 N N . PRO B 1 339 ? -18.453 19.594 9.148 1 95.06 339 PRO B N 1
ATOM 5609 C CA . PRO B 1 339 ? -19.906 19.406 9.102 1 95.06 339 PRO B CA 1
ATOM 5610 C C . PRO B 1 339 ? -20.406 19.078 7.695 1 95.06 339 PRO B C 1
ATOM 5612 O O . PRO B 1 339 ? -19.781 19.469 6.703 1 95.06 339 PRO B O 1
ATOM 5615 N N . GLU B 1 340 ? -21.531 18.438 7.602 1 94.5 340 GLU B N 1
ATOM 5616 C CA . GLU B 1 340 ? -22.047 17.906 6.348 1 94.5 340 GLU B CA 1
ATOM 5617 C C . GLU B 1 340 ? -22.172 18.984 5.289 1 94.5 340 GLU B C 1
ATOM 5619 O O . GLU B 1 340 ? -21.828 18.781 4.129 1 94.5 340 GLU B O 1
ATOM 5624 N N . SER B 1 341 ? -22.688 20.141 5.648 1 92.94 341 SER B N 1
ATOM 5625 C CA . SER B 1 341 ? -22.891 21.219 4.691 1 92.94 341 SER B CA 1
ATOM 5626 C C . SER B 1 341 ? -21.562 21.672 4.098 1 92.94 341 SER B C 1
ATOM 5628 O O . SER B 1 341 ? -21.469 21.969 2.904 1 92.94 341 SER B O 1
ATOM 5630 N N . LEU B 1 342 ? -20.578 21.75 4.941 1 95.19 342 LEU B N 1
ATOM 5631 C CA . LEU B 1 342 ? -19.281 22.219 4.473 1 95.19 342 LEU B CA 1
ATOM 5632 C C . LEU B 1 342 ? -18.594 21.141 3.635 1 95.19 342 LEU B C 1
ATOM 5634 O O . LEU B 1 342 ? -17.828 21.453 2.715 1 95.19 342 LEU B O 1
ATOM 5638 N N . LYS B 1 343 ? -18.875 19.859 3.934 1 96.25 343 LYS B N 1
ATOM 5639 C CA . LYS B 1 343 ? -18.391 18.781 3.096 1 96.25 343 LYS B CA 1
ATOM 5640 C C . LYS B 1 343 ? -18.922 18.891 1.674 1 96.25 343 LYS B C 1
ATOM 5642 O O . LYS B 1 343 ? -18.172 18.734 0.705 1 96.25 343 LYS B O 1
ATOM 5647 N N . GLU B 1 344 ? -20.141 19.109 1.625 1 95 344 GLU B N 1
ATOM 5648 C CA . GLU B 1 344 ? -20.781 19.25 0.324 1 95 344 GLU B CA 1
ATOM 5649 C C . GLU B 1 344 ? -20.219 20.438 -0.458 1 95 344 GLU B C 1
ATOM 5651 O O . GLU B 1 344 ? -19.938 20.312 -1.654 1 95 344 GLU B O 1
ATOM 5656 N N . ARG B 1 345 ? -20.062 21.547 0.226 1 94.94 345 ARG B N 1
ATOM 5657 C CA . ARG B 1 345 ? -19.516 22.734 -0.421 1 94.94 345 ARG B CA 1
ATOM 5658 C C . ARG B 1 345 ? -18.094 22.484 -0.925 1 94.94 345 ARG B C 1
ATOM 5660 O O . ARG B 1 345 ? -17.75 22.875 -2.043 1 94.94 345 ARG B O 1
ATOM 5667 N N . TRP B 1 346 ? -17.312 21.906 -0.127 1 96.38 346 TRP B N 1
ATOM 5668 C CA . TRP B 1 346 ? -15.922 21.625 -0.506 1 96.38 346 TRP B CA 1
ATOM 5669 C C . TRP B 1 346 ? -15.867 20.719 -1.731 1 96.38 346 TRP B C 1
ATOM 5671 O O . TRP B 1 346 ? -15.086 20.969 -2.652 1 96.38 346 TRP B O 1
ATOM 5681 N N . SER B 1 347 ? -16.734 19.688 -1.734 1 94.56 347 SER B N 1
ATOM 5682 C CA . SER B 1 347 ? -16.734 18.672 -2.783 1 94.56 347 SER B CA 1
ATOM 5683 C C . SER B 1 347 ? -17.219 19.234 -4.109 1 94.56 347 SER B C 1
ATOM 5685 O O . SER B 1 347 ? -16.844 18.75 -5.18 1 94.56 347 SER B O 1
ATOM 5687 N N . SER B 1 348 ? -17.969 20.266 -4.02 1 90.81 348 SER B N 1
ATOM 5688 C CA . SER B 1 348 ? -18.562 20.844 -5.219 1 90.81 348 SER B CA 1
ATOM 5689 C C . SER B 1 348 ? -17.594 21.766 -5.934 1 90.81 348 SER B C 1
ATOM 5691 O O . SER B 1 348 ? -17.75 22.047 -7.125 1 90.81 348 SER B O 1
ATOM 5693 N N . GLY B 1 349 ? -16.625 22.219 -5.246 1 87.69 349 GLY B N 1
ATOM 5694 C CA . GLY B 1 349 ? -15.664 23.125 -5.852 1 87.69 349 GLY B CA 1
ATOM 5695 C C . GLY B 1 349 ? -16.25 24.484 -6.199 1 87.69 349 GLY B C 1
ATOM 5696 O O . GLY B 1 349 ? -17.016 25.047 -5.426 1 87.69 349 GLY B O 1
ATOM 5697 N N . SER B 1 350 ? -15.844 25.016 -7.324 1 76.25 350 SER B N 1
ATOM 5698 C CA . SER B 1 350 ? -16.219 26.375 -7.723 1 76.25 350 SER B CA 1
ATOM 5699 C C . SER B 1 350 ? -17.672 26.406 -8.219 1 76.25 350 SER B C 1
ATOM 5701 O O . SER B 1 350 ? -18.266 27.484 -8.289 1 76.25 350 SER B O 1
ATOM 5703 N N . THR B 1 351 ? -18.188 25.266 -8.586 1 62.16 351 THR B N 1
ATOM 5704 C CA . THR B 1 351 ? -19.547 25.266 -9.148 1 62.16 351 THR B CA 1
ATOM 5705 C C . THR B 1 351 ? -20.562 25.688 -8.094 1 62.16 351 THR B C 1
ATOM 5707 O O . THR B 1 351 ? -21.594 26.266 -8.43 1 62.16 351 THR B O 1
ATOM 5710 N N . ALA B 1 352 ? -20.391 25.422 -6.84 1 54.31 352 ALA B N 1
ATOM 5711 C CA . ALA B 1 352 ? -21.406 25.672 -5.824 1 54.31 352 ALA B CA 1
ATOM 5712 C C . ALA B 1 352 ? -21.516 27.172 -5.512 1 54.31 352 ALA B C 1
ATOM 5714 O O . ALA B 1 352 ? -22.516 27.609 -4.934 1 54.31 352 ALA B O 1
ATOM 5715 N N . ALA B 1 353 ? -20.516 27.969 -5.594 1 47.41 353 ALA B N 1
ATOM 5716 C CA . ALA B 1 353 ? -20.625 29.391 -5.27 1 47.41 353 ALA B CA 1
ATOM 5717 C C . ALA B 1 353 ? -21.859 30 -5.91 1 47.41 353 ALA B C 1
ATOM 5719 O O . ALA B 1 353 ? -22.469 30.922 -5.352 1 47.41 353 ALA B O 1
ATOM 5720 N N . VAL B 1 354 ? -22.297 29.422 -7.008 1 40.44 354 VAL B N 1
ATOM 5721 C CA . VAL B 1 354 ? -23.422 30.062 -7.684 1 40.44 354 VAL B CA 1
ATOM 5722 C C . VAL B 1 354 ? -24.719 29.781 -6.914 1 40.44 354 VAL B C 1
ATOM 5724 O O . VAL B 1 354 ? -25.578 30.656 -6.828 1 40.44 354 VAL B O 1
ATOM 5727 N N . VAL B 1 355 ? -24.781 28.578 -6.41 1 36.81 355 VAL B N 1
ATOM 5728 C CA . VAL B 1 355 ? -26.125 28.297 -5.926 1 36.81 355 VAL B CA 1
ATOM 5729 C C . VAL B 1 355 ? -26.328 28.953 -4.562 1 36.81 355 VAL B C 1
ATOM 5731 O O . VAL B 1 355 ? -27.453 29.281 -4.191 1 36.81 355 VAL B O 1
ATOM 5734 N N . LEU B 1 356 ? -25.297 28.953 -3.711 1 37.06 356 LEU B N 1
ATOM 5735 C CA . LEU B 1 356 ? -25.578 29.453 -2.367 1 37.06 356 LEU B CA 1
ATOM 5736 C C . LEU B 1 356 ? -25.75 30.969 -2.377 1 37.06 356 LEU B C 1
ATOM 5738 O O . LEU B 1 356 ? -25.875 31.594 -1.318 1 37.06 356 LEU B O 1
ATOM 5742 N N . GLY B 1 357 ? -25.719 31.625 -3.393 1 34.28 357 GLY B N 1
ATOM 5743 C CA . GLY B 1 357 ? -26.125 33.031 -3.367 1 34.28 357 GLY B CA 1
ATOM 5744 C C . GLY B 1 357 ? -27.484 33.219 -2.721 1 34.28 357 GLY B C 1
ATOM 5745 O O . GLY B 1 357 ? -27.969 34.344 -2.6 1 34.28 357 GLY B O 1
ATOM 5746 N N . GLY B 1 358 ? -28.344 32.188 -2.615 1 30.27 358 GLY B N 1
ATOM 5747 C CA . GLY B 1 358 ? -29.625 32.531 -1.999 1 30.27 358 GLY B CA 1
ATOM 5748 C C . GLY B 1 358 ? -29.562 32.531 -0.483 1 30.27 358 GLY B C 1
ATOM 5749 O O . GLY B 1 358 ? -30.609 32.469 0.176 1 30.27 358 GLY B O 1
ATOM 5750 N N . ILE B 1 359 ? -28.531 32.031 0.191 1 30.91 359 ILE B N 1
ATOM 5751 C CA . ILE B 1 359 ? -28.672 32.094 1.642 1 30.91 359 ILE B CA 1
ATOM 5752 C C . ILE B 1 359 ? -28.609 33.562 2.102 1 30.91 359 ILE B C 1
ATOM 5754 O O . ILE B 1 359 ? -27.828 34.344 1.566 1 30.91 359 ILE B O 1
ATOM 5758 N N . SER B 1 360 ? -29.625 34.031 3.029 1 29.59 360 SER B N 1
ATOM 5759 C CA . SER B 1 360 ? -29.984 35.344 3.602 1 29.59 360 SER B CA 1
ATO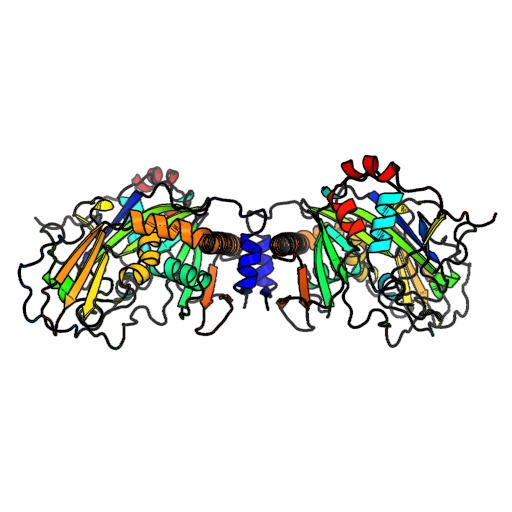M 5760 C C . SER B 1 360 ? -28.781 35.969 4.293 1 29.59 360 SER B C 1
ATOM 5762 O O . SER B 1 360 ? -27.969 35.281 4.91 1 29.59 360 SER B O 1
ATOM 5764 N N . SER B 1 361 ? -28.344 37.281 4.062 1 31.92 361 SER B N 1
ATOM 5765 C CA . SER B 1 361 ? -27.531 38.406 4.516 1 31.92 361 SER B CA 1
ATOM 5766 C C . SER B 1 361 ? -27.562 38.5 6.039 1 31.92 361 SER B C 1
ATOM 5768 O O . SER B 1 361 ? -26.875 39.375 6.609 1 31.92 361 SER B O 1
ATOM 5770 N N . ASP B 1 362 ? -28.422 37.906 6.801 1 31.56 362 ASP B N 1
ATOM 5771 C CA . ASP B 1 362 ? -28.781 38.438 8.102 1 31.56 362 ASP B CA 1
ATOM 5772 C C . ASP B 1 362 ? -27.656 38.25 9.117 1 31.56 362 ASP B C 1
ATOM 5774 O O . ASP B 1 362 ? -27.625 38.938 10.148 1 31.56 362 ASP B O 1
ATOM 5778 N N . ASP B 1 363 ? -26.953 37.094 9.172 1 34.09 363 ASP B N 1
ATOM 5779 C CA . ASP B 1 363 ? -26.25 36.938 10.445 1 34.09 363 ASP B CA 1
ATOM 5780 C C . ASP B 1 363 ? -24.875 37.594 10.398 1 34.09 363 ASP B C 1
ATOM 5782 O O . ASP B 1 363 ? -23.953 37.188 11.094 1 34.09 363 ASP B O 1
ATOM 5786 N N . TRP B 1 364 ? -24.578 38.469 9.453 1 32.22 364 TRP B N 1
ATOM 5787 C CA . TRP B 1 364 ? -23.375 39.281 9.375 1 32.22 364 TRP B CA 1
ATOM 5788 C C . TRP B 1 364 ? -23.391 40.344 10.477 1 32.22 364 TRP B C 1
ATOM 5790 O O . TRP B 1 364 ? -24.25 41.219 10.492 1 32.22 364 TRP B O 1
ATOM 5800 N N . VAL B 1 365 ? -23.203 40.031 11.719 1 34.84 365 VAL B N 1
ATOM 5801 C CA . VAL B 1 365 ? -23.141 41.125 12.68 1 34.84 365 VAL B CA 1
ATOM 5802 C C . VAL B 1 365 ? -21.859 41.938 12.453 1 34.84 365 VAL B C 1
ATOM 5804 O O . VAL B 1 365 ? -20.75 41.406 12.461 1 34.84 365 VAL B O 1
ATOM 5807 N N . GLU B 1 366 ? -21.875 43.062 11.789 1 31.77 366 GLU B N 1
ATOM 5808 C CA . GLU B 1 366 ? -20.812 44.062 11.672 1 31.77 366 GLU B CA 1
ATOM 5809 C C . GLU B 1 366 ? -20.219 44.406 13.031 1 31.77 366 GLU B C 1
ATOM 5811 O O . GLU B 1 366 ? -20.969 44.625 14 1 31.77 366 GLU B O 1
ATOM 5816 N N . ALA B 1 367 ? -19.016 44.094 13.336 1 35.09 367 ALA B N 1
ATOM 5817 C CA . ALA B 1 367 ? -18.406 44.594 14.562 1 35.09 367 ALA B CA 1
ATOM 5818 C C . ALA B 1 367 ? -18.625 46.094 14.719 1 35.09 367 ALA B C 1
ATOM 5820 O O . ALA B 1 367 ? -18.562 46.844 13.734 1 35.09 367 ALA B O 1
ATOM 5821 N N . PRO B 1 368 ? -19.344 46.656 15.828 1 30.11 368 PRO B N 1
ATOM 5822 C CA . PRO B 1 368 ? -19.438 48.125 15.977 1 30.11 368 PRO B CA 1
ATOM 5823 C C . PRO B 1 368 ? -18.078 48.812 15.797 1 30.11 368 PRO B C 1
ATOM 5825 O O . PRO B 1 368 ? -17.031 48.219 16.094 1 30.11 368 PRO B O 1
ATOM 5828 N N . LYS B 1 369 ? -18.094 50 14.992 1 29.66 369 LYS B N 1
ATOM 5829 C CA . LYS B 1 369 ? -16.984 50.938 14.93 1 29.66 369 LYS B CA 1
ATOM 5830 C C . LYS B 1 369 ? -16.531 51.344 16.328 1 29.66 369 LYS B C 1
ATOM 5832 O O . LYS B 1 369 ? -17.359 51.656 17.188 1 29.66 369 LYS B O 1
#

Secondary structure (DSSP, 8-state):
--EEEEHHHHHHHHTSTT--S---EEEEEEEEEEEEESSSS-EEEEEE-PPEE---S-B-SPPPP-S-EES-HHHHH-TT-TTHHHHHHHHHH-TT--GGG--EEEEHHHHHHHHHHHTT----EEEEEEEETTEEEEEEE-S-TT-B-TT--SSTTHHHHHHEE--GGGTTEEEEEEEEEEEETTEEEEEEEE-BT-SSEE--S------S--EEEEEE----GGG-EEEEEEEGGGTTS-HHHHHHHHHHHHT--EEEEEEEETTEEEEEEEEE-HHHHHHHHHHTHHHHHHHHHHHHHHHHHHHHSSSSEEEEEE-TT-SEEEEEPPPTTSPPSS-HHHHHHHHHGGGGGGGGGGS-STT------/--EEEEHHHHHHHHTSTT--S---EEEEEEEEEEEEESSSS-EEEEEE-PPEE---S-B-SPPPP-S-EES-HHHHH-TT-TTHHHHHHHHHH-TT--GGG--EEEEHHHHHHHHHHHTT----EEEEEEEETTEEEEEEE-S-TT-B-TT--SSTTHHHHHHEE--GGGTTEEEEEEEEEEEETTEEEEEEEE-BT-SSEE--S------S--EEEEEE----GGG-EEEEEEEGGGTTS-HHHHHHHHHHHHT--EEEEEEEETTEEEEEEEEE-HHHHHHHHHHTHHHHHHHHHHHHHHHHHHHHSSSSEEEEEE-TT-SEEEEEPPPTTSPPSS-HHHHHHHHHGGGGGGGGGGS-STT------

Nearest PDB structures (foldseek):
  5btb-assembly2_A  TM=6.694E-01  e=3.309E-13  Eremothecium gossypii ATCC 10895
  3fqj-assembly1_A  TM=5.962E-01  e=3.341E-14  Mus musculus
  6dkn-assembly2_B  TM=6.122E-01  e=3.509E-13  Arabidopsis thaliana
  5bud-assembly2_B  TM=6.291E-01  e=1.072E-12  Candida albicans SC5314
  6dkn-assembly1_A  TM=6.243E-01  e=1.439E-12  Arabidopsis thaliana

Sequence (738 aa):
MLATISRAGLDSLANSSVNKDDPRVTECTVIGSYNWLNRKNSIIVIPGKPPAWTPMAALENLAEDNGEYFRDPNAARYPSYPLQPAVEAILRMNDTFESNNVDIVACGSTMGNLLRYVRNIDKDYRIIIEAVGSTVFFVCWENSPTETIPGVRGYGHTFPEASTTWEEGVKGSESHQRMVQYNFAGLRCVLGMLSALFEESTVTSHAPEDKEHLVIQTGGQSVSQSSIFNLKTRSFRRKDDNILGEELPRMWVSQISNFILAFHEDGLFNDVRVQDVREEVKIWEKEQENSLRQFAALLKFLTAFAQGRADGRFEVVHDEESKILQFRELDKNVNRALPESLKERWSSGSTAAVVLGGISSDDWVEAPKMLATISRAGLDSLANSSVNKDDPRVTECTVIGSYNWLNRKNSIIVIPGKPPAWTPMAALENLAEDNGEYFRDPNAARYPSYPLQPAVEAILRMNDTFESNNVDIVACGSTMGNLLRYVRNIDKDYRIIIEAVGSTVFFVCWENSPTETIPGVRGYGHTFPEASTTWEEGVKGSESHQRMVQYNFAGLRCVLGMLSALFEESTVTSHAPEDKEHLVIQTGGQSVSQSSIFNLKTRSFRRKDDNILGEELPRMWVSQISNFILAFHEDGLFNDVRVQDVREEVKIWEKEQENSLRQFAALLKFLTAFAQGRADGRFEVVHDEESKILQFRELDKNVNRALPESLKERWSSGSTAAVVLGGISSDDWVEAPK

Foldseek 3Di:
DPDKAFLVRLLVLLPDPVQPFFQAKDDKFFQAKWFAFQDLAQEIATRADDWAQAADQWQPQFDKDDFWWAQQPQCQQAVQASCAVVLVGNCVSPVQFQLQQAAEEEELVQLVVLLCLLVVHFDWFKWKWFDQANYIYTHGDDPHSRDTDPPRTDCLARNLVNRTGRDDFRPRTQFMKTWMWIDGSNGIYIYIYTWAGPSIGGPDPHRNPNDPDHHYAYTDDDDGLQSTEHEDEEEPVCVVPPPVVVCLSSCSSSVRQWYWYFYDDNRITNDIDIDGRNVVSVVVCVVCRSSSSSSSSVSVVSSVVQVPDPRSMWMWTGDGPDRMIDTGHDDPPDRDNDPPVSSVSSNVRSVCSVPVVPDDPPPHDHDDD/DPDKAFLVRLLVLLPDPVQPFFQAKDDKFFQAKWFAFQDLAQEIAPRADAWAQAADQWQPQFDKDDFWWAQQPLCQQAVQASCAVVLVGNCVSPVQFQLQQAAEEEELVQLVVLLCLLVVHFDWFKWKWFDQANYIYTHGDDPHSRDTDPPRTDCLARNLVNRTGRDDFRPRTQFMKTWMWIDGSNGIYIYIYTWAGPSIGGPDPHRNPNDPDHHYAYTDDDDGLQSTEHEDEEEPVCVVPPVVVVCLSSCSSSVRQWYWYFYDDNRITNDIDIDGRNVVSVVVCVVCRSSSSSSSSVSVVSSVVQVPDPRSMWMWTGDGPDRMIDTGHDDPPDRDNDPPVSSVSSNVRSVCSVVVVPDDPPPHPHDDD

Organism: NCBI:txid656916

Radius of gyration: 33.18 Å; Cα contacts (8 Å, |Δi|>4): 1568; chains: 2; bounding box: 58×103×66 Å

pLDDT: mean 86.1, std 16.15, range [28.27, 98.62]

Solvent-accessible surface area (backbone atoms only — not comparable to full-atom values): 38699 Å² total; per-residue (Å²): 112,24,31,36,38,14,64,68,34,37,45,8,47,21,50,12,84,87,47,71,58,62,58,53,80,42,78,73,42,81,53,27,25,29,17,39,41,70,51,75,57,44,36,35,25,37,39,7,50,70,58,42,87,49,68,58,90,69,47,68,66,47,63,64,39,82,68,50,21,25,63,39,57,46,27,34,52,34,61,72,34,46,50,41,66,59,54,50,23,28,44,69,71,33,54,61,45,58,47,43,68,31,40,34,39,34,31,52,64,53,53,45,51,55,47,29,51,60,67,73,43,82,54,66,50,38,34,38,37,34,39,46,71,68,21,29,38,49,39,80,43,63,99,42,49,72,35,57,52,77,83,62,67,55,40,58,52,44,48,44,58,62,25,34,44,62,50,83,68,41,54,64,50,62,47,28,37,35,29,33,34,31,36,44,40,88,35,37,33,34,38,36,34,68,47,36,52,55,80,46,40,66,56,57,93,53,62,60,59,88,60,96,58,79,45,78,38,80,32,51,48,81,72,62,69,85,74,36,33,45,62,49,59,42,53,52,90,52,69,83,54,66,61,64,72,72,43,38,66,58,30,54,77,66,66,43,36,30,41,34,43,34,28,24,61,89,35,29,42,87,48,73,45,79,39,80,41,56,64,59,38,52,51,46,51,62,73,38,41,69,45,33,34,31,38,44,34,49,52,53,48,52,46,38,38,22,58,13,28,94,83,12,51,34,29,40,41,30,50,64,88,51,70,44,43,36,33,28,77,61,66,86,84,58,70,56,69,50,58,68,70,58,40,52,48,40,41,48,16,39,67,44,51,66,66,58,67,72,66,84,81,72,83,66,68,72,76,83,131,112,23,31,36,37,14,63,71,33,38,45,9,44,22,51,11,86,86,46,72,56,61,56,54,80,41,78,73,41,81,54,28,24,29,16,40,42,70,53,75,56,41,36,35,25,37,40,7,48,69,58,42,86,48,68,58,88,69,47,69,66,46,60,62,39,81,67,50,22,24,64,38,57,46,27,34,53,34,60,72,34,46,51,40,66,60,53,49,24,28,42,69,72,33,56,62,45,58,48,43,69,31,40,36,38,34,31,52,65,54,53,45,52,55,46,30,51,60,65,72,44,83,56,67,49,37,33,37,36,36,40,46,69,70,20,27,37,49,40,78,44,63,98,43,48,71,34,57,53,76,84,61,67,54,41,59,51,44,49,44,58,62,26,36,43,63,51,82,69,39,54,62,50,62,46,30,37,36,28,34,33,29,36,43,40,88,35,36,33,34,38,36,36,69,47,38,50,54,80,46,42,64,57,57,94,54,62,59,58,88,60,97,58,79,44,74,36,80,32,53,47,81,72,60,68,86,75,37,33,46,62,49,60,42,53,52,89,52,67,83,53,67,60,63,72,72,44,37,66,58,28,54,76,66,67,43,38,29,41,34,44,32,29,26,61,89,36,29,42,84,45,72,44,80,39,81,40,56,65,60,40,52,51,48,51,63,74,38,39,68,46,33,33,29,38,46,34,49,50,52,48,52,45,40,37,22,56,13,28,94,85,11,50,33,30,41,39,30,51,64,88,51,70,45,41,36,32,28,78,61,66,88,85,57,73,56,68,50,59,70,69,58,39,52,48,42,42,47,16,40,68,43,51,66,66,60,66,72,65,82,81,72,82,66,70,74,78,85,131